Protein AF-0000000066162132 (afdb_homodimer)

Organism: Streptomyces coelicolor (strain ATCC BAA-471 / A3(2) / M145) (NCBI:txid100226)

Nearest PDB structures (foldseek):
  4gcw-assembly1_A  TM=8.547E-01  e=7.309E-28  Bacillus subtilis subsp. subtilis str. 168
  2fk6-assembly1_A-2  TM=8.565E-01  e=5.762E-27  Bacillus subtilis
  3zwf-assembly1_A  TM=8.355E-01  e=7.537E-22  Homo sapiens
  8gyg-assembly1_B  TM=7.347E-01  e=8.598E-20  Paraglaciecola sp. T6c
  8gyg-assembly1_A  TM=7.373E-01  e=1.096E-19  Paraglaciecola sp. T6c

Sequence (602 aa):
MSVRELVVLGTASQVPTRHRNHNGYLLRWDGEGILFDPGEGTQRQMLRAGVAAHDLNRICVTHFHGDHSLGLAGVIQRINLDRVPHEITAHYPRSGQRFFERLRYATAYRETVALTEVPVAADGPLAVTPAYTLDARRLSHPVESYGYRLTEPDGRRMLPERLAAHGITGPDVGRIQRDGSLGGVALDEVSEVRRGQRFAFVMDTRLCEGVHALAEDSDLLVIESTFLDEDETLATDHGHLTAGQAARVARDAGVRHLVLTHFSQRYSDPEEFGRQARAAGYAGELTVARDLTRVPVPKRRMSVRELVVLGTASQVPTRHRNHNGYLLRWDGEGILFDPGEGTQRQMLRAGVAAHDLNRICVTHFHGDHSLGLAGVIQRINLDRVPHEITAHYPRSGQRFFERLRYATAYRETVALTEVPVAADGPLAVTPAYTLDARRLSHPVESYGYRLTEPDGRRMLPERLAAHGITGPDVGRIQRDGSLGGVALDEVSEVRRGQRFAFVMDTRLCEGVHALAEDSDLLVIESTFLDEDETLATDHGHLTAGQAARVARDAGVRHLVLTHFSQRYSDPEEFGRQARAAGYAGELTVARDLTRVPVPKRR

Foldseek 3Di:
DFFWWKFWLFFAAPQADPFGAQGWIWTRFRQAIEIFQDAPPRQVSCVVLVHALLRHAEYE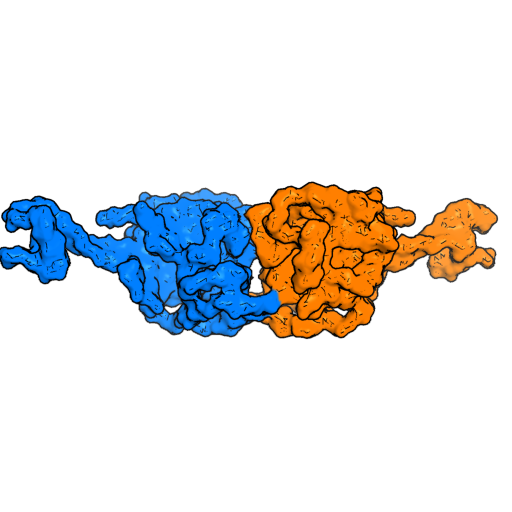FFADDRSRPLCVLVSLQRCQVVLNPDEYEYEEAPVCVVVNVCSVPVDDDDRNHDHHYQYDDAWDWSDDDQQWTKTWHWFAAPGTGIKIKTFGDKDKAFAVVQCVVVPQDDVSLVVCVVPQDDPHRGRVRGIPIFGTAMEIEEEQADDDPRLLVRLAPHLEYEYEAAAAPVCQVVQVVRGHHHLLRQLLSNQVRVHQEYEYGHYYPVDDDLVRSVVNSVVSPRDHHYHDDGRSDMGGRDDGD/DFFWWKFWLFFAAPQADPFGAQGWIWTRFRQAIEIFQDAPPSQVSCVVLVHALLRHAEYEFFADDRSRPLCVLVSLQRCQVVLRPDEYEYEEAPVCVVVNVCSVPVDDHDGNHDHHYQYDDAWDWSDDDQQWTKTWHWFAAPGTGIKIKTFGAKDKAFAPVQCVVVPQDDVSLVVCVVPQDDPNRGRVRGIPIFGTAMEIEEEQADDDPRLLVRLAQHLEYEYEAAAAPVCQVVQVVRGHHHLLRQLLSNQVRVHQEYEYGHYYPVDDDLVRSVVNSVVSPRDHHYHDDGRSDMGGRDDGD

Secondary structure (DSSP, 8-state):
---EEEEEEE-BSSS--SS-PBPEEEEEETTEEEEE---TTHHHHHHHTT--GGG-SEEE-S---HHHHTTHHHHHHHHHHTT--S-EEEE-BGGGHHHHHHHHTSS-----SPEEE--B-SSEEEEE-SS-EEEEEE-BSSS--EEEEEEPPPEEEE-HHHHHHTT--THHHHHHHHHSEETTEEGGGSEEEEPPPEEEEE-S-BS-HHHHHHHTT-SEEEEE--B-GGGHHHHHHTT--BHHHHHHHHHHHT-SEEEEE-B-TT---THHHHHHHHHTT--SEEEE--TT-EEEPPPP-/---EEEEEEE-BSSS--SS-PBPEEEEEETTEEEEE---TTHHHHHHHHT--GGG-SEEE-S---HHHHTTHHHHHHHHHHTT--S-EEEE-BGGGHHHHHHHHTSS-----S-EEE--B-SSEEEEE-SS-EEEEEE-BSSS--EEEEEEPPPEEEE-HHHHHHTT--THHHHHHHHHSEETTEEGGGSEEEEPPPEEEEE-S-BS-HHHHHHHTT-SEEEEE--B-GGGHHHHHHTT--BHHHHHHHHHHHT-SEEEEE-B-TT---THHHHHHHHHTT--SEEEE--TT-EEEPPPP-

Structure (mmCIF, N/CA/C/O backbone):
data_AF-0000000066162132-model_v1
#
loop_
_entity.id
_entity.type
_entity.pdbx_description
1 polymer 'Ribonuclease Z'
#
loop_
_atom_site.group_PDB
_atom_site.id
_atom_site.type_symbol
_atom_site.label_atom_id
_atom_site.label_alt_id
_atom_site.label_comp_id
_atom_site.label_asym_id
_atom_site.label_entity_id
_atom_site.label_seq_id
_atom_site.pdbx_PDB_ins_code
_atom_site.Cartn_x
_atom_site.Cartn_y
_atom_site.Cartn_z
_atom_site.occupancy
_atom_site.B_iso_or_equiv
_atom_site.auth_seq_id
_atom_site.auth_comp_id
_atom_site.auth_asym_id
_atom_site.auth_atom_id
_atom_site.pdbx_PDB_model_num
ATOM 1 N N . MET A 1 1 ? -13.492 17.812 24.906 1 50 1 MET A N 1
ATOM 2 C CA . MET A 1 1 ? -12.57 18.828 24.391 1 50 1 MET A CA 1
ATOM 3 C C . MET A 1 1 ? -12.102 18.469 22.984 1 50 1 MET A C 1
ATOM 5 O O . MET A 1 1 ? -12.016 17.297 22.625 1 50 1 MET A O 1
ATOM 9 N N . SER A 1 2 ? -12.141 19.469 22.125 1 70.94 2 SER A N 1
ATOM 10 C CA . SER A 1 2 ? -11.828 19.219 20.719 1 70.94 2 SER A CA 1
ATOM 11 C C . SER A 1 2 ? -10.406 18.703 20.547 1 70.94 2 SER A C 1
ATOM 13 O O . SER A 1 2 ? -9.484 19.172 21.219 1 70.94 2 SER A O 1
ATOM 15 N N . VAL A 1 3 ? -10.164 17.531 20.031 1 87.75 3 VAL A N 1
ATOM 16 C CA . VAL A 1 3 ? -8.898 16.812 19.906 1 87.75 3 VAL A CA 1
ATOM 17 C C . VAL A 1 3 ? -8.047 17.453 18.812 1 87.75 3 VAL A C 1
ATOM 19 O O . VAL A 1 3 ? -8.516 17.641 17.688 1 87.75 3 VAL A O 1
ATOM 22 N N . ARG A 1 4 ? -6.84 18.031 19.219 1 96.62 4 ARG A N 1
ATOM 23 C CA . ARG A 1 4 ? -5.816 18.453 18.266 1 96.62 4 ARG A CA 1
ATOM 24 C C . ARG A 1 4 ? -4.555 17.609 18.406 1 96.62 4 ARG A C 1
ATOM 26 O O . ARG A 1 4 ? -3.82 17.75 19.391 1 96.62 4 ARG A O 1
ATOM 33 N N . GLU A 1 5 ? -4.355 16.797 17.438 1 98.19 5 GLU A N 1
ATOM 34 C CA . GLU A 1 5 ? -3.209 15.891 17.5 1 98.19 5 GLU A CA 1
ATOM 35 C C . GLU A 1 5 ? -2.801 15.43 16.109 1 98.19 5 GLU A C 1
ATOM 37 O O . GLU A 1 5 ? -3.613 15.438 15.18 1 98.19 5 GLU A O 1
ATOM 42 N N . LEU A 1 6 ? -1.566 15.102 16.031 1 98.81 6 LEU A N 1
ATOM 43 C CA . LEU A 1 6 ? -1.017 14.477 14.828 1 98.81 6 LEU A CA 1
ATOM 44 C C . LEU A 1 6 ? -0.895 12.969 15.008 1 98.81 6 LEU A C 1
ATOM 46 O O . LEU A 1 6 ? -0.257 12.508 15.953 1 98.81 6 LEU A O 1
ATOM 50 N N . VAL A 1 7 ? -1.541 12.242 14.133 1 98.88 7 VAL A N 1
ATOM 51 C CA . VAL A 1 7 ? -1.355 10.797 14.062 1 98.88 7 VAL A CA 1
ATOM 52 C C . VAL A 1 7 ? -0.344 10.461 12.969 1 98.88 7 VAL A C 1
ATOM 54 O O . VAL A 1 7 ? -0.595 10.695 11.789 1 98.88 7 VAL A O 1
ATOM 57 N N . VAL A 1 8 ? 0.758 9.875 13.383 1 98.94 8 VAL A N 1
ATOM 58 C CA . VAL A 1 8 ? 1.81 9.508 12.438 1 98.94 8 VAL A CA 1
ATOM 59 C C . VAL A 1 8 ? 1.524 8.125 11.859 1 98.94 8 VAL A C 1
ATOM 61 O O . VAL A 1 8 ? 1.548 7.129 12.578 1 98.94 8 VAL A O 1
ATOM 64 N N . LEU A 1 9 ? 1.335 8.07 10.539 1 98.94 9 LEU A N 1
ATOM 65 C CA . LEU A 1 9 ? 0.949 6.812 9.914 1 98.94 9 LEU A CA 1
ATOM 66 C C . LEU A 1 9 ? 2.152 6.137 9.266 1 98.94 9 LEU A C 1
ATOM 68 O O . LEU A 1 9 ? 2.189 4.91 9.141 1 98.94 9 LEU A O 1
ATOM 72 N N . GLY A 1 10 ? 3.07 6.879 8.852 1 98.88 10 GLY A N 1
ATOM 73 C CA . GLY A 1 10 ? 4.301 6.398 8.234 1 98.88 10 GLY A CA 1
ATOM 74 C C . GLY A 1 10 ? 5.367 7.469 8.133 1 98.88 10 GLY A C 1
ATOM 75 O O . GLY A 1 10 ? 5.055 8.656 8.023 1 98.88 10 GLY A O 1
ATOM 76 N N . THR A 1 11 ? 6.676 7 8.086 1 98.81 11 THR A N 1
ATOM 77 C CA . THR A 1 11 ? 7.727 7.992 8.273 1 98.81 11 THR A CA 1
ATOM 78 C C . THR A 1 11 ? 8.906 7.707 7.355 1 98.81 11 THR A C 1
ATOM 80 O O . THR A 1 11 ? 9.953 8.352 7.461 1 98.81 11 THR A O 1
ATOM 83 N N . ALA A 1 12 ? 8.766 6.734 6.418 1 98.56 12 ALA A N 1
ATOM 84 C CA . ALA A 1 12 ? 9.922 6.332 5.621 1 98.56 12 ALA A CA 1
ATOM 85 C C . ALA A 1 12 ? 10.047 7.188 4.363 1 98.56 12 ALA A C 1
ATOM 87 O O . ALA A 1 12 ? 9.047 7.48 3.703 1 98.56 12 ALA A O 1
ATOM 88 N N . SER A 1 13 ? 11.273 7.543 4.082 1 98.12 13 SER A N 1
ATOM 89 C CA . SER A 1 13 ? 11.555 8.211 2.816 1 98.12 13 SER A CA 1
ATOM 90 C C . SER A 1 13 ? 11.789 7.203 1.698 1 98.12 13 SER A C 1
ATOM 92 O O . SER A 1 13 ? 12.383 6.145 1.921 1 98.12 13 SER A O 1
ATOM 94 N N . GLN A 1 14 ? 11.336 7.438 0.565 1 96.75 14 GLN A N 1
ATOM 95 C CA . GLN A 1 14 ? 11.625 6.762 -0.697 1 96.75 14 GLN A CA 1
ATOM 96 C C . GLN A 1 14 ? 10.984 5.375 -0.736 1 96.75 14 GLN A C 1
ATOM 98 O O . GLN A 1 14 ? 10.18 5.078 -1.625 1 96.75 14 GLN A O 1
ATOM 103 N N . VAL A 1 15 ? 11.328 4.492 0.198 1 97 15 VAL A N 1
ATOM 104 C CA . VAL A 1 15 ? 10.805 3.133 0.269 1 97 15 VAL A CA 1
ATOM 105 C C . VAL A 1 15 ? 10.438 2.797 1.712 1 97 15 VAL A C 1
ATOM 107 O O . VAL A 1 15 ? 11.016 3.344 2.652 1 97 15 VAL A O 1
ATOM 110 N N . PRO A 1 16 ? 9.43 1.922 1.878 1 98 16 PRO A N 1
ATOM 111 C CA . PRO A 1 16 ? 9.172 1.469 3.248 1 98 16 PRO A CA 1
ATOM 112 C C . PRO A 1 16 ? 10.289 0.58 3.793 1 98 16 PRO A C 1
ATOM 114 O O . PRO A 1 16 ? 11.141 0.113 3.031 1 98 16 PRO A O 1
ATOM 117 N N . THR A 1 17 ? 10.352 0.479 5.062 1 97.19 17 THR A N 1
ATOM 118 C CA . THR A 1 17 ? 11.227 -0.471 5.738 1 97.19 17 THR A CA 1
ATOM 119 C C . THR A 1 17 ? 10.414 -1.478 6.547 1 97.19 17 THR A C 1
ATOM 121 O O . THR A 1 17 ? 9.18 -1.443 6.527 1 97.19 17 THR A O 1
ATOM 124 N N . ARG A 1 18 ? 11.07 -2.377 7.203 1 94.5 18 ARG A N 1
ATOM 125 C CA . ARG A 1 18 ? 10.367 -3.33 8.062 1 94.5 18 ARG A CA 1
ATOM 126 C C . ARG A 1 18 ? 9.641 -2.613 9.195 1 94.5 18 ARG A C 1
ATOM 128 O O . ARG A 1 18 ? 8.602 -3.078 9.656 1 94.5 18 ARG A O 1
ATOM 135 N N . HIS A 1 19 ? 10.141 -1.398 9.516 1 94.5 19 HIS A N 1
ATOM 136 C CA . HIS A 1 19 ? 9.602 -0.748 10.703 1 94.5 19 HIS A CA 1
ATOM 137 C C . HIS A 1 19 ? 8.859 0.534 10.336 1 94.5 19 HIS A C 1
ATOM 139 O O . HIS A 1 19 ? 8.109 1.079 11.156 1 94.5 19 HIS A O 1
ATOM 145 N N . ARG A 1 20 ? 9.078 1.051 9.141 1 98.12 20 ARG A N 1
ATOM 146 C CA . ARG A 1 20 ? 8.445 2.303 8.734 1 98.12 20 ARG A CA 1
ATOM 147 C C . ARG A 1 20 ? 7.664 2.129 7.441 1 98.12 20 ARG A C 1
ATOM 149 O O . ARG A 1 20 ? 8.18 1.576 6.469 1 98.12 20 ARG A O 1
ATOM 156 N N . ASN A 1 21 ? 6.43 2.523 7.441 1 98.69 21 ASN A N 1
ATOM 157 C CA . ASN A 1 21 ? 5.637 2.639 6.227 1 98.69 21 ASN A CA 1
ATOM 158 C C . ASN A 1 21 ? 6.027 3.871 5.414 1 98.69 21 ASN A C 1
ATOM 160 O O . ASN A 1 21 ? 6.734 4.75 5.914 1 98.69 21 ASN A O 1
ATOM 164 N N . HIS A 1 22 ? 5.648 3.918 4.125 1 98.75 22 HIS A N 1
ATOM 165 C CA . HIS A 1 22 ? 5.691 5.184 3.4 1 98.75 22 HIS A CA 1
ATOM 166 C C . HIS A 1 22 ? 5.035 6.301 4.203 1 98.75 22 HIS A C 1
ATOM 168 O O . HIS A 1 22 ? 4.258 6.039 5.121 1 98.75 22 HIS A O 1
ATOM 174 N N . ASN A 1 23 ? 5.312 7.461 3.854 1 98.69 23 ASN A N 1
ATOM 175 C CA . ASN A 1 23 ? 4.785 8.633 4.547 1 98.69 23 ASN A CA 1
ATOM 176 C C . ASN A 1 23 ? 3.264 8.578 4.656 1 98.69 23 ASN A C 1
ATOM 178 O O . ASN A 1 23 ? 2.594 8.016 3.791 1 98.69 23 ASN A O 1
ATOM 182 N N . GLY A 1 24 ? 2.758 9.125 5.688 1 98.94 24 GLY A N 1
ATOM 183 C CA . GLY A 1 24 ? 1.356 9.406 5.965 1 98.94 24 GLY A CA 1
ATOM 184 C C . GLY A 1 24 ? 1.133 10.062 7.312 1 98.94 24 GLY A C 1
ATOM 185 O O . GLY A 1 24 ? 1.685 9.617 8.328 1 98.94 24 GLY A O 1
ATOM 186 N N . TYR A 1 25 ? 0.319 11.117 7.395 1 98.94 25 TYR A N 1
ATOM 187 C CA . TYR A 1 25 ? 0.083 11.883 8.609 1 98.94 25 TYR A CA 1
ATOM 188 C C . TYR A 1 25 ? -1.35 12.406 8.664 1 98.94 25 TYR A C 1
ATOM 190 O O . TYR A 1 25 ? -1.827 13.016 7.707 1 98.94 25 TYR A O 1
ATOM 198 N N . LEU A 1 26 ? -2.01 12.125 9.727 1 98.94 26 LEU A N 1
ATOM 199 C CA . LEU A 1 26 ? -3.352 12.672 9.914 1 98.94 26 LEU A CA 1
ATOM 200 C C . LEU A 1 26 ? -3.369 13.703 11.039 1 98.94 26 LEU A C 1
ATOM 202 O O . LEU A 1 26 ? -3.033 13.383 12.18 1 98.94 26 LEU A O 1
ATOM 206 N N . LEU A 1 27 ? -3.684 14.891 10.703 1 98.88 27 LEU A N 1
ATOM 207 C CA . LEU A 1 27 ? -3.895 15.93 11.703 1 98.88 27 LEU A CA 1
ATOM 208 C C . LEU A 1 27 ? -5.363 16.016 12.102 1 98.88 27 LEU A C 1
ATOM 210 O O . LEU A 1 27 ? -6.23 16.219 11.242 1 98.88 27 LEU A O 1
ATOM 214 N N . ARG A 1 28 ? -5.621 15.766 13.273 1 98 28 ARG A N 1
ATOM 215 C CA . ARG A 1 28 ? -6.934 16.078 13.828 1 98 28 ARG A CA 1
ATOM 216 C C . ARG A 1 28 ? -6.977 17.5 14.375 1 98 28 ARG A C 1
ATOM 218 O O . ARG A 1 28 ? -6.152 17.875 15.211 1 98 28 ARG A O 1
ATOM 225 N N . TRP A 1 29 ? -7.855 18.297 13.867 1 97.31 29 TRP A N 1
ATOM 226 C CA . TRP A 1 29 ? -8.016 19.688 14.25 1 97.31 29 TRP A CA 1
ATOM 227 C C . TRP A 1 29 ? -9.469 20 14.578 1 97.31 29 TRP A C 1
ATOM 229 O O . TRP A 1 29 ? -10.234 20.422 13.703 1 97.31 29 TRP A O 1
ATOM 239 N N . ASP A 1 30 ? -9.891 19.922 15.844 1 90.75 30 ASP A N 1
ATOM 240 C CA . ASP A 1 30 ? -11.219 20.203 16.375 1 90.75 30 ASP A CA 1
ATOM 241 C C . ASP A 1 30 ? -12.305 19.516 15.547 1 90.75 30 ASP A C 1
ATOM 243 O O . ASP A 1 30 ? -13.25 20.172 15.094 1 90.75 30 ASP A O 1
ATOM 247 N N . GLY A 1 31 ? -12.242 18.328 15.203 1 91.31 31 GLY A N 1
ATOM 248 C CA . GLY A 1 31 ? -13.281 17.531 14.562 1 91.31 31 GLY A CA 1
ATOM 249 C C . GLY A 1 31 ? -13.016 17.297 13.086 1 91.31 31 GLY A C 1
ATOM 250 O O . GLY A 1 31 ? -13.75 16.547 12.438 1 91.31 31 GLY A O 1
ATOM 251 N N . GLU A 1 32 ? -12.086 18.016 12.586 1 96.12 32 GLU A N 1
ATOM 252 C CA . GLU A 1 32 ? -11.719 17.781 11.188 1 96.12 32 GLU A CA 1
ATOM 253 C C . GLU A 1 32 ? -10.422 16.984 11.086 1 96.12 32 GLU A C 1
ATOM 255 O O . GLU A 1 32 ? -9.539 17.109 11.938 1 96.12 32 GLU A O 1
ATOM 260 N N . GLY A 1 33 ? -10.391 16.188 10.094 1 98.19 33 GLY A N 1
ATOM 261 C CA . GLY A 1 33 ? -9.195 15.422 9.805 1 98.19 33 GLY A CA 1
ATOM 262 C C . GLY A 1 33 ? -8.562 15.789 8.477 1 98.19 33 GLY A C 1
ATOM 263 O O . GLY A 1 33 ? -9.234 15.789 7.438 1 98.19 33 GLY A O 1
ATOM 264 N N . ILE A 1 34 ? -7.254 16.109 8.516 1 98.88 34 ILE A N 1
ATOM 265 C CA . ILE A 1 34 ? -6.488 16.422 7.316 1 98.88 34 ILE A CA 1
ATOM 266 C C . ILE A 1 34 ? -5.379 15.398 7.129 1 98.88 34 ILE A C 1
ATOM 268 O O . ILE A 1 34 ? -4.484 15.273 7.969 1 98.88 34 ILE A O 1
ATOM 272 N N . LEU A 1 35 ? -5.477 14.68 6.055 1 98.94 35 LEU A N 1
ATOM 273 C CA . LEU A 1 35 ? -4.48 13.664 5.738 1 98.94 35 LEU A CA 1
ATOM 274 C C . LEU A 1 35 ? -3.395 14.227 4.828 1 98.94 35 LEU A C 1
ATOM 276 O O . LEU A 1 35 ? -3.693 14.789 3.773 1 98.94 35 LEU A O 1
ATOM 280 N N . PHE A 1 36 ? -2.139 14.086 5.289 1 98.94 36 PHE A N 1
ATOM 281 C CA . PHE A 1 36 ? -1.012 14.578 4.508 1 98.94 36 PHE A CA 1
ATOM 282 C C . PHE A 1 36 ? -0.204 13.422 3.932 1 98.94 36 PHE A C 1
ATOM 284 O O . PHE A 1 36 ? 0.147 12.484 4.648 1 98.94 36 PHE A O 1
ATOM 291 N N . ASP A 1 37 ? 0.062 13.461 2.643 1 98.94 37 ASP A N 1
ATOM 292 C CA . ASP A 1 37 ? 1.051 12.656 1.931 1 98.94 37 ASP A CA 1
ATOM 293 C C . ASP A 1 37 ? 0.834 11.164 2.186 1 98.94 37 ASP A C 1
ATOM 295 O O . ASP A 1 37 ? 1.755 10.461 2.605 1 98.94 37 ASP A O 1
ATOM 299 N N . PRO A 1 38 ? -0.351 10.656 1.805 1 98.94 38 PRO A N 1
ATOM 300 C CA . PRO A 1 38 ? -0.557 9.219 2.002 1 98.94 38 PRO A CA 1
ATOM 301 C C . PRO A 1 38 ? 0.23 8.367 1.006 1 98.94 38 PRO A C 1
ATOM 303 O O . PRO A 1 38 ? -0.157 8.258 -0.16 1 98.94 38 PRO A O 1
ATOM 306 N N . GLY A 1 39 ? 1.303 7.773 1.47 1 98.81 39 GLY A N 1
ATOM 307 C CA . GLY A 1 39 ? 2.047 6.809 0.673 1 98.81 39 GLY A CA 1
ATOM 308 C C . GLY A 1 39 ? 1.438 5.422 0.692 1 98.81 39 GLY A C 1
ATOM 309 O O . GLY A 1 39 ? 0.373 5.211 1.278 1 98.81 39 GLY A O 1
ATOM 310 N N . GLU A 1 40 ? 2.055 4.52 0.006 1 98.81 40 GLU A N 1
ATOM 311 C CA . GLU A 1 40 ? 1.562 3.148 -0.066 1 98.81 40 GLU A CA 1
ATOM 312 C C . GLU A 1 40 ? 1.392 2.549 1.326 1 98.81 40 GLU A C 1
ATOM 314 O O . GLU A 1 40 ? 2.273 2.684 2.178 1 98.81 40 GLU A O 1
ATOM 319 N N . GLY A 1 41 ? 0.232 1.871 1.538 1 98.62 41 GLY A N 1
ATOM 320 C CA . GLY A 1 41 ? -0.018 1.204 2.807 1 98.62 41 GLY A CA 1
ATOM 321 C C . GLY A 1 41 ? -0.736 2.084 3.811 1 98.62 41 GLY A C 1
ATOM 322 O O . GLY A 1 41 ? -1.05 1.643 4.918 1 98.62 41 GLY A O 1
ATOM 323 N N . THR A 1 42 ? -1.064 3.322 3.445 1 98.75 42 THR A N 1
ATOM 324 C CA . THR A 1 42 ? -1.645 4.285 4.375 1 98.75 42 THR A CA 1
ATOM 325 C C . THR A 1 42 ? -2.994 3.795 4.891 1 98.75 42 THR A C 1
ATOM 327 O O . THR A 1 42 ? -3.301 3.941 6.078 1 98.75 42 THR A O 1
ATOM 330 N N . GLN A 1 43 ? -3.846 3.244 4.043 1 97.81 43 GLN A N 1
ATOM 331 C CA . GLN A 1 43 ? -5.172 2.83 4.488 1 97.81 43 GLN A CA 1
ATOM 332 C C . GLN A 1 43 ? -5.078 1.815 5.625 1 97.81 43 GLN A C 1
ATOM 334 O O . GLN A 1 43 ? -5.863 1.861 6.57 1 97.81 43 GLN A O 1
ATOM 339 N N . ARG A 1 44 ? -4.113 0.879 5.527 1 98.31 44 ARG A N 1
ATOM 340 C CA . ARG A 1 44 ? -3.971 -0.098 6.602 1 98.31 44 ARG A CA 1
ATOM 341 C C . ARG A 1 44 ? -3.416 0.553 7.863 1 98.31 44 ARG A C 1
ATOM 343 O O . ARG A 1 44 ? -3.811 0.198 8.977 1 98.31 44 ARG A O 1
ATOM 350 N N . GLN A 1 45 ? -2.451 1.469 7.723 1 98.69 45 GLN A N 1
ATOM 351 C CA . GLN A 1 45 ? -1.936 2.207 8.867 1 98.69 45 GLN A CA 1
ATOM 352 C C . GLN A 1 45 ? -3.049 2.977 9.578 1 98.69 45 GLN A C 1
ATOM 354 O O . GLN A 1 45 ? -3.057 3.082 10.805 1 98.69 45 GLN A O 1
ATOM 359 N N . MET A 1 46 ? -3.975 3.535 8.75 1 98.62 46 MET A N 1
ATOM 360 C CA . MET A 1 46 ? -5.129 4.215 9.336 1 98.62 46 MET A CA 1
ATOM 361 C C . MET A 1 46 ? -5.926 3.266 10.227 1 98.62 46 MET A C 1
ATOM 363 O O . MET A 1 46 ? -6.285 3.619 11.352 1 98.62 46 MET A O 1
ATOM 367 N N . LEU A 1 47 ? -6.133 2.102 9.781 1 97.94 47 LEU A N 1
ATOM 368 C CA . LEU A 1 47 ? -6.863 1.106 10.562 1 97.94 47 LEU A CA 1
ATOM 369 C C . LEU A 1 47 ? -6.137 0.8 11.867 1 97.94 47 LEU A C 1
ATOM 371 O O . LEU A 1 47 ? -6.758 0.756 12.93 1 97.94 47 LEU A O 1
ATOM 375 N N . ARG A 1 48 ? -4.887 0.618 11.75 1 98.06 48 ARG A N 1
ATOM 376 C CA . ARG A 1 48 ? -4.086 0.29 12.922 1 98.06 48 ARG A CA 1
ATOM 377 C C . ARG A 1 48 ? -4.086 1.441 13.922 1 98.06 48 ARG A C 1
ATOM 379 O O . ARG A 1 48 ? -4 1.22 15.133 1 98.06 48 ARG A O 1
ATOM 386 N N . ALA A 1 49 ? -4.211 2.633 13.422 1 98.38 49 ALA A N 1
ATOM 387 C CA . ALA A 1 49 ? -4.191 3.826 14.266 1 98.38 49 ALA A CA 1
ATOM 388 C C . ALA A 1 49 ? -5.594 4.172 14.758 1 98.38 49 ALA A C 1
ATOM 390 O O . ALA A 1 49 ? -5.777 5.148 15.492 1 98.38 49 ALA A O 1
ATOM 391 N N . GLY A 1 50 ? -6.59 3.441 14.305 1 97.38 50 GLY A N 1
ATOM 392 C CA . GLY A 1 50 ? -7.961 3.74 14.688 1 97.38 50 GLY A CA 1
ATOM 393 C C . GLY A 1 50 ? -8.531 4.949 13.977 1 97.38 50 GLY A C 1
ATOM 394 O O . GLY A 1 50 ? -9.32 5.703 14.547 1 97.38 50 GLY A O 1
ATOM 395 N N . VAL A 1 51 ? -8.07 5.219 12.797 1 97.19 51 VAL A N 1
ATOM 396 C CA . VAL A 1 51 ? -8.531 6.316 11.953 1 97.19 51 VAL A CA 1
ATOM 397 C C . VAL A 1 51 ? -9.406 5.766 10.828 1 97.19 51 VAL A C 1
ATOM 399 O O . VAL A 1 51 ? -9.023 4.816 10.141 1 97.19 51 VAL A O 1
ATOM 402 N N . ALA A 1 52 ? -10.57 6.316 10.633 1 97.5 52 ALA A N 1
ATOM 403 C CA . ALA A 1 52 ? -11.492 5.883 9.586 1 97.5 52 ALA A CA 1
ATOM 404 C C . ALA A 1 52 ? -11.539 6.895 8.445 1 97.5 52 ALA A C 1
ATOM 406 O O . ALA A 1 52 ? -11.109 8.039 8.602 1 97.5 52 ALA A O 1
ATOM 407 N N . ALA A 1 53 ? -12.039 6.43 7.309 1 97.88 53 ALA A N 1
ATOM 408 C CA . ALA A 1 53 ? -12.234 7.328 6.176 1 97.88 53 ALA A CA 1
ATOM 409 C C . ALA A 1 53 ? -13.188 8.469 6.543 1 97.88 53 ALA A C 1
ATOM 411 O O . ALA A 1 53 ? -13.039 9.586 6.055 1 97.88 53 ALA A O 1
ATOM 412 N N . HIS A 1 54 ? -14.078 8.195 7.422 1 97.56 54 HIS A N 1
ATOM 413 C CA . HIS A 1 54 ? -15.078 9.164 7.863 1 97.56 54 HIS A CA 1
ATOM 414 C C . HIS A 1 54 ? -14.422 10.312 8.633 1 97.56 54 HIS A C 1
ATOM 416 O O . HIS A 1 54 ? -15.047 11.359 8.836 1 97.56 54 HIS A O 1
ATOM 422 N N . ASP A 1 55 ? -13.219 10.102 9.07 1 97.25 55 ASP A N 1
ATOM 423 C CA . ASP A 1 55 ? -12.508 11.125 9.828 1 97.25 55 ASP A CA 1
ATOM 424 C C . ASP A 1 55 ? -11.875 12.156 8.898 1 97.25 55 ASP A C 1
ATOM 426 O O . ASP A 1 55 ? -11.398 13.203 9.352 1 97.25 55 ASP A O 1
ATOM 430 N N . LEU A 1 56 ? -11.891 11.938 7.598 1 98.56 56 LEU A N 1
ATOM 431 C CA . LEU A 1 56 ? -11.148 12.773 6.656 1 98.56 56 LEU A CA 1
ATOM 432 C C . LEU A 1 56 ? -12.016 13.906 6.133 1 98.56 56 LEU A C 1
ATOM 434 O O . LEU A 1 56 ? -13.164 13.688 5.738 1 98.56 56 LEU A O 1
ATOM 438 N N . ASN A 1 57 ? -11.477 15.102 6.145 1 98.44 57 ASN A N 1
ATOM 439 C CA . ASN A 1 57 ? -12.125 16.25 5.531 1 98.44 57 ASN A CA 1
ATOM 440 C C . ASN A 1 57 ? -11.297 16.812 4.383 1 98.44 57 ASN A C 1
ATOM 442 O O . ASN A 1 57 ? -11.836 17.422 3.461 1 98.44 57 ASN A O 1
ATOM 446 N N . ARG A 1 58 ? -9.953 16.641 4.504 1 98.75 58 ARG A N 1
ATOM 447 C CA . ARG A 1 58 ? -9.047 17.094 3.453 1 98.75 58 ARG A CA 1
ATOM 448 C C . ARG A 1 58 ? -7.895 16.109 3.27 1 98.75 58 ARG A C 1
ATOM 450 O O . ARG A 1 58 ? -7.52 15.398 4.207 1 98.75 58 ARG A O 1
ATOM 457 N N . ILE A 1 59 ? -7.406 16.062 2.082 1 98.94 59 ILE A N 1
ATOM 458 C CA . ILE A 1 59 ? -6.16 15.391 1.725 1 98.94 59 ILE A CA 1
ATOM 459 C C . ILE A 1 59 ? -5.191 16.391 1.104 1 98.94 59 ILE A C 1
ATOM 461 O O . ILE A 1 59 ? -5.551 17.125 0.171 1 98.94 59 ILE A O 1
ATOM 465 N N . CYS A 1 60 ? -4.035 16.5 1.649 1 98.94 60 CYS A N 1
ATOM 466 C CA . CYS A 1 60 ? -3.012 17.406 1.144 1 98.94 60 CYS A CA 1
ATOM 467 C C . CYS A 1 60 ? -1.773 16.641 0.699 1 98.94 60 CYS A C 1
ATOM 469 O O . CYS A 1 60 ? -1.104 16 1.517 1 98.94 60 CYS A O 1
ATOM 471 N N . VAL A 1 61 ? -1.463 16.688 -0.581 1 98.94 61 VAL A N 1
ATOM 472 C CA . VAL A 1 61 ? -0.271 16.062 -1.148 1 98.94 61 VAL A CA 1
ATOM 473 C C . VAL A 1 61 ? 0.787 17.141 -1.426 1 98.94 61 VAL A C 1
ATOM 475 O O . VAL A 1 61 ? 0.524 18.109 -2.137 1 98.94 61 VAL A O 1
ATOM 478 N N . THR A 1 62 ? 1.936 16.953 -0.846 1 98.88 62 THR A N 1
ATOM 479 C CA . THR A 1 62 ? 2.99 17.938 -1.054 1 98.88 62 THR A CA 1
ATOM 480 C C . THR A 1 62 ? 3.537 17.844 -2.477 1 98.88 62 THR A C 1
ATOM 482 O O . THR A 1 62 ? 3.766 18.875 -3.119 1 98.88 62 THR A O 1
ATOM 485 N N . HIS A 1 63 ? 3.797 16.625 -2.906 1 98.75 63 HIS A N 1
ATOM 486 C CA . HIS A 1 63 ? 4.285 16.359 -4.254 1 98.75 63 HIS A CA 1
ATOM 487 C C . HIS A 1 63 ? 4.07 14.898 -4.641 1 98.75 63 HIS A C 1
ATOM 489 O O . HIS A 1 63 ? 3.676 14.078 -3.807 1 98.75 63 HIS A O 1
ATOM 495 N N . PHE A 1 64 ? 4.375 14.578 -5.922 1 98.5 64 PHE A N 1
ATOM 496 C CA . PHE A 1 64 ? 3.932 13.281 -6.414 1 98.5 64 PHE A CA 1
ATOM 497 C C . PHE A 1 64 ? 5.113 12.328 -6.562 1 98.5 64 PHE A C 1
ATOM 499 O O . PHE A 1 64 ? 5.262 11.672 -7.594 1 98.5 64 PHE A O 1
ATOM 506 N N . HIS A 1 65 ? 5.934 12.211 -5.594 1 98.38 65 HIS A N 1
ATOM 507 C CA . HIS A 1 65 ? 6.758 11.023 -5.426 1 98.38 65 HIS A CA 1
ATOM 508 C C . HIS A 1 65 ? 5.961 9.883 -4.801 1 98.38 65 HIS A C 1
ATOM 510 O O . HIS A 1 65 ? 4.941 10.117 -4.148 1 98.38 65 HIS A O 1
ATOM 516 N N . GLY A 1 66 ? 6.422 8.703 -5.023 1 98.38 66 GLY A N 1
ATOM 517 C CA . GLY A 1 66 ? 5.676 7.523 -4.621 1 98.38 66 GLY A CA 1
ATOM 518 C C . GLY A 1 66 ? 5.441 7.449 -3.123 1 98.38 66 GLY A C 1
ATOM 519 O O . GLY A 1 66 ? 4.32 7.188 -2.678 1 98.38 66 GLY A O 1
ATOM 520 N N . ASP A 1 67 ? 6.469 7.695 -2.33 1 98.56 67 ASP A N 1
ATOM 521 C CA . ASP A 1 67 ? 6.371 7.535 -0.883 1 98.56 67 ASP A CA 1
ATOM 522 C C . ASP A 1 67 ? 5.484 8.617 -0.271 1 98.56 67 ASP A C 1
ATOM 524 O O . ASP A 1 67 ? 5.184 8.578 0.923 1 98.56 67 ASP A O 1
ATOM 528 N N . HIS A 1 68 ? 4.965 9.547 -1.051 1 98.81 68 HIS A N 1
ATOM 529 C CA . HIS A 1 68 ? 4.07 10.594 -0.564 1 98.81 68 HIS A CA 1
ATOM 530 C C . HIS A 1 68 ? 2.666 10.422 -1.134 1 98.81 68 HIS A C 1
ATOM 532 O O . HIS A 1 68 ? 1.739 11.125 -0.727 1 98.81 68 HIS A O 1
ATOM 538 N N . SER A 1 69 ? 2.514 9.477 -2.121 1 98.81 69 SER A N 1
ATOM 539 C CA . SER A 1 69 ? 1.238 9.633 -2.814 1 98.81 69 SER A CA 1
ATOM 540 C C . SER A 1 69 ? 0.674 8.281 -3.236 1 98.81 69 SER A C 1
ATOM 542 O O . SER A 1 69 ? -0.501 8.18 -3.596 1 98.81 69 SER A O 1
ATOM 544 N N . LEU A 1 70 ? 1.412 7.211 -3.17 1 98.88 70 LEU A N 1
ATOM 545 C CA . LEU A 1 70 ? 0.973 5.938 -3.727 1 98.88 70 LEU A CA 1
ATOM 546 C C . LEU A 1 70 ? -0.182 5.359 -2.916 1 98.88 70 LEU A C 1
ATOM 548 O O . LEU A 1 70 ? -0.849 4.422 -3.359 1 98.88 70 LEU A O 1
ATOM 552 N N . GLY A 1 71 ? -0.424 5.852 -1.763 1 98.81 71 GLY A N 1
ATOM 553 C CA . GLY A 1 71 ? -1.553 5.406 -0.963 1 98.81 71 GLY A CA 1
ATOM 554 C C . GLY A 1 71 ? -2.842 6.133 -1.293 1 98.81 71 GLY A C 1
ATOM 555 O O . GLY A 1 71 ? -3.91 5.77 -0.794 1 98.81 71 GLY A O 1
ATOM 556 N N . LEU A 1 72 ? -2.811 7.16 -2.15 1 98.81 72 LEU A N 1
ATOM 557 C CA . LEU A 1 72 ? -3.977 7.965 -2.502 1 98.81 72 LEU A CA 1
ATOM 558 C C . LEU A 1 72 ? -5.094 7.09 -3.061 1 98.81 72 LEU A C 1
ATOM 560 O O . LEU A 1 72 ? -6.254 7.234 -2.672 1 98.81 72 LEU A O 1
ATOM 564 N N . ALA A 1 73 ? -4.734 6.188 -3.98 1 98.69 73 ALA A N 1
ATOM 565 C CA . ALA A 1 73 ? -5.742 5.355 -4.633 1 98.69 73 ALA A CA 1
ATOM 566 C C . ALA A 1 73 ? -6.539 4.555 -3.609 1 98.69 73 ALA A C 1
ATOM 568 O O . ALA A 1 73 ? -7.773 4.566 -3.623 1 98.69 73 ALA A O 1
ATOM 569 N N . GLY A 1 74 ? -5.789 3.887 -2.705 1 98.5 74 GLY A N 1
ATOM 570 C CA . GLY A 1 74 ? -6.449 3.1 -1.677 1 98.5 74 GLY A CA 1
ATOM 571 C C . GLY A 1 74 ? -7.328 3.932 -0.761 1 98.5 74 GLY A C 1
ATOM 572 O O . GLY A 1 74 ? -8.445 3.529 -0.431 1 98.5 74 GLY A O 1
ATOM 573 N N . VAL A 1 75 ? -6.867 5.074 -0.36 1 98.75 75 VAL A N 1
ATOM 574 C CA . VAL A 1 75 ? -7.609 5.961 0.533 1 98.75 75 VAL A CA 1
ATOM 575 C C . VAL A 1 75 ? -8.883 6.445 -0.159 1 98.75 75 VAL A C 1
ATOM 577 O O . VAL A 1 75 ? -9.961 6.422 0.43 1 98.75 75 VAL A O 1
ATOM 580 N N . ILE A 1 76 ? -8.766 6.887 -1.403 1 98.62 76 ILE A N 1
ATOM 581 C CA . ILE A 1 76 ? -9.906 7.387 -2.158 1 98.62 76 ILE A CA 1
ATOM 582 C C . ILE A 1 76 ? -10.938 6.273 -2.336 1 98.62 76 ILE A C 1
ATOM 584 O O . ILE A 1 76 ? -12.141 6.5 -2.176 1 98.62 76 ILE A O 1
ATOM 588 N N . GLN A 1 77 ? -10.5 5.094 -2.672 1 98.12 77 GLN A N 1
ATOM 589 C CA . GLN A 1 77 ? -11.414 3.971 -2.83 1 98.12 77 GLN A CA 1
ATOM 590 C C . GLN A 1 77 ? -12.117 3.645 -1.517 1 98.12 77 GLN A C 1
ATOM 592 O O . GLN A 1 77 ? -13.305 3.289 -1.51 1 98.12 77 GLN A O 1
ATOM 597 N N . ARG A 1 78 ? -11.391 3.762 -0.414 1 97.94 78 ARG A N 1
ATOM 598 C CA . ARG A 1 78 ? -11.992 3.52 0.891 1 97.94 78 ARG A CA 1
ATOM 599 C C . ARG A 1 78 ? -13.07 4.555 1.195 1 97.94 78 ARG A C 1
ATOM 601 O O . ARG A 1 78 ? -14.141 4.215 1.717 1 97.94 78 ARG A O 1
ATOM 608 N N . ILE A 1 79 ? -12.789 5.828 0.91 1 98.5 79 ILE A N 1
ATOM 609 C CA . ILE A 1 79 ? -13.758 6.91 1.057 1 98.5 79 ILE A CA 1
ATOM 610 C C . ILE A 1 79 ? -15.039 6.562 0.306 1 98.5 79 ILE A C 1
ATOM 612 O O . ILE A 1 79 ? -16.141 6.73 0.833 1 98.5 79 ILE A O 1
ATOM 616 N N . ASN A 1 80 ? -14.898 6.035 -0.902 1 98.25 80 ASN A N 1
ATOM 617 C CA . ASN A 1 80 ? -16.047 5.676 -1.735 1 98.25 80 ASN A CA 1
ATOM 618 C C . ASN A 1 80 ? -16.766 4.449 -1.191 1 98.25 80 ASN A C 1
ATOM 620 O O . ASN A 1 80 ? -18 4.426 -1.132 1 98.25 80 ASN A O 1
ATOM 624 N N . LEU A 1 81 ? -16 3.477 -0.81 1 97 81 LEU A N 1
ATOM 625 C CA . LEU A 1 81 ? -16.578 2.246 -0.277 1 97 81 LEU A CA 1
ATOM 626 C C . LEU A 1 81 ? -17.422 2.533 0.952 1 97 81 LEU A C 1
ATOM 628 O O . LEU A 1 81 ? -18.516 1.966 1.106 1 97 81 LEU A O 1
ATOM 632 N N . ASP A 1 82 ? -16.922 3.455 1.801 1 97.31 82 ASP A N 1
ATOM 633 C CA . ASP A 1 82 ? -17.609 3.789 3.047 1 97.31 82 ASP A CA 1
ATOM 634 C C . ASP A 1 82 ? -18.703 4.824 2.811 1 97.31 82 ASP A C 1
ATOM 636 O O . ASP A 1 82 ? -19.422 5.188 3.736 1 97.31 82 ASP A O 1
ATOM 640 N N . ARG A 1 83 ? -18.875 5.312 1.649 1 97.88 83 ARG A N 1
ATOM 641 C CA . ARG A 1 83 ? -19.875 6.309 1.279 1 97.88 83 ARG A CA 1
ATOM 642 C C . ARG A 1 83 ? -19.859 7.492 2.238 1 97.88 83 ARG A C 1
ATOM 644 O O . ARG A 1 83 ? -20.891 7.867 2.799 1 97.88 83 ARG A O 1
ATOM 651 N N . VAL A 1 84 ? -18.594 7.988 2.504 1 98.25 84 VAL A N 1
ATOM 652 C CA . VAL A 1 84 ? -18.453 9.125 3.408 1 98.25 84 VAL A CA 1
ATOM 653 C C . VAL A 1 84 ? -19.422 10.234 3.01 1 98.25 84 VAL A C 1
ATOM 655 O O . VAL A 1 84 ? -19.422 10.688 1.863 1 98.25 84 VAL A O 1
ATOM 658 N N . PRO A 1 85 ? -20.172 10.75 3.893 1 97.38 85 PRO A N 1
ATOM 659 C CA . PRO A 1 85 ? -21.297 11.617 3.523 1 97.38 85 PRO A CA 1
ATOM 660 C C . PRO A 1 85 ? -20.875 13.078 3.359 1 97.38 85 PRO A C 1
ATOM 662 O O . PRO A 1 85 ? -21.625 13.867 2.762 1 97.38 85 PRO A O 1
ATOM 665 N N . HIS A 1 86 ? -19.875 13.453 3.986 1 96.94 86 HIS A N 1
ATOM 666 C CA . HIS A 1 86 ? -19.469 14.852 3.916 1 96.94 86 HIS A CA 1
ATOM 667 C C . HIS A 1 86 ? -18.422 15.062 2.824 1 96.94 86 HIS A C 1
ATOM 669 O O . HIS A 1 86 ? -17.859 14.102 2.295 1 96.94 86 HIS A O 1
ATOM 675 N N . GLU A 1 87 ? -18.188 16.297 2.539 1 96.44 87 GLU A N 1
ATOM 676 C CA . GLU A 1 87 ? -17.25 16.656 1.48 1 96.44 87 GLU A CA 1
ATOM 677 C C . GLU A 1 87 ? -15.805 16.438 1.919 1 96.44 87 GLU A C 1
ATOM 679 O O . GLU A 1 87 ? -15.445 16.734 3.057 1 96.44 87 GLU A O 1
ATOM 684 N N . ILE A 1 88 ? -15.039 15.867 1.045 1 98.44 88 ILE A N 1
ATOM 685 C CA . ILE A 1 88 ? -13.594 15.758 1.218 1 98.44 88 ILE A CA 1
ATOM 686 C C . ILE A 1 88 ? -12.883 16.5 0.09 1 98.44 88 ILE A C 1
ATOM 688 O O . ILE A 1 88 ? -13.203 16.312 -1.086 1 98.44 88 ILE A O 1
ATOM 692 N N . THR A 1 89 ? -11.977 17.375 0.417 1 98.81 89 THR A N 1
ATOM 693 C CA . THR A 1 89 ? -11.242 18.172 -0.559 1 98.81 89 THR A CA 1
ATOM 694 C C . THR A 1 89 ? -9.797 17.703 -0.663 1 98.81 89 THR A C 1
ATOM 696 O O . THR A 1 89 ? -9.141 17.469 0.354 1 98.81 89 THR A O 1
ATOM 699 N N . ALA A 1 90 ? -9.32 17.562 -1.886 1 98.88 90 ALA A N 1
ATOM 700 C CA . ALA A 1 90 ? -7.926 17.188 -2.117 1 98.88 90 ALA A CA 1
ATOM 701 C C . ALA A 1 90 ? -7.125 18.359 -2.646 1 98.88 90 ALA A C 1
ATOM 703 O O . ALA A 1 90 ? -7.551 19.047 -3.586 1 98.88 90 ALA A O 1
ATOM 704 N N . HIS A 1 91 ? -6.051 18.625 -2.027 1 98.94 91 HIS A N 1
ATOM 705 C CA . HIS A 1 91 ? -5.074 19.625 -2.459 1 98.94 91 HIS A CA 1
ATOM 706 C C . HIS A 1 91 ? -3.775 18.953 -2.904 1 98.94 91 HIS A C 1
ATOM 708 O O . HIS A 1 91 ? -3.254 18.078 -2.217 1 98.94 91 HIS A O 1
ATOM 714 N N . TYR A 1 92 ? -3.225 19.328 -4.008 1 98.88 92 TYR A N 1
ATOM 715 C CA . TYR A 1 92 ? -1.996 18.812 -4.594 1 98.88 92 TYR A CA 1
ATOM 716 C C . TYR A 1 92 ? -1.443 19.766 -5.645 1 98.88 92 TYR A C 1
ATOM 718 O O . TYR A 1 92 ? -2.17 20.625 -6.152 1 98.88 92 TYR A O 1
ATOM 726 N N . PRO A 1 93 ? -0.135 19.703 -5.918 1 98.81 93 PRO A N 1
ATOM 727 C CA . PRO A 1 93 ? 0.394 20.594 -6.949 1 98.81 93 PRO A CA 1
ATOM 728 C C . PRO A 1 93 ? -0.334 20.453 -8.289 1 98.81 93 PRO A C 1
ATOM 730 O O . PRO A 1 93 ? -0.481 19.328 -8.797 1 98.81 93 PRO A O 1
ATOM 733 N N . ARG A 1 94 ? -0.728 21.531 -8.812 1 98.69 94 ARG A N 1
ATOM 734 C CA . ARG A 1 94 ? -1.449 21.547 -10.086 1 98.69 94 ARG A CA 1
ATOM 735 C C . ARG A 1 94 ? -0.659 20.828 -11.172 1 98.69 94 ARG A C 1
ATOM 737 O O . ARG A 1 94 ? -1.237 20.141 -12.023 1 98.69 94 ARG A O 1
ATOM 744 N N . SER A 1 95 ? 0.611 20.938 -11.156 1 98.25 95 SER A N 1
ATOM 745 C CA . SER A 1 95 ? 1.476 20.312 -12.156 1 98.25 95 SER A CA 1
ATOM 746 C C . SER A 1 95 ? 1.367 18.797 -12.125 1 98.25 95 SER A C 1
ATOM 748 O O . SER A 1 95 ? 1.759 18.109 -13.078 1 98.25 95 SER A O 1
ATOM 750 N N . GLY A 1 96 ? 0.897 18.266 -11.031 1 98.31 96 GLY A N 1
ATOM 751 C CA . GLY A 1 96 ? 0.779 16.828 -10.875 1 98.31 96 GLY A CA 1
ATOM 752 C C . GLY A 1 96 ? -0.618 16.312 -11.156 1 98.31 96 GLY A C 1
ATOM 753 O O . GLY A 1 96 ? -0.961 15.188 -10.766 1 98.31 96 GLY A O 1
ATOM 754 N N . GLN A 1 97 ? -1.414 17.094 -11.859 1 98.69 97 GLN A N 1
ATOM 755 C CA . GLN A 1 97 ? -2.803 16.734 -12.125 1 98.69 97 GLN A CA 1
ATOM 756 C C . GLN A 1 97 ? -2.898 15.352 -12.758 1 98.69 97 GLN A C 1
ATOM 758 O O . GLN A 1 97 ? -3.768 14.555 -12.391 1 98.69 97 GLN A O 1
ATOM 763 N N . ARG A 1 98 ? -1.999 15.086 -13.695 1 98.44 98 ARG A N 1
ATOM 764 C CA . ARG A 1 98 ? -2.029 13.797 -14.375 1 98.44 98 ARG A CA 1
ATOM 765 C C . ARG A 1 98 ? -1.806 12.656 -13.391 1 98.44 98 ARG A C 1
ATOM 767 O O . ARG A 1 98 ? -2.43 11.602 -13.5 1 98.44 98 ARG A O 1
ATOM 774 N N . PHE A 1 99 ? -0.92 12.797 -12.469 1 98.75 99 PHE A N 1
ATOM 775 C CA . PHE A 1 99 ? -0.642 11.773 -11.469 1 98.75 99 PHE A CA 1
ATOM 776 C C . PHE A 1 99 ? -1.84 11.57 -10.547 1 98.75 99 PHE A C 1
ATOM 778 O O . PHE A 1 99 ? -2.201 10.438 -10.227 1 98.75 99 PHE A O 1
ATOM 785 N N . PHE A 1 100 ? -2.479 12.695 -10.125 1 98.81 100 PHE A N 1
ATOM 786 C CA . PHE A 1 100 ? -3.664 12.602 -9.281 1 98.81 100 PHE A CA 1
ATOM 787 C C . PHE A 1 100 ? -4.758 11.797 -9.977 1 98.81 100 PHE A C 1
ATOM 789 O O . PHE A 1 100 ? -5.367 10.914 -9.375 1 98.81 100 PHE A O 1
ATOM 796 N N . GLU A 1 101 ? -4.961 12.094 -11.211 1 98.62 101 GLU A N 1
ATOM 797 C CA . GLU A 1 101 ? -5.988 11.406 -11.992 1 98.62 101 GLU A CA 1
ATOM 798 C C . GLU A 1 101 ? -5.668 9.922 -12.133 1 98.62 101 GLU A C 1
ATOM 800 O O . GLU A 1 101 ? -6.555 9.078 -11.992 1 98.62 101 GLU A O 1
ATOM 805 N N . ARG A 1 102 ? -4.441 9.625 -12.43 1 98.75 102 ARG A N 1
ATOM 806 C CA . ARG A 1 102 ? -4.027 8.234 -12.57 1 98.75 102 ARG A CA 1
ATOM 807 C C . ARG A 1 102 ? -4.246 7.461 -11.273 1 98.75 102 ARG A C 1
ATOM 809 O O . ARG A 1 102 ? -4.723 6.324 -11.297 1 98.75 102 ARG A O 1
ATOM 816 N N . LEU A 1 103 ? -3.936 8.086 -10.18 1 98.75 103 LEU A N 1
ATOM 817 C CA . LEU A 1 103 ? -4.117 7.426 -8.891 1 98.75 103 LEU A CA 1
ATOM 818 C C . LEU A 1 103 ? -5.598 7.312 -8.539 1 98.75 103 LEU A C 1
ATOM 820 O O . LEU A 1 103 ? -6.055 6.266 -8.078 1 98.75 103 LEU A O 1
ATOM 824 N N . ARG A 1 104 ? -6.352 8.367 -8.742 1 98.38 104 ARG A N 1
ATOM 825 C CA . ARG A 1 104 ? -7.781 8.383 -8.453 1 98.38 104 ARG A CA 1
ATOM 826 C C . ARG A 1 104 ? -8.508 7.285 -9.227 1 98.38 104 ARG A C 1
ATOM 828 O O . ARG A 1 104 ? -9.422 6.645 -8.703 1 98.38 104 ARG A O 1
ATOM 835 N N . TYR A 1 105 ? -8.055 7.027 -10.406 1 98.19 105 TYR A N 1
ATOM 836 C CA . TYR A 1 105 ? -8.719 6.062 -11.273 1 98.19 105 TYR A CA 1
ATOM 837 C C . TYR A 1 105 ? -7.797 4.902 -11.617 1 98.19 105 TYR A C 1
ATOM 839 O O . TYR A 1 105 ? -7.82 4.387 -12.734 1 98.19 105 TYR A O 1
ATOM 847 N N . ALA A 1 106 ? -7.004 4.551 -10.664 1 98.06 106 ALA A N 1
ATOM 848 C CA . ALA A 1 106 ? -5.973 3.527 -10.836 1 98.06 106 ALA A CA 1
ATOM 849 C C . ALA A 1 106 ? -6.598 2.166 -11.125 1 98.06 106 ALA A C 1
ATOM 851 O O . ALA A 1 106 ? -5.977 1.315 -11.773 1 98.06 106 ALA A O 1
ATOM 852 N N . THR A 1 107 ? -7.738 1.877 -10.609 1 96.94 107 THR A N 1
ATOM 853 C CA . THR A 1 107 ? -8.406 0.592 -10.773 1 96.94 107 THR A CA 1
ATOM 854 C C . THR A 1 107 ? -9.906 0.786 -10.969 1 96.94 107 THR A C 1
ATOM 856 O O . THR A 1 107 ? -10.406 1.912 -10.914 1 96.94 107 THR A O 1
ATOM 859 N N . ALA A 1 108 ? -10.523 -0.326 -11.211 1 90.38 108 ALA A N 1
ATOM 860 C CA . ALA A 1 108 ? -11.984 -0.293 -11.312 1 90.38 108 ALA A CA 1
ATOM 861 C C . ALA A 1 108 ? -12.625 -0.218 -9.93 1 90.38 108 ALA A C 1
ATOM 863 O O . ALA A 1 108 ? -12.297 -1.001 -9.039 1 90.38 108 ALA A O 1
ATOM 864 N N . TYR A 1 109 ? -13.484 0.895 -9.727 1 91.38 109 TYR A N 1
ATOM 865 C CA . TYR A 1 109 ? -14.289 0.988 -8.516 1 91.38 109 TYR A CA 1
ATOM 866 C C . TYR A 1 109 ? -15.516 1.862 -8.734 1 91.38 109 TYR A C 1
ATOM 868 O O . TYR A 1 109 ? -15.594 2.594 -9.727 1 91.38 109 TYR A O 1
ATOM 876 N N . ARG A 1 110 ? -16.531 1.716 -7.859 1 91.44 110 ARG A N 1
ATOM 877 C CA . ARG A 1 110 ? -17.75 2.531 -7.934 1 91.44 110 ARG A CA 1
ATOM 878 C C . ARG A 1 110 ? -17.547 3.861 -7.211 1 91.44 110 ARG A C 1
ATOM 880 O O . ARG A 1 110 ? -17.328 3.889 -6 1 91.44 110 ARG A O 1
ATOM 887 N N . GLU A 1 111 ? -17.609 4.914 -7.949 1 93.69 111 GLU A N 1
ATOM 888 C CA . GLU A 1 111 ? -17.469 6.238 -7.352 1 93.69 111 GLU A CA 1
ATOM 889 C C . GLU A 1 111 ? -18.797 6.711 -6.742 1 93.69 111 GLU A C 1
ATOM 891 O O . GLU A 1 111 ? -19.734 7.043 -7.465 1 93.69 111 GLU A O 1
ATOM 896 N N . THR A 1 112 ? -18.828 6.688 -5.461 1 95.12 112 THR A N 1
ATOM 897 C CA . THR A 1 112 ? -20.047 7.055 -4.734 1 95.12 112 THR A CA 1
ATOM 898 C C . THR A 1 112 ? -19.875 8.406 -4.043 1 95.12 112 THR A C 1
ATOM 900 O O . THR A 1 112 ? -20.844 8.992 -3.568 1 95.12 112 THR A O 1
ATOM 903 N N . VAL A 1 113 ? -18.672 8.867 -3.859 1 95.06 113 VAL A N 1
ATOM 904 C CA . VAL A 1 113 ? -18.344 10.117 -3.184 1 95.06 113 VAL A CA 1
ATOM 905 C C . VAL A 1 113 ? -17.594 11.039 -4.137 1 95.06 113 VAL A C 1
ATOM 907 O O . VAL A 1 113 ? -16.609 10.641 -4.742 1 95.06 113 VAL A O 1
ATOM 910 N N . ALA A 1 114 ? -18.094 12.188 -4.266 1 92.25 114 ALA A N 1
ATOM 911 C CA . ALA A 1 114 ? -17.391 13.172 -5.094 1 92.25 114 ALA A CA 1
ATOM 912 C C . ALA A 1 114 ? -16.25 13.828 -4.32 1 92.25 114 ALA A C 1
ATOM 914 O O . ALA A 1 114 ? -16.469 14.43 -3.266 1 92.25 114 ALA A O 1
ATOM 915 N N . LEU A 1 115 ? -15.102 13.641 -4.73 1 96.69 115 LEU A N 1
ATOM 916 C CA . LEU A 1 115 ? -13.938 14.305 -4.168 1 96.69 115 LEU A CA 1
ATOM 917 C C . LEU A 1 115 ? -13.719 15.664 -4.82 1 96.69 115 LEU A C 1
ATOM 919 O O . LEU A 1 115 ? -13.617 15.766 -6.043 1 96.69 115 LEU A O 1
ATOM 923 N N . THR A 1 116 ? -13.727 16.75 -4.016 1 98.44 116 THR A N 1
ATOM 924 C CA . THR A 1 116 ? -13.453 18.078 -4.543 1 98.44 116 THR A CA 1
ATOM 925 C C . THR A 1 116 ? -11.961 18.281 -4.75 1 98.44 116 THR A C 1
ATOM 927 O O . THR A 1 116 ? -11.164 18.094 -3.826 1 98.44 116 THR A O 1
ATOM 930 N N . GLU A 1 117 ? -11.578 18.609 -5.953 1 98.56 117 GLU A N 1
ATOM 931 C CA . GLU A 1 117 ? -10.172 18.828 -6.27 1 98.56 117 GLU A CA 1
ATOM 932 C C . GLU A 1 117 ? -9.844 20.328 -6.262 1 98.56 117 GLU A C 1
ATOM 934 O O . GLU A 1 117 ? -10.484 21.109 -6.957 1 98.56 117 GLU A O 1
ATOM 939 N N . VAL A 1 118 ? -8.906 20.703 -5.449 1 98.62 118 VAL A N 1
ATOM 940 C CA . VAL A 1 118 ? -8.398 22.078 -5.398 1 98.62 118 VAL A CA 1
ATOM 941 C C . VAL A 1 118 ? -6.875 22.062 -5.535 1 98.62 118 VAL A C 1
ATOM 943 O O . VAL A 1 118 ? -6.156 22.203 -4.547 1 98.62 118 VAL A O 1
ATOM 946 N N . PRO A 1 119 ? -6.387 21.953 -6.746 1 98.75 119 PRO A N 1
ATOM 947 C CA . PRO A 1 119 ? -4.938 21.922 -6.957 1 98.75 119 PRO A CA 1
ATOM 948 C C . PRO A 1 119 ? -4.262 23.234 -6.547 1 98.75 119 PRO A C 1
ATOM 950 O O . PRO A 1 119 ? -4.867 24.297 -6.648 1 98.75 119 PRO A O 1
ATOM 953 N N . VAL A 1 120 ? -3.098 23.141 -6.086 1 98.81 120 VAL A N 1
ATOM 954 C CA . VAL A 1 120 ? -2.301 24.281 -5.66 1 98.81 120 VAL A CA 1
ATOM 955 C C . VAL A 1 120 ? -1.52 24.844 -6.848 1 98.81 120 VAL A C 1
ATOM 957 O O . VAL A 1 120 ? -0.735 24.125 -7.473 1 98.81 120 VAL A O 1
ATOM 960 N N . ALA A 1 121 ? -1.674 26.062 -7.145 1 97.81 121 ALA A N 1
ATOM 961 C CA . ALA A 1 121 ? -1.012 26.672 -8.297 1 97.81 121 ALA A CA 1
ATOM 962 C C . ALA A 1 121 ? 0.02 27.703 -7.867 1 97.81 121 ALA A C 1
ATOM 964 O O . ALA A 1 121 ? 0.93 28.047 -8.625 1 97.81 121 ALA A O 1
ATOM 965 N N . ALA A 1 122 ? -0.189 28.266 -6.672 1 97.69 122 ALA A N 1
ATOM 966 C CA . ALA A 1 122 ? 0.689 29.297 -6.145 1 97.69 122 ALA A CA 1
ATOM 967 C C . ALA A 1 122 ? 0.595 29.375 -4.625 1 97.69 122 ALA A C 1
ATOM 969 O O . ALA A 1 122 ? -0.257 28.734 -4.016 1 97.69 122 ALA A O 1
ATOM 970 N N . ASP A 1 123 ? 1.501 30.109 -4.09 1 98.44 123 ASP A N 1
ATOM 971 C CA . ASP A 1 123 ? 1.452 30.391 -2.658 1 98.44 123 ASP A CA 1
ATOM 972 C C . ASP A 1 123 ? 0.138 31.062 -2.27 1 98.44 123 ASP A C 1
ATOM 974 O O . ASP A 1 123 ? -0.415 31.844 -3.043 1 98.44 123 ASP A O 1
ATOM 978 N N . GLY A 1 124 ? -0.302 30.781 -1.025 1 98.19 124 GLY A N 1
ATOM 979 C CA . GLY A 1 124 ? -1.454 31.516 -0.524 1 98.19 124 GLY A CA 1
ATOM 980 C C . GLY A 1 124 ? -2.52 30.609 0.072 1 98.19 124 GLY A C 1
ATOM 981 O O . GLY A 1 124 ? -2.305 29.406 0.231 1 98.19 124 GLY A O 1
ATOM 982 N N . PRO A 1 125 ? -3.617 31.234 0.427 1 98.31 125 PRO A N 1
ATOM 983 C CA . PRO A 1 125 ? -4.695 30.469 1.056 1 98.31 125 PRO A CA 1
ATOM 984 C C . PRO A 1 125 ? -5.367 29.484 0.091 1 98.31 125 PRO A C 1
ATOM 986 O O . PRO A 1 125 ? -5.605 29.828 -1.071 1 98.31 125 PRO A O 1
ATOM 989 N N . LEU A 1 126 ? -5.566 28.297 0.549 1 98.44 126 LEU A N 1
ATOM 990 C CA . LEU A 1 126 ? -6.316 27.281 -0.18 1 98.44 126 LEU A CA 1
ATOM 991 C C . LEU A 1 126 ? -7.754 27.203 0.32 1 98.44 126 LEU A C 1
ATOM 993 O O . LEU A 1 126 ? -8.664 26.859 -0.442 1 98.44 126 LEU A O 1
ATOM 997 N N . ALA A 1 127 ? -7.93 27.438 1.627 1 97.69 127 ALA A N 1
ATOM 998 C CA . ALA A 1 127 ? -9.234 27.375 2.283 1 97.69 127 ALA A CA 1
ATOM 999 C C . ALA A 1 127 ? -9.266 28.281 3.518 1 97.69 127 ALA A C 1
ATOM 1001 O O . ALA A 1 127 ? -8.281 28.359 4.262 1 97.69 127 ALA A O 1
ATOM 1002 N N . VAL A 1 128 ? -10.375 28.953 3.689 1 97.44 128 VAL A N 1
ATOM 1003 C CA . VAL A 1 128 ? -10.656 29.734 4.887 1 97.44 128 VAL A CA 1
ATOM 1004 C C . VAL A 1 128 ? -11.922 29.203 5.566 1 97.44 128 VAL A C 1
ATOM 1006 O O . VAL A 1 128 ? -13.008 29.266 4.992 1 97.44 128 VAL A O 1
ATOM 1009 N N . THR A 1 129 ? -11.719 28.609 6.719 1 95.44 129 THR A N 1
ATOM 1010 C CA . THR A 1 129 ? -12.828 28.094 7.508 1 95.44 129 THR A CA 1
ATOM 1011 C C . THR A 1 129 ? -12.93 28.828 8.844 1 95.44 129 THR A C 1
ATOM 1013 O O . THR A 1 129 ? -12.023 29.578 9.219 1 95.44 129 THR A O 1
ATOM 1016 N N . PRO A 1 130 ? -14.016 28.641 9.562 1 92.88 130 PRO A N 1
ATOM 1017 C CA . PRO A 1 130 ? -14.094 29.234 10.898 1 92.88 130 PRO A CA 1
ATOM 1018 C C . PRO A 1 130 ? -13.047 28.672 11.859 1 92.88 130 PRO A C 1
ATOM 1020 O O . PRO A 1 130 ? -12.625 29.344 12.797 1 92.88 130 PRO A O 1
ATOM 1023 N N . ALA A 1 131 ? -12.594 27.5 11.523 1 93.88 131 ALA A N 1
ATOM 1024 C CA . ALA A 1 131 ? -11.711 26.812 12.461 1 93.88 131 ALA A CA 1
ATOM 1025 C C . ALA A 1 131 ? -10.242 27.047 12.109 1 93.88 131 ALA A C 1
ATOM 1027 O O . ALA A 1 131 ? -9.375 26.984 12.977 1 93.88 131 ALA A O 1
ATOM 1028 N N . TYR A 1 132 ? -10 27.297 10.781 1 97.25 132 TYR A N 1
ATOM 1029 C CA . TYR A 1 132 ? -8.609 27.484 10.375 1 97.25 132 TYR A CA 1
ATOM 1030 C C . TYR A 1 132 ? -8.523 28.031 8.961 1 97.25 132 TYR A C 1
ATOM 1032 O O . TYR A 1 132 ? -9.508 27.984 8.211 1 97.25 132 TYR A O 1
ATOM 1040 N N . THR A 1 133 ? -7.43 28.625 8.664 1 98.31 133 THR A N 1
ATOM 1041 C CA . THR A 1 133 ? -6.992 28.906 7.305 1 98.31 133 THR A CA 1
ATOM 1042 C C . THR A 1 133 ? -5.879 27.953 6.883 1 98.31 133 THR A C 1
ATOM 1044 O O . THR A 1 133 ? -4.918 27.734 7.629 1 98.31 133 THR A O 1
ATOM 1047 N N . LEU A 1 134 ? -6.066 27.312 5.762 1 98.81 134 LEU A N 1
ATOM 1048 C CA . LEU A 1 134 ? -5.043 26.453 5.176 1 98.81 134 LEU A CA 1
ATOM 1049 C C . LEU A 1 134 ? -4.293 27.172 4.066 1 98.81 134 LEU A C 1
ATOM 1051 O O . LEU A 1 134 ? -4.898 27.625 3.092 1 98.81 134 LEU A O 1
ATOM 1055 N N . ASP A 1 135 ? -2.984 27.281 4.246 1 98.75 135 ASP A N 1
ATOM 1056 C CA . ASP A 1 135 ? -2.129 27.938 3.264 1 98.75 135 ASP A CA 1
ATOM 1057 C C . ASP A 1 135 ? -1.109 26.953 2.682 1 98.75 135 ASP A C 1
ATOM 1059 O O . ASP A 1 135 ? -0.734 25.984 3.336 1 98.75 135 ASP A O 1
ATOM 1063 N N . ALA A 1 136 ? -0.718 27.25 1.452 1 98.88 136 ALA A N 1
ATOM 1064 C CA . ALA A 1 136 ? 0.378 26.516 0.824 1 98.88 136 ALA A CA 1
ATOM 1065 C C . ALA A 1 136 ? 1.55 27.438 0.511 1 98.88 136 ALA A C 1
ATOM 1067 O O . ALA A 1 136 ? 1.354 28.625 0.239 1 98.88 136 ALA A O 1
ATOM 1068 N N . ARG A 1 137 ? 2.715 26.953 0.607 1 98.88 137 ARG A N 1
ATOM 1069 C CA . ARG A 1 137 ? 3.938 27.641 0.199 1 98.88 137 ARG A CA 1
ATOM 1070 C C . ARG A 1 137 ? 4.836 26.719 -0.618 1 98.88 137 ARG A C 1
ATOM 1072 O O . ARG A 1 137 ? 4.988 25.547 -0.29 1 98.88 137 ARG A O 1
ATOM 1079 N N . ARG A 1 138 ? 5.383 27.266 -1.659 1 98.75 138 ARG A N 1
ATOM 1080 C CA . ARG A 1 138 ? 6.281 26.516 -2.527 1 98.75 138 ARG A CA 1
ATOM 1081 C C . ARG A 1 138 ? 7.562 26.125 -1.793 1 98.75 138 ARG A C 1
ATOM 1083 O O . ARG A 1 138 ? 8.102 26.922 -1.026 1 98.75 138 ARG A O 1
ATOM 1090 N N . LEU A 1 139 ? 8.023 24.938 -2.039 1 98.81 139 LEU A N 1
ATOM 1091 C CA . LEU A 1 139 ? 9.266 24.438 -1.476 1 98.81 139 LEU A CA 1
ATOM 1092 C C . LEU A 1 139 ? 10.305 24.188 -2.57 1 98.81 139 LEU A C 1
ATOM 1094 O O . LEU A 1 139 ? 10.031 24.438 -3.748 1 98.81 139 LEU A O 1
ATOM 1098 N N . SER A 1 140 ? 11.531 23.844 -2.146 1 98.75 140 SER A N 1
ATOM 1099 C CA . SER A 1 140 ? 12.625 23.594 -3.082 1 98.75 140 SER A CA 1
ATOM 1100 C C . SER A 1 140 ? 12.93 22.109 -3.211 1 98.75 140 SER A C 1
ATOM 1102 O O . SER A 1 140 ? 13.656 21.547 -2.391 1 98.75 140 SER A O 1
ATOM 1104 N N . HIS A 1 141 ? 12.453 21.484 -4.188 1 98.31 141 HIS A N 1
ATOM 1105 C CA . HIS A 1 141 ? 12.594 20.078 -4.5 1 98.31 141 HIS A CA 1
ATOM 1106 C C . HIS A 1 141 ? 12.602 19.844 -6.008 1 98.31 141 HIS A C 1
ATOM 1108 O O . HIS A 1 141 ? 12.141 20.688 -6.773 1 98.31 141 HIS A O 1
ATOM 1114 N N . PRO A 1 142 ? 13.234 18.781 -6.52 1 95.88 142 PRO A N 1
ATOM 1115 C CA . PRO A 1 142 ? 13.352 18.578 -7.965 1 95.88 142 PRO A CA 1
ATOM 1116 C C . PRO A 1 142 ? 12 18.578 -8.672 1 95.88 142 PRO A C 1
ATOM 1118 O O . PRO A 1 142 ? 11.891 19.062 -9.805 1 95.88 142 PRO A O 1
ATOM 1121 N N . VAL A 1 143 ? 10.984 18 -8.086 1 96.44 143 VAL A N 1
ATOM 1122 C CA . VAL A 1 143 ? 9.617 18.125 -8.586 1 96.44 143 VAL A CA 1
ATOM 1123 C C . VAL A 1 143 ? 8.867 19.203 -7.801 1 96.44 143 VAL A C 1
ATOM 1125 O O . VAL A 1 143 ? 9.211 19.484 -6.652 1 96.44 143 VAL A O 1
ATOM 1128 N N . GLU A 1 144 ? 7.875 19.844 -8.5 1 97.75 144 GLU A N 1
ATOM 1129 C CA . GLU A 1 144 ? 7.125 20.891 -7.809 1 97.75 144 GLU A CA 1
ATOM 1130 C C . GLU A 1 144 ? 6.535 20.375 -6.5 1 97.75 144 GLU A C 1
ATOM 1132 O O . GLU A 1 144 ? 5.914 19.312 -6.469 1 97.75 144 GLU A O 1
ATOM 1137 N N . SER A 1 145 ? 6.762 21.094 -5.477 1 98.44 145 SER A N 1
ATOM 1138 C CA . SER A 1 145 ? 6.367 20.688 -4.133 1 98.44 145 SER A CA 1
ATOM 1139 C C . SER A 1 145 ? 5.871 21.875 -3.318 1 98.44 145 SER A C 1
ATOM 1141 O O . SER A 1 145 ? 6.367 22.984 -3.475 1 98.44 145 SER A O 1
ATOM 1143 N N . TYR A 1 146 ? 4.887 21.641 -2.525 1 98.94 146 TYR A N 1
ATOM 1144 C CA . TYR A 1 146 ? 4.34 22.656 -1.623 1 98.94 146 TYR A CA 1
ATOM 1145 C C . TYR A 1 146 ? 4.309 22.141 -0.188 1 98.94 146 TYR A C 1
ATOM 1147 O O . TYR A 1 146 ? 4.102 20.953 0.047 1 98.94 146 TYR A O 1
ATOM 1155 N N . GLY A 1 147 ? 4.562 23 0.797 1 98.94 147 GLY A N 1
ATOM 1156 C CA . GLY A 1 147 ? 4.215 22.766 2.189 1 98.94 147 GLY A CA 1
ATOM 1157 C C . GLY A 1 147 ? 2.887 23.391 2.586 1 98.94 147 GLY A C 1
ATOM 1158 O O . GLY A 1 147 ? 2.283 24.125 1.807 1 98.94 147 GLY A O 1
ATOM 1159 N N . TYR A 1 148 ? 2.41 23.031 3.789 1 98.94 148 TYR A N 1
ATOM 1160 C CA . TYR A 1 148 ? 1.091 23.469 4.227 1 98.94 148 TYR A CA 1
ATOM 1161 C C . TYR A 1 148 ? 1.151 24.047 5.633 1 98.94 148 TYR A C 1
ATOM 1163 O O . TYR A 1 148 ? 1.912 23.578 6.48 1 98.94 148 TYR A O 1
ATOM 1171 N N . ARG A 1 149 ? 0.37 25.062 5.898 1 98.88 149 ARG A N 1
ATOM 1172 C CA . ARG A 1 149 ? 0.228 25.656 7.223 1 98.88 149 ARG A CA 1
ATOM 1173 C C . ARG A 1 149 ? -1.242 25.828 7.59 1 98.88 149 ARG A C 1
ATOM 1175 O O . ARG A 1 149 ? -2.035 26.312 6.777 1 98.88 149 ARG A O 1
ATOM 1182 N N . LEU A 1 150 ? -1.602 25.328 8.68 1 98.69 150 LEU A N 1
ATOM 1183 C CA . LEU A 1 150 ? -2.914 25.578 9.266 1 98.69 150 LEU A CA 1
ATOM 1184 C C . LEU A 1 150 ? -2.828 26.625 10.367 1 98.69 150 LEU A C 1
ATOM 1186 O O . LEU A 1 150 ? -1.996 26.516 11.273 1 98.69 150 LEU A O 1
ATOM 1190 N N . THR A 1 151 ? -3.652 27.688 10.273 1 98.19 151 THR A N 1
ATOM 1191 C CA . THR A 1 151 ? -3.668 28.75 11.273 1 98.19 151 THR A CA 1
ATOM 1192 C C . THR A 1 151 ? -5.062 28.906 11.875 1 98.19 151 THR A C 1
ATOM 1194 O O . THR A 1 151 ? -6.023 29.203 11.156 1 98.19 151 THR A O 1
ATOM 1197 N N . GLU A 1 152 ? -5.141 28.672 13.117 1 97.38 152 GLU A N 1
ATOM 1198 C CA . GLU A 1 152 ? -6.359 29 13.844 1 97.38 152 GLU A CA 1
ATOM 1199 C C . GLU A 1 152 ? -6.578 30.516 13.891 1 97.38 152 GLU A C 1
ATOM 1201 O O . GLU A 1 152 ? -5.633 31.281 14.102 1 97.38 152 GLU A O 1
ATOM 1206 N N . PRO A 1 153 ? -7.805 30.922 13.664 1 95.38 153 PRO A N 1
ATOM 1207 C CA . PRO A 1 153 ? -8.055 32.375 13.805 1 95.38 153 PRO A CA 1
ATOM 1208 C C . PRO A 1 153 ? -7.742 32.875 15.211 1 95.38 153 PRO A C 1
ATOM 1210 O O . PRO A 1 153 ? -7.945 32.156 16.188 1 95.38 153 PRO A O 1
ATOM 1213 N N . ASP A 1 154 ? -7.328 34.125 15.203 1 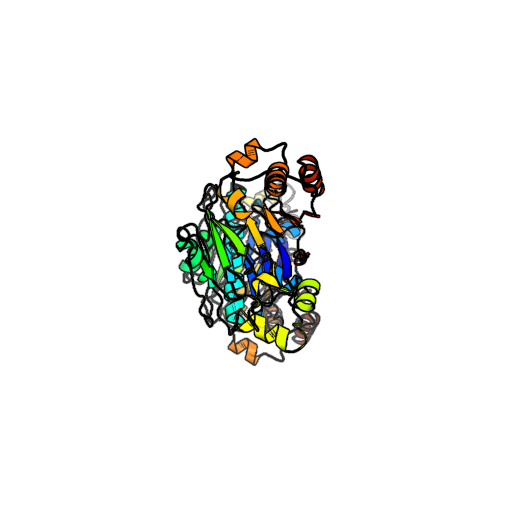94.5 154 ASP A N 1
ATOM 1214 C CA . ASP A 1 154 ? -7.09 34.75 16.5 1 94.5 154 ASP A CA 1
ATOM 1215 C C . ASP A 1 154 ? -8.391 34.844 17.297 1 94.5 154 ASP A C 1
ATOM 1217 O O . ASP A 1 154 ? -9.477 34.906 16.719 1 94.5 154 ASP A O 1
ATOM 1221 N N . GLY A 1 155 ? -8.172 34.719 18.562 1 91.94 155 GLY A N 1
ATOM 1222 C CA . GLY A 1 155 ? -9.266 34.969 19.484 1 91.94 155 GLY A CA 1
ATOM 1223 C C . GLY A 1 155 ? -9.016 36.125 20.438 1 91.94 155 GLY A C 1
ATOM 1224 O O . GLY A 1 155 ? -8.242 37.031 20.125 1 91.94 155 GLY A O 1
ATOM 1225 N N . ARG A 1 156 ? -9.922 36.156 21.359 1 92.5 156 ARG A N 1
ATOM 1226 C CA . ARG A 1 156 ? -9.781 37.188 22.391 1 92.5 156 ARG A CA 1
ATOM 1227 C C . ARG A 1 156 ? -9.789 36.562 23.781 1 92.5 156 ARG A C 1
ATOM 1229 O O . ARG A 1 156 ? -10.547 35.625 24.047 1 92.5 156 ARG A O 1
ATOM 1236 N N . ARG A 1 157 ? -8.914 37.062 24.516 1 92.88 157 ARG A N 1
ATOM 1237 C CA . ARG A 1 157 ? -8.906 36.719 25.938 1 92.88 157 ARG A CA 1
ATOM 1238 C C . ARG A 1 157 ? -9.398 37.875 26.797 1 92.88 157 ARG A C 1
ATOM 1240 O O . ARG A 1 157 ? -8.812 38.938 26.781 1 92.88 157 ARG A O 1
ATOM 1247 N N . MET A 1 158 ? -10.5 37.531 27.547 1 94.44 158 MET A N 1
ATOM 1248 C CA . MET A 1 158 ? -11.031 38.531 28.438 1 94.44 158 MET A CA 1
ATOM 1249 C C . MET A 1 158 ? -10.156 38.688 29.688 1 94.44 158 MET A C 1
ATOM 1251 O O . MET A 1 158 ? -9.68 37.688 30.234 1 94.44 158 MET A O 1
ATOM 1255 N N . LEU A 1 159 ? -9.984 39.906 30.094 1 96.31 159 LEU A N 1
ATOM 1256 C CA . LEU A 1 159 ? -9.133 40.188 31.234 1 96.31 159 LEU A CA 1
ATOM 1257 C C . LEU A 1 159 ? -9.969 40.469 32.469 1 96.31 159 LEU A C 1
ATOM 1259 O O . LEU A 1 159 ? -10.492 41.594 32.656 1 96.31 159 LEU A O 1
ATOM 1263 N N . PRO A 1 160 ? -10 39.531 33.344 1 94.38 160 PRO A N 1
ATOM 1264 C CA . PRO A 1 160 ? -10.898 39.656 34.5 1 94.38 160 PRO A CA 1
ATOM 1265 C C . PRO A 1 160 ? -10.688 40.938 35.281 1 94.38 160 PRO A C 1
ATOM 1267 O O . PRO A 1 160 ? -11.656 41.562 35.719 1 94.38 160 PRO A O 1
ATOM 1270 N N . GLU A 1 161 ? -9.422 41.25 35.562 1 96.06 161 GLU A N 1
ATOM 1271 C CA . GLU A 1 161 ? -9.125 42.438 36.375 1 96.06 161 GLU A CA 1
ATOM 1272 C C . GLU A 1 161 ? -9.648 43.688 35.688 1 96.06 161 GLU A C 1
ATOM 1274 O O . GLU A 1 161 ? -10.195 44.594 36.375 1 96.06 161 GLU A O 1
ATOM 1279 N N . ARG A 1 162 ? -9.523 43.75 34.375 1 96.5 162 ARG A N 1
ATOM 1280 C CA . ARG A 1 162 ? -9.992 44.906 33.625 1 96.5 162 ARG A CA 1
ATOM 1281 C C . ARG A 1 162 ? -11.516 44.938 33.562 1 96.5 162 ARG A C 1
ATOM 1283 O O . ARG A 1 162 ? -12.133 46 33.625 1 96.5 162 ARG A O 1
ATOM 1290 N N . LEU A 1 163 ? -12.039 43.812 33.375 1 95.88 163 LEU A N 1
ATOM 1291 C CA . LEU A 1 163 ? -13.5 43.688 33.406 1 95.88 163 LEU A CA 1
ATOM 1292 C C . LEU A 1 163 ? -14.047 44.219 34.75 1 95.88 163 LEU A C 1
ATOM 1294 O O . LEU A 1 163 ? -14.984 45 34.75 1 95.88 163 LEU A O 1
ATOM 1298 N N . ALA A 1 164 ? -13.414 43.719 35.812 1 94.81 164 ALA A N 1
ATOM 1299 C CA . ALA A 1 164 ? -13.836 44.125 37.156 1 94.81 164 ALA A CA 1
ATOM 1300 C C . ALA A 1 164 ? -13.68 45.625 37.344 1 94.81 164 ALA A C 1
ATOM 1302 O O . ALA A 1 164 ? -14.523 46.25 37.969 1 94.81 164 ALA A O 1
ATOM 1303 N N . ALA A 1 165 ? -12.578 46.125 36.875 1 96.38 165 ALA A N 1
ATOM 1304 C CA . ALA A 1 165 ? -12.289 47.562 37 1 96.38 165 ALA A CA 1
ATOM 1305 C C . ALA A 1 165 ? -13.352 48.406 36.312 1 96.38 165 ALA A C 1
ATOM 1307 O O . ALA A 1 165 ? -13.617 49.531 36.75 1 96.38 165 ALA A O 1
ATOM 1308 N N . HIS A 1 166 ? -14.062 47.812 35.344 1 95.88 166 HIS A N 1
ATOM 1309 C CA . HIS A 1 166 ? -15.086 48.531 34.625 1 95.88 166 HIS A CA 1
ATOM 1310 C C . HIS A 1 166 ? -16.484 48.094 35.031 1 95.88 166 HIS A C 1
ATOM 1312 O O . HIS A 1 166 ? -17.469 48.469 34.406 1 95.88 166 HIS A O 1
ATOM 1318 N N . GLY A 1 167 ? -16.5 47.188 36 1 94 167 GLY A N 1
ATOM 1319 C CA . GLY A 1 167 ? -17.781 46.75 36.531 1 94 167 GLY A CA 1
ATOM 1320 C C . GLY A 1 167 ? -18.531 45.844 35.594 1 94 167 GLY A C 1
ATOM 1321 O O . GLY A 1 167 ? -19.766 45.781 35.625 1 94 167 GLY A O 1
ATOM 1322 N N . ILE A 1 168 ? -17.891 45.281 34.656 1 95.5 168 ILE A N 1
ATOM 1323 C CA . ILE A 1 168 ? -18.5 44.375 33.688 1 95.5 168 ILE A CA 1
ATOM 1324 C C . ILE A 1 168 ? -18.469 42.938 34.219 1 95.5 168 ILE A C 1
ATOM 1326 O O . ILE A 1 168 ? -17.406 42.375 34.438 1 95.5 168 ILE A O 1
ATOM 1330 N N . THR A 1 169 ? -19.609 42.25 34.5 1 92.94 169 THR A N 1
ATOM 1331 C CA . THR A 1 169 ? -19.703 40.906 35.094 1 92.94 169 THR A CA 1
ATOM 1332 C C . THR A 1 169 ? -20.906 40.156 34.531 1 92.94 169 THR A C 1
ATOM 1334 O O . THR A 1 169 ? -21.766 40.75 33.875 1 92.94 169 THR A O 1
ATOM 1337 N N . GLY A 1 170 ? -20.844 38.75 34.688 1 91.81 170 GLY A N 1
ATOM 1338 C CA . GLY A 1 170 ? -21.969 37.906 34.312 1 91.81 170 GLY A CA 1
ATOM 1339 C C . GLY A 1 170 ? -22.297 38 32.844 1 91.81 170 GLY A C 1
ATOM 1340 O O . GLY A 1 170 ? -21.422 37.844 31.984 1 91.81 170 GLY A O 1
ATOM 1341 N N . PRO A 1 171 ? -23.578 38.25 32.562 1 94.06 171 PRO A N 1
ATOM 1342 C CA . PRO A 1 171 ? -24.078 38.281 31.188 1 94.06 171 PRO A CA 1
ATOM 1343 C C . PRO A 1 171 ? -23.453 39.438 30.375 1 94.06 171 PRO A C 1
ATOM 1345 O O . PRO A 1 171 ? -23.438 39.375 29.141 1 94.06 171 PRO A O 1
ATOM 1348 N N . ASP A 1 172 ? -22.953 40.438 31.125 1 94.06 172 ASP A N 1
ATOM 1349 C CA . ASP A 1 172 ? -22.391 41.625 30.453 1 94.06 172 ASP A CA 1
ATOM 1350 C C . ASP A 1 172 ? -21.109 41.25 29.719 1 94.06 172 ASP A C 1
ATOM 1352 O O . ASP A 1 172 ? -20.734 41.906 28.75 1 94.06 172 ASP A O 1
ATOM 1356 N N . VAL A 1 173 ? -20.406 40.281 30.219 1 94.88 173 VAL A N 1
ATOM 1357 C CA . VAL A 1 173 ? -19.203 39.812 29.547 1 94.88 173 VAL A CA 1
ATOM 1358 C C . VAL A 1 173 ? -19.547 39.312 28.141 1 94.88 173 VAL A C 1
ATOM 1360 O O . VAL A 1 173 ? -18.859 39.625 27.172 1 94.88 173 VAL A O 1
ATOM 1363 N N . GLY A 1 174 ? -20.531 38.562 27.984 1 94.19 174 GLY A N 1
ATOM 1364 C CA . GLY A 1 174 ? -20.984 38.094 26.688 1 94.19 174 GLY A CA 1
ATOM 1365 C C . GLY A 1 174 ? -21.453 39.219 25.797 1 94.19 174 GLY A C 1
ATOM 1366 O O . GLY A 1 174 ? -21.219 39.188 24.578 1 94.19 174 GLY A O 1
ATOM 1367 N N . ARG A 1 175 ? -22.062 40.156 26.344 1 95.25 175 ARG A N 1
ATOM 1368 C CA . ARG A 1 175 ? -22.594 41.281 25.594 1 95.25 175 ARG A CA 1
ATOM 1369 C C . ARG A 1 175 ? -21.469 42.125 24.984 1 95.25 175 ARG A C 1
ATOM 1371 O O . ARG A 1 175 ? -21.531 42.5 23.812 1 95.25 175 ARG A O 1
ATOM 1378 N N . ILE A 1 176 ? -20.438 42.375 25.797 1 94.5 176 ILE A N 1
ATOM 1379 C CA . ILE A 1 176 ? -19.359 43.219 25.281 1 94.5 176 ILE A CA 1
ATOM 1380 C C . ILE A 1 176 ? -18.594 42.438 24.203 1 94.5 176 ILE A C 1
ATOM 1382 O O . ILE A 1 176 ? -18.125 43.062 23.234 1 94.5 176 ILE A O 1
ATOM 1386 N N . GLN A 1 177 ? -18.578 41.156 24.312 1 93.69 177 GLN A N 1
ATOM 1387 C CA . GLN A 1 177 ? -17.938 40.344 23.297 1 93.6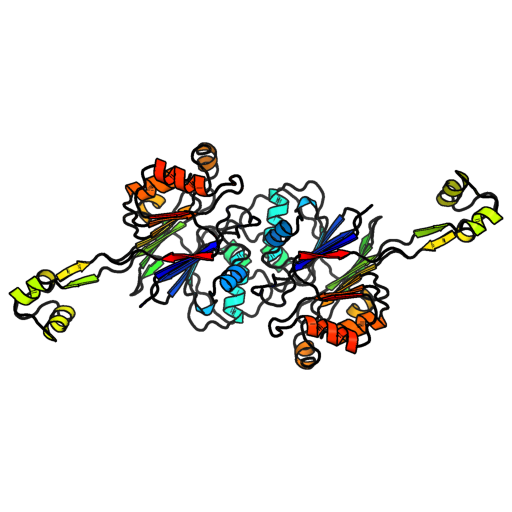9 177 GLN A CA 1
ATOM 1388 C C . GLN A 1 177 ? -18.703 40.406 21.984 1 93.69 177 GLN A C 1
ATOM 1390 O O . GLN A 1 177 ? -18.109 40.469 20.906 1 93.69 177 GLN A O 1
ATOM 1395 N N . ARG A 1 178 ? -19.953 40.375 22.062 1 93.06 178 ARG A N 1
ATOM 1396 C CA . ARG A 1 178 ? -20.812 40.375 20.891 1 93.06 178 ARG A CA 1
ATOM 1397 C C . ARG A 1 178 ? -20.906 41.75 20.266 1 93.06 178 ARG A C 1
ATOM 1399 O O . ARG A 1 178 ? -20.859 41.875 19.047 1 93.06 178 ARG A O 1
ATOM 1406 N N . ASP A 1 179 ? -20.891 42.75 21.078 1 94.44 179 ASP A N 1
ATOM 1407 C CA . ASP A 1 179 ? -21.219 44.094 20.594 1 94.44 179 ASP A CA 1
ATOM 1408 C C . ASP A 1 179 ? -19.953 44.906 20.359 1 94.44 179 ASP A C 1
ATOM 1410 O O . ASP A 1 179 ? -20 45.938 19.703 1 94.44 179 ASP A O 1
ATOM 1414 N N . GLY A 1 180 ? -18.891 44.562 20.922 1 94.44 180 GLY A N 1
ATOM 1415 C CA . GLY A 1 180 ? -17.625 45.25 20.75 1 94.44 180 GLY A CA 1
ATOM 1416 C C . GLY A 1 180 ? -17.391 46.344 21.75 1 94.44 180 GLY A C 1
ATOM 1417 O O . GLY A 1 180 ? -16.281 46.844 21.891 1 94.44 180 GLY A O 1
ATOM 1418 N N . SER A 1 181 ? -18.516 46.75 22.391 1 95.56 181 SER A N 1
ATOM 1419 C CA . SER A 1 181 ? -18.453 47.781 23.438 1 95.56 181 SER A CA 1
ATOM 1420 C C . SER A 1 181 ? -19.641 47.688 24.375 1 95.56 181 SER A C 1
ATOM 1422 O O . SER A 1 181 ? -20.672 47.125 24.016 1 95.56 181 SER A O 1
ATOM 1424 N N . LEU A 1 182 ? -19.422 48.125 25.609 1 94.5 182 LEU A N 1
ATOM 1425 C CA . LEU A 1 182 ? -20.484 48.188 26.609 1 94.5 182 LEU A CA 1
ATOM 1426 C C . LEU A 1 182 ? -20.281 49.344 27.547 1 94.5 182 LEU A C 1
ATOM 1428 O O . LEU A 1 182 ? -19.234 49.469 28.203 1 94.5 182 LEU A O 1
ATOM 1432 N N . GLY A 1 183 ? -21.312 50.25 27.609 1 93.06 183 GLY A N 1
ATOM 1433 C CA . GLY A 1 183 ? -21.25 51.406 28.516 1 93.06 183 GLY A CA 1
ATOM 1434 C C . GLY A 1 183 ? -20.031 52.25 28.312 1 93.06 183 GLY A C 1
ATOM 1435 O O . GLY A 1 183 ? -19.391 52.688 29.281 1 93.06 183 GLY A O 1
ATOM 1436 N N . GLY A 1 184 ? -19.484 52.375 27.094 1 93.5 184 GLY A N 1
ATOM 1437 C CA . GLY A 1 184 ? -18.359 53.219 26.781 1 93.5 184 GLY A CA 1
ATOM 1438 C C . GLY A 1 184 ? -17.031 52.5 26.859 1 93.5 184 GLY A C 1
ATOM 1439 O O . GLY A 1 184 ? -15.984 53.094 26.547 1 93.5 184 GLY A O 1
ATOM 1440 N N . VAL A 1 185 ? -17.125 51.25 27.344 1 96.44 185 VAL A N 1
ATOM 1441 C CA . VAL A 1 185 ? -15.914 50.438 27.438 1 96.44 185 VAL A CA 1
ATOM 1442 C C . VAL A 1 185 ? -15.758 49.594 26.188 1 96.44 185 VAL A C 1
ATOM 1444 O O . VAL A 1 185 ? -16.656 48.812 25.828 1 96.44 185 VAL A O 1
ATOM 1447 N N . ALA A 1 186 ? -14.641 49.781 25.562 1 96.75 186 ALA A N 1
ATOM 1448 C CA . ALA A 1 186 ? -14.383 49 24.359 1 96.75 186 ALA A CA 1
ATOM 1449 C C . ALA A 1 186 ? -13.883 47.594 24.719 1 96.75 186 ALA A C 1
ATOM 1451 O O . ALA A 1 186 ? -13.172 47.438 25.703 1 96.75 186 ALA A O 1
ATOM 1452 N N . LEU A 1 187 ? -14.25 46.688 23.891 1 96.06 187 LEU A N 1
ATOM 1453 C CA . LEU A 1 187 ? -13.828 45.312 24.078 1 96.06 187 LEU A CA 1
ATOM 1454 C C . LEU A 1 187 ? -12.312 45.219 24.219 1 96.06 187 LEU A C 1
ATOM 1456 O O . LEU A 1 187 ? -11.812 44.438 25.047 1 96.06 187 LEU A O 1
ATOM 1460 N N . ASP A 1 188 ? -11.594 46.031 23.5 1 96.19 188 ASP A N 1
ATOM 1461 C CA . ASP A 1 188 ? -10.133 46 23.5 1 96.19 188 ASP A CA 1
ATOM 1462 C C . ASP A 1 188 ? -9.57 46.438 24.844 1 96.19 188 ASP A C 1
ATOM 1464 O O . ASP A 1 188 ? -8.43 46.125 25.188 1 96.19 188 ASP A O 1
ATOM 1468 N N . GLU A 1 189 ? -10.398 47.156 25.578 1 96.44 189 GLU A N 1
ATOM 1469 C CA . GLU A 1 189 ? -9.977 47.656 26.875 1 96.44 189 GLU A CA 1
ATOM 1470 C C . GLU A 1 189 ? -10.039 46.562 27.938 1 96.44 189 GLU A C 1
ATOM 1472 O O . GLU A 1 189 ? -9.398 46.656 28.984 1 96.44 189 GLU A O 1
ATOM 1477 N N . VAL A 1 190 ? -10.805 45.562 27.656 1 96.75 190 VAL A N 1
ATOM 1478 C CA . VAL A 1 190 ? -11.039 44.562 28.703 1 96.75 190 VAL A CA 1
ATOM 1479 C C . VAL A 1 190 ? -10.641 43.188 28.172 1 96.75 190 VAL A C 1
ATOM 1481 O O . VAL A 1 190 ? -11.023 42.156 28.75 1 96.75 190 VAL A O 1
ATOM 1484 N N . SER A 1 191 ? -10.07 43.156 27.016 1 96.25 191 SER A N 1
ATOM 1485 C CA . SER A 1 191 ? -9.617 41.875 26.422 1 96.25 191 SER A CA 1
ATOM 1486 C C . SER A 1 191 ? -8.305 42.062 25.672 1 96.25 191 SER A C 1
ATOM 1488 O O . SER A 1 191 ? -7.855 43.219 25.469 1 96.25 191 SER A O 1
ATOM 1490 N N . GLU A 1 192 ? -7.633 41.094 25.391 1 95.25 192 GLU A N 1
ATOM 1491 C CA . GLU A 1 192 ? -6.449 41.094 24.531 1 95.25 192 GLU A CA 1
ATOM 1492 C C . GLU A 1 192 ? -6.535 40 23.469 1 95.25 192 GLU A C 1
ATOM 1494 O O . GLU A 1 192 ? -7.254 39.031 23.625 1 95.25 192 GLU A O 1
ATOM 1499 N N . VAL A 1 193 ? -5.805 40.281 22.422 1 93.44 193 VAL A N 1
ATOM 1500 C CA . VAL A 1 193 ? -5.789 39.312 21.312 1 93.44 193 VAL A CA 1
ATOM 1501 C C . VAL A 1 193 ? -5.039 38.031 21.75 1 93.44 193 VAL A C 1
ATOM 1503 O O . VAL A 1 193 ? -3.951 38.125 22.328 1 93.44 193 VAL A O 1
ATOM 1506 N N . ARG A 1 194 ? -5.703 36.969 21.578 1 92.75 194 ARG A N 1
ATOM 1507 C CA . ARG A 1 194 ? -5.062 35.656 21.734 1 92.75 194 ARG A CA 1
ATOM 1508 C C . ARG A 1 194 ? -4.719 35.062 20.391 1 92.75 194 ARG A C 1
ATOM 1510 O O . ARG A 1 194 ? -5.613 34.719 19.594 1 92.75 194 ARG A O 1
ATOM 1517 N N . ARG A 1 195 ? -3.492 34.906 20.203 1 93.62 195 ARG A N 1
ATOM 1518 C CA . ARG A 1 195 ? -3.061 34.375 18.906 1 93.62 195 ARG A CA 1
ATOM 1519 C C . ARG A 1 195 ? -3.486 32.906 18.734 1 93.62 195 ARG A C 1
ATOM 1521 O O . ARG A 1 195 ? -3.393 32.125 19.656 1 93.62 195 ARG A O 1
ATOM 1528 N N . GLY A 1 196 ? -3.99 32.625 17.531 1 95.69 196 GLY A N 1
ATOM 1529 C CA . GLY A 1 196 ? -4.383 31.25 17.234 1 95.69 196 GLY A CA 1
ATOM 1530 C C . GLY A 1 196 ? -3.199 30.312 17.078 1 95.69 196 GLY A C 1
ATOM 1531 O O . GLY A 1 196 ? -2.07 30.766 16.859 1 95.69 196 GLY A O 1
ATOM 1532 N N . GLN A 1 197 ? -3.463 29.047 17.188 1 96.88 197 GLN A N 1
ATOM 1533 C CA . GLN A 1 197 ? -2.42 28.031 17.016 1 96.88 197 GLN A CA 1
ATOM 1534 C C . GLN A 1 197 ? -2.057 27.859 15.547 1 96.88 197 GLN A C 1
ATOM 1536 O O . GLN A 1 197 ? -2.883 28.094 14.664 1 96.88 197 GLN A O 1
ATOM 1541 N N . ARG A 1 198 ? -0.849 27.453 15.383 1 98.25 198 ARG A N 1
ATOM 1542 C CA . ARG A 1 198 ? -0.331 27.234 14.039 1 98.25 198 ARG A CA 1
ATOM 1543 C C . ARG A 1 198 ? 0.303 25.859 13.906 1 98.25 198 ARG A C 1
ATOM 1545 O O . ARG A 1 198 ? 1.052 25.422 14.781 1 98.25 198 ARG A O 1
ATOM 1552 N N . PHE A 1 199 ? -0.051 25.188 12.867 1 98.81 199 PHE A N 1
ATOM 1553 C CA . PHE A 1 199 ? 0.534 23.922 12.453 1 98.81 199 PHE A CA 1
ATOM 1554 C C . PHE A 1 199 ? 1.197 24.047 11.086 1 98.81 199 PHE A C 1
ATOM 1556 O O . PHE A 1 199 ? 0.644 24.672 10.18 1 98.81 199 PHE A O 1
ATOM 1563 N N . ALA A 1 200 ? 2.354 23.453 10.961 1 98.94 200 ALA A N 1
ATOM 1564 C CA . ALA A 1 200 ? 3.027 23.484 9.664 1 98.94 200 ALA A CA 1
ATOM 1565 C C . ALA A 1 200 ? 3.516 22.078 9.281 1 98.94 200 ALA A C 1
ATOM 1567 O O . ALA A 1 200 ? 3.949 21.312 10.133 1 98.94 200 ALA A O 1
ATOM 1568 N N . PHE A 1 201 ? 3.404 21.781 8.023 1 99 201 PHE A N 1
ATOM 1569 C CA . PHE A 1 201 ? 3.812 20.516 7.422 1 99 201 PHE A CA 1
ATOM 1570 C C . PHE A 1 201 ? 4.773 20.766 6.262 1 99 201 PHE A C 1
ATOM 1572 O O . PHE A 1 201 ? 4.375 21.281 5.219 1 99 201 PHE A O 1
ATOM 1579 N N . VAL A 1 202 ? 6.02 20.375 6.477 1 98.94 202 VAL A N 1
ATOM 1580 C CA . VAL A 1 202 ? 7.09 20.656 5.52 1 98.94 202 VAL A CA 1
ATOM 1581 C C . VAL A 1 202 ? 7.82 19.359 5.176 1 98.94 202 VAL A C 1
ATOM 1583 O O . VAL A 1 202 ? 8.508 18.781 6.023 1 98.94 202 VAL A O 1
ATOM 1586 N N . MET A 1 203 ? 7.738 18.922 3.984 1 98.69 203 MET A N 1
ATOM 1587 C CA . MET A 1 203 ? 8.336 17.656 3.559 1 98.69 203 MET A CA 1
ATOM 1588 C C . MET A 1 203 ? 9.438 17.891 2.533 1 98.69 203 MET A C 1
ATOM 1590 O O . MET A 1 203 ? 10.219 18.844 2.66 1 98.69 203 MET A O 1
ATOM 1594 N N . ASP A 1 204 ? 9.68 17.078 1.592 1 98.69 204 ASP A N 1
ATOM 1595 C CA . ASP A 1 204 ? 10.875 17.062 0.754 1 98.69 204 ASP A CA 1
ATOM 1596 C C . ASP A 1 204 ? 11.234 18.469 0.283 1 98.69 204 ASP A C 1
ATOM 1598 O O . ASP A 1 204 ? 10.508 19.062 -0.513 1 98.69 204 ASP A O 1
ATOM 1602 N N . THR A 1 205 ? 12.414 18.953 0.756 1 98.88 205 THR A N 1
ATOM 1603 C CA . THR A 1 205 ? 12.82 20.297 0.375 1 98.88 205 THR A CA 1
ATOM 1604 C C . THR A 1 205 ? 14.266 20.562 0.785 1 98.88 205 THR A C 1
ATOM 1606 O O . THR A 1 205 ? 14.734 20.031 1.794 1 98.88 205 THR A O 1
ATOM 1609 N N . ARG A 1 206 ? 14.891 21.438 0.027 1 98.62 206 ARG A N 1
ATOM 1610 C CA . ARG A 1 206 ? 16.047 22.188 0.522 1 98.62 206 ARG A CA 1
ATOM 1611 C C . ARG A 1 206 ? 15.609 23.344 1.402 1 98.62 206 ARG A C 1
ATOM 1613 O O . ARG A 1 206 ? 14.422 23.672 1.48 1 98.62 206 ARG A O 1
ATOM 1620 N N . LEU A 1 207 ? 16.656 23.906 2.15 1 98.62 207 LEU A N 1
ATOM 1621 C CA . LEU A 1 207 ? 16.344 25.172 2.789 1 98.62 207 LEU A CA 1
ATOM 1622 C C . LEU A 1 207 ? 15.906 26.219 1.754 1 98.62 207 LEU A C 1
ATOM 1624 O O . LEU A 1 207 ? 16.516 26.328 0.689 1 98.62 207 LEU A O 1
ATOM 1628 N N . CYS A 1 208 ? 14.828 26.844 1.975 1 98.75 208 CYS A N 1
ATOM 1629 C CA . CYS A 1 208 ? 14.281 27.859 1.099 1 98.75 208 CYS A CA 1
ATOM 1630 C C . CYS A 1 208 ? 13.352 28.797 1.868 1 98.75 208 CYS A C 1
ATOM 1632 O O . CYS A 1 208 ? 13.086 28.578 3.051 1 98.75 208 CYS A O 1
ATOM 1634 N N . GLU A 1 209 ? 12.898 29.828 1.226 1 98.5 209 GLU A N 1
ATOM 1635 C CA . GLU A 1 209 ? 12.039 30.812 1.872 1 98.5 209 GLU A CA 1
ATOM 1636 C C . GLU A 1 209 ? 10.734 30.188 2.344 1 98.5 209 GLU A C 1
ATOM 1638 O O . GLU A 1 209 ? 10.203 30.547 3.398 1 98.5 209 GLU A O 1
ATOM 1643 N N . GLY A 1 210 ? 10.219 29.234 1.589 1 98.75 210 GLY A N 1
ATOM 1644 C CA . GLY A 1 210 ? 8.977 28.562 1.929 1 98.75 210 GLY A CA 1
ATOM 1645 C C . GLY A 1 210 ? 9.039 27.828 3.256 1 98.75 210 GLY A C 1
ATOM 1646 O O . GLY A 1 210 ? 8.062 27.828 4.008 1 98.75 210 GLY A O 1
ATOM 1647 N N . VAL A 1 211 ? 10.18 27.266 3.527 1 98.88 211 VAL A N 1
ATOM 1648 C CA . VAL A 1 211 ? 10.367 26.531 4.777 1 98.88 211 VAL A CA 1
ATOM 1649 C C . VAL A 1 211 ? 10.211 27.484 5.961 1 98.88 211 VAL A C 1
ATOM 1651 O O . VAL A 1 211 ? 9.484 27.188 6.914 1 98.88 211 VAL A O 1
ATOM 1654 N N . HIS A 1 212 ? 10.859 28.625 5.852 1 98.75 212 HIS A N 1
ATOM 1655 C CA . HIS A 1 212 ? 10.852 29.594 6.941 1 98.75 212 HIS A CA 1
ATOM 1656 C C . HIS A 1 212 ? 9.477 30.219 7.105 1 98.75 212 HIS A C 1
ATOM 1658 O O . HIS A 1 212 ? 9.008 30.422 8.227 1 98.75 212 HIS A O 1
ATOM 1664 N N . ALA A 1 213 ? 8.898 30.547 5.957 1 98.75 213 ALA A N 1
ATOM 1665 C CA . ALA A 1 213 ? 7.562 31.141 5.984 1 98.75 213 ALA A CA 1
ATOM 1666 C C . ALA A 1 213 ? 6.559 30.203 6.66 1 98.75 213 ALA A C 1
ATOM 1668 O O . ALA A 1 213 ? 5.723 30.656 7.449 1 98.75 213 ALA A O 1
ATOM 1669 N N . LEU A 1 214 ? 6.586 28.938 6.371 1 98.88 214 LEU A N 1
ATOM 1670 C CA . LEU A 1 214 ? 5.668 27.953 6.934 1 98.88 214 LEU A CA 1
ATOM 1671 C C . LEU A 1 214 ? 5.938 27.75 8.422 1 98.88 214 LEU A C 1
ATOM 1673 O O . LEU A 1 214 ? 4.996 27.656 9.219 1 98.88 214 LEU A O 1
ATOM 1677 N N . ALA A 1 215 ? 7.141 27.719 8.828 1 98.88 215 ALA A N 1
ATOM 1678 C CA . ALA A 1 215 ? 7.547 27.328 10.18 1 98.88 215 ALA A CA 1
ATOM 1679 C C . ALA A 1 215 ? 7.312 28.469 11.172 1 98.88 215 ALA A C 1
ATOM 1681 O O . ALA A 1 215 ? 7.238 28.234 12.383 1 98.88 215 ALA A O 1
ATOM 1682 N N . GLU A 1 216 ? 7.25 29.688 10.695 1 98.5 216 GLU A N 1
ATOM 1683 C CA . GLU A 1 216 ? 7.227 30.875 11.547 1 98.5 216 GLU A CA 1
ATOM 1684 C C . GLU A 1 216 ? 6.133 30.781 12.602 1 98.5 216 GLU A C 1
ATOM 1686 O O . GLU A 1 216 ? 4.949 30.672 12.273 1 98.5 216 GLU A O 1
ATOM 1691 N N . ASP A 1 217 ? 6.543 30.75 13.852 1 97.25 217 ASP A N 1
ATOM 1692 C CA . ASP A 1 217 ? 5.691 30.797 15.039 1 97.25 217 ASP A CA 1
ATOM 1693 C C . ASP A 1 217 ? 4.754 29.609 15.094 1 97.25 217 ASP A C 1
ATOM 1695 O O . ASP A 1 217 ? 3.609 29.719 15.539 1 97.25 217 ASP A O 1
ATOM 1699 N N . SER A 1 218 ? 5.156 28.484 14.531 1 98.5 218 SER A N 1
ATOM 1700 C CA . SER A 1 218 ? 4.332 27.281 14.57 1 98.5 218 SER A CA 1
ATOM 1701 C C . SER A 1 218 ? 4.293 26.672 15.969 1 98.5 218 SER A C 1
ATOM 1703 O O . SER A 1 218 ? 5.312 26.641 16.672 1 98.5 218 SER A O 1
ATOM 1705 N N . ASP A 1 219 ? 3.113 26.297 16.406 1 98.62 219 ASP A N 1
ATOM 1706 C CA . ASP A 1 219 ? 2.998 25.547 17.656 1 98.62 219 ASP A CA 1
ATOM 1707 C C . ASP A 1 219 ? 3.48 24.109 17.453 1 98.62 219 ASP A C 1
ATOM 1709 O O . ASP A 1 219 ? 4.137 23.547 18.344 1 98.62 219 ASP A O 1
ATOM 1713 N N . LEU A 1 220 ? 3.205 23.516 16.344 1 98.94 220 LEU A N 1
ATOM 1714 C CA . LEU A 1 220 ? 3.672 22.203 15.945 1 98.94 220 LEU A CA 1
ATOM 1715 C C . LEU A 1 220 ? 4.191 22.219 14.516 1 98.94 220 LEU A C 1
ATOM 1717 O O . LEU A 1 220 ? 3.461 22.578 13.594 1 98.94 220 LEU A O 1
ATOM 1721 N N . LEU A 1 221 ? 5.406 21.906 14.367 1 98.94 221 LEU A N 1
ATOM 1722 C CA . LEU A 1 221 ? 6.035 21.812 13.055 1 98.94 221 LEU A CA 1
ATOM 1723 C C . LEU A 1 221 ? 6.422 20.375 12.742 1 98.94 221 LEU A C 1
ATOM 1725 O O . LEU A 1 221 ? 7.18 19.75 13.492 1 98.94 221 LEU A O 1
ATOM 1729 N N . VAL A 1 222 ? 5.852 19.812 11.734 1 99 222 VAL A N 1
ATOM 1730 C CA . VAL A 1 222 ? 6.277 18.531 11.164 1 99 222 VAL A CA 1
ATOM 1731 C C . VAL A 1 222 ? 7.18 18.781 9.953 1 99 222 VAL A C 1
ATOM 1733 O O . VAL A 1 222 ? 6.746 19.375 8.961 1 99 222 VAL A O 1
ATOM 1736 N N . ILE A 1 223 ? 8.375 18.344 10.023 1 98.94 223 ILE A N 1
ATOM 1737 C CA . ILE A 1 223 ? 9.312 18.719 8.977 1 98.94 223 ILE A CA 1
ATOM 1738 C C . ILE A 1 223 ? 10.219 17.547 8.633 1 98.94 223 ILE A C 1
ATOM 1740 O O . ILE A 1 223 ? 10.625 16.781 9.523 1 98.94 223 ILE A O 1
ATOM 1744 N N . GLU A 1 224 ? 10.523 17.406 7.359 1 98.81 224 GLU A N 1
ATOM 1745 C CA . GLU A 1 224 ? 11.391 16.312 6.922 1 98.81 224 GLU A CA 1
ATOM 1746 C C . GLU A 1 224 ? 12.789 16.438 7.516 1 98.81 224 GLU A C 1
ATOM 1748 O O . GLU A 1 224 ? 13.289 17.547 7.691 1 98.81 224 GLU A O 1
ATOM 1753 N N . SER A 1 225 ? 13.312 15.398 7.809 1 98.5 225 SER A N 1
ATOM 1754 C CA . SER A 1 225 ? 14.695 15.211 8.234 1 98.5 225 SER A CA 1
ATOM 1755 C C . SER A 1 225 ? 15.289 13.938 7.629 1 98.5 225 SER A C 1
ATOM 1757 O O . SER A 1 225 ? 15.727 13.047 8.359 1 98.5 225 SER A O 1
ATOM 1759 N N . THR A 1 226 ? 15.367 13.938 6.336 1 98.75 226 THR A N 1
ATOM 1760 C CA . THR A 1 226 ? 15.734 12.75 5.578 1 98.75 226 THR A CA 1
ATOM 1761 C C . THR A 1 226 ? 17.156 12.305 5.922 1 98.75 226 THR A C 1
ATOM 1763 O O . THR A 1 226 ? 17.422 11.109 6.062 1 98.75 226 THR A O 1
ATOM 1766 N N . PHE A 1 227 ? 18.078 13.305 6.117 1 98.81 227 PHE A N 1
ATOM 1767 C CA . PHE A 1 227 ? 19.484 12.977 6.293 1 98.81 227 PHE A CA 1
ATOM 1768 C C . PHE A 1 227 ? 20 13.492 7.633 1 98.81 227 PHE A C 1
ATOM 1770 O O . PHE A 1 227 ? 19.359 14.328 8.266 1 98.81 227 PHE A O 1
ATOM 1777 N N . LEU A 1 228 ? 21.078 12.914 8.062 1 98.75 228 LEU A N 1
ATOM 1778 C CA . LEU A 1 228 ? 21.844 13.453 9.18 1 98.75 228 LEU A CA 1
ATOM 1779 C C . LEU A 1 228 ? 22.844 14.5 8.695 1 98.75 228 LEU A C 1
ATOM 1781 O O . LEU A 1 228 ? 23.094 14.617 7.488 1 98.75 228 LEU A O 1
ATOM 1785 N N . ASP A 1 229 ? 23.391 15.219 9.602 1 98.75 229 ASP A N 1
ATOM 1786 C CA . ASP A 1 229 ? 24.203 16.391 9.258 1 98.75 229 ASP A CA 1
ATOM 1787 C C . ASP A 1 229 ? 25.469 15.977 8.516 1 98.75 229 ASP A C 1
ATOM 1789 O O . ASP A 1 229 ? 25.969 16.734 7.684 1 98.75 229 ASP A O 1
ATOM 1793 N N . GLU A 1 230 ? 26 14.797 8.766 1 98.5 230 GLU A N 1
ATOM 1794 C CA . GLU A 1 230 ? 27.203 14.32 8.094 1 98.5 230 GLU A CA 1
ATOM 1795 C C . GLU A 1 230 ? 26.953 14.133 6.598 1 98.5 230 GLU A C 1
ATOM 1797 O O . GLU A 1 230 ? 27.906 14.07 5.812 1 98.5 230 GLU A O 1
ATOM 1802 N N . ASP A 1 231 ? 25.719 14.102 6.16 1 98.62 231 ASP A N 1
ATOM 1803 C CA . ASP A 1 231 ? 25.359 13.906 4.754 1 98.62 231 ASP A CA 1
ATOM 1804 C C . ASP A 1 231 ? 24.672 15.141 4.184 1 98.62 231 ASP A C 1
ATOM 1806 O O . ASP A 1 231 ? 23.766 15.023 3.363 1 98.62 231 ASP A O 1
ATOM 1810 N N . GLU A 1 232 ? 25.016 16.281 4.617 1 98.44 232 GLU A N 1
ATOM 1811 C CA . GLU A 1 232 ? 24.375 17.531 4.215 1 98.44 232 GLU A CA 1
ATOM 1812 C C . GLU A 1 232 ? 24.484 17.734 2.707 1 98.44 232 GLU A C 1
ATOM 1814 O O . GLU A 1 232 ? 23.531 18.219 2.078 1 98.44 232 GLU A O 1
ATOM 1819 N N . THR A 1 233 ? 25.609 17.453 2.088 1 98.38 233 THR A N 1
ATOM 1820 C CA . THR A 1 233 ? 25.766 17.609 0.645 1 98.38 233 THR A CA 1
ATOM 1821 C C . THR A 1 233 ? 24.781 16.703 -0.1 1 98.38 233 THR A C 1
ATOM 1823 O O . THR A 1 233 ? 24.156 17.141 -1.064 1 98.38 233 THR A O 1
ATOM 1826 N N . LEU A 1 234 ? 24.719 15.477 0.34 1 97.81 234 LEU A N 1
ATOM 1827 C CA . LEU A 1 234 ? 23.75 14.539 -0.235 1 97.81 234 LEU A CA 1
ATOM 1828 C C . LEU A 1 234 ? 22.328 15.07 -0.096 1 97.81 234 LEU A C 1
ATOM 1830 O O . LEU A 1 234 ? 21.531 14.977 -1.032 1 97.81 234 LEU A O 1
ATOM 1834 N N . ALA A 1 235 ? 22.016 15.57 1.071 1 98.25 235 ALA A N 1
ATOM 1835 C CA . ALA A 1 235 ? 20.703 16.156 1.333 1 98.25 235 ALA A CA 1
ATOM 1836 C C . ALA A 1 235 ? 20.375 17.266 0.339 1 98.25 235 ALA A C 1
ATOM 1838 O O . ALA A 1 235 ? 19.328 17.25 -0.297 1 98.25 235 ALA A O 1
ATOM 1839 N N . THR A 1 236 ? 21.281 18.156 0.203 1 97.94 236 THR A N 1
ATOM 1840 C CA . THR A 1 236 ? 21.094 19.297 -0.685 1 97.94 236 THR A CA 1
ATOM 1841 C C . THR A 1 236 ? 20.938 18.828 -2.131 1 97.94 236 THR A C 1
ATOM 1843 O O . THR A 1 236 ? 20.047 19.297 -2.846 1 97.94 236 THR A O 1
ATOM 1846 N N . ASP A 1 237 ? 21.766 17.922 -2.574 1 97.94 237 ASP A N 1
ATOM 1847 C CA . ASP A 1 237 ? 21.766 17.438 -3.949 1 97.94 237 ASP A CA 1
ATOM 1848 C C . ASP A 1 237 ? 20.438 16.766 -4.293 1 97.94 237 ASP A C 1
ATOM 1850 O O . ASP A 1 237 ? 19.984 16.828 -5.438 1 97.94 237 ASP A O 1
ATOM 1854 N N . HIS A 1 238 ? 19.844 16.203 -3.324 1 97.31 238 HIS A N 1
ATOM 1855 C CA . HIS A 1 238 ? 18.609 15.445 -3.584 1 97.31 238 HIS A CA 1
ATOM 1856 C C . HIS A 1 238 ? 17.391 16.219 -3.127 1 97.31 238 HIS A C 1
ATOM 1858 O O . HIS A 1 238 ? 16.281 15.672 -3.09 1 97.31 238 HIS A O 1
ATOM 1864 N N . GLY A 1 239 ? 17.578 17.469 -2.732 1 98.5 239 GLY A N 1
ATOM 1865 C CA . GLY A 1 239 ? 16.453 18.312 -2.387 1 98.5 239 GLY A CA 1
ATOM 1866 C C . GLY A 1 239 ? 15.82 17.969 -1.052 1 98.5 239 GLY A C 1
ATOM 1867 O O . GLY A 1 239 ? 14.602 17.844 -0.952 1 98.5 239 GLY A O 1
ATOM 1868 N N . HIS A 1 240 ? 16.672 17.75 -0.059 1 98.88 240 HIS A N 1
ATOM 1869 C CA . HIS A 1 240 ? 16.203 17.391 1.271 1 98.88 240 HIS A CA 1
ATOM 1870 C C . HIS A 1 240 ? 16.922 18.203 2.35 1 98.88 240 HIS A C 1
ATOM 1872 O O . HIS A 1 240 ? 17.828 18.984 2.051 1 98.88 240 HIS A O 1
ATOM 1878 N N . LEU A 1 241 ? 16.5 17.984 3.607 1 98.88 241 LEU A N 1
ATOM 1879 C CA . LEU A 1 241 ? 17.109 18.609 4.777 1 98.88 241 LEU 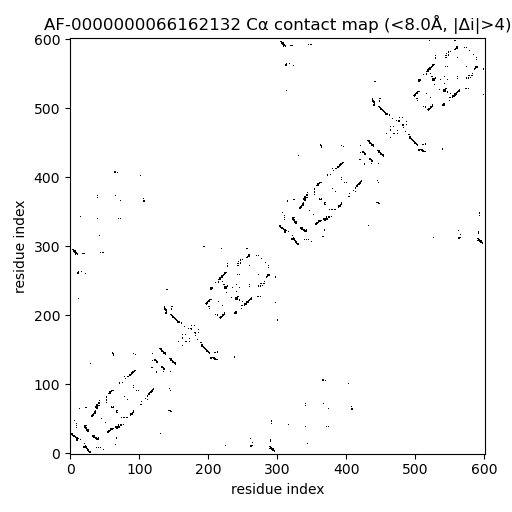A CA 1
ATOM 1880 C C . LEU A 1 241 ? 17.828 17.562 5.633 1 98.88 241 LEU A C 1
ATOM 1882 O O . LEU A 1 241 ? 17.531 16.375 5.539 1 98.88 241 LEU A O 1
ATOM 1886 N N . THR A 1 242 ? 18.75 18.078 6.395 1 98.88 242 THR A N 1
ATOM 1887 C CA . THR A 1 242 ? 19.281 17.281 7.492 1 98.88 242 THR A CA 1
ATOM 1888 C C . THR A 1 242 ? 18.516 17.547 8.781 1 98.88 242 THR A C 1
ATOM 1890 O O . THR A 1 242 ? 17.781 18.531 8.883 1 98.88 242 THR A O 1
ATOM 1893 N N . ALA A 1 243 ? 18.75 16.656 9.781 1 98.88 243 ALA A N 1
ATOM 1894 C CA . ALA A 1 243 ? 18.125 16.844 11.094 1 98.88 243 ALA A CA 1
ATOM 1895 C C . ALA A 1 243 ? 18.531 18.188 11.711 1 98.88 243 ALA A C 1
ATOM 1897 O O . ALA A 1 243 ? 17.703 18.875 12.289 1 98.88 243 ALA A O 1
ATOM 1898 N N . GLY A 1 244 ? 19.766 18.5 11.609 1 98.88 244 GLY A N 1
ATOM 1899 C CA . GLY A 1 244 ? 20.25 19.766 12.133 1 98.88 244 GLY A CA 1
ATOM 1900 C C . GLY A 1 244 ? 19.641 20.969 11.445 1 98.88 244 GLY A C 1
ATOM 1901 O O . GLY A 1 244 ? 19.281 21.953 12.102 1 98.88 244 GLY A O 1
ATOM 1902 N N . GLN A 1 245 ? 19.516 20.922 10.156 1 98.94 245 GLN A N 1
ATOM 1903 C CA . GLN A 1 245 ? 18.891 22 9.406 1 98.94 245 GLN A CA 1
ATOM 1904 C C . GLN A 1 245 ? 17.438 22.188 9.812 1 98.94 245 GLN A C 1
ATOM 1906 O O . GLN A 1 245 ? 16.984 23.312 10.047 1 98.94 245 GLN A O 1
ATOM 1911 N N . ALA A 1 246 ? 16.734 21.109 9.875 1 98.94 246 ALA A N 1
ATOM 1912 C CA . ALA A 1 246 ? 15.336 21.156 10.305 1 98.94 246 ALA A CA 1
ATOM 1913 C C . ALA A 1 246 ? 15.219 21.781 11.688 1 98.94 246 ALA A C 1
ATOM 1915 O O . ALA A 1 246 ? 14.336 22.609 11.922 1 98.94 246 ALA A O 1
ATOM 1916 N N . ALA A 1 247 ? 16.094 21.406 12.539 1 98.94 247 ALA A N 1
ATOM 1917 C CA . ALA A 1 247 ? 16.062 21.891 13.914 1 98.94 247 ALA A CA 1
ATOM 1918 C C . ALA A 1 247 ? 16.406 23.375 13.977 1 98.94 247 ALA A C 1
ATOM 1920 O O . ALA A 1 247 ? 15.828 24.109 14.781 1 98.94 247 ALA A O 1
ATOM 1921 N N . ARG A 1 248 ? 17.344 23.797 13.188 1 98.94 248 ARG A N 1
ATOM 1922 C CA . ARG A 1 248 ? 17.688 25.219 13.141 1 98.94 248 ARG A CA 1
ATOM 1923 C C . ARG A 1 248 ? 16.5 26.047 12.648 1 98.94 248 ARG A C 1
ATOM 1925 O O . ARG A 1 248 ? 16.25 27.141 13.164 1 98.94 248 ARG A O 1
ATOM 1932 N N . VAL A 1 249 ? 15.812 25.516 11.625 1 98.94 249 VAL A N 1
ATOM 1933 C CA . VAL A 1 249 ? 14.594 26.172 11.156 1 98.94 249 VAL A CA 1
ATOM 1934 C C . VAL A 1 249 ? 13.609 26.344 12.312 1 98.94 249 VAL A C 1
ATOM 1936 O O . VAL A 1 249 ? 13.07 27.422 12.531 1 98.94 249 VAL A O 1
ATOM 1939 N N . ALA A 1 250 ? 13.406 25.266 13.062 1 98.94 250 ALA A N 1
ATOM 1940 C CA . ALA A 1 250 ? 12.461 25.281 14.172 1 98.94 250 ALA A CA 1
ATOM 1941 C C . ALA A 1 250 ? 12.883 26.266 15.25 1 98.94 250 ALA A C 1
ATOM 1943 O O . ALA A 1 250 ? 12.062 27.031 15.758 1 98.94 250 ALA A O 1
ATOM 1944 N N . ARG A 1 251 ? 14.148 26.219 15.594 1 98.75 251 ARG A N 1
ATOM 1945 C CA . ARG A 1 251 ? 14.703 27.109 16.609 1 98.75 251 ARG A CA 1
ATOM 1946 C C . ARG A 1 251 ? 14.484 28.578 16.219 1 98.75 251 ARG A C 1
ATOM 1948 O O . ARG A 1 251 ? 13.93 29.359 16.984 1 98.75 251 ARG A O 1
ATOM 1955 N N . ASP A 1 252 ? 14.875 28.875 14.984 1 98.75 252 ASP A N 1
ATOM 1956 C CA . ASP A 1 252 ? 14.852 30.25 14.516 1 98.75 252 ASP A CA 1
ATOM 1957 C C . ASP A 1 252 ? 13.414 30.734 14.32 1 98.75 252 ASP A C 1
ATOM 1959 O O . ASP A 1 252 ? 13.148 31.938 14.383 1 98.75 252 ASP A O 1
ATOM 1963 N N . ALA A 1 253 ? 12.477 29.828 14.109 1 98.69 253 ALA A N 1
ATOM 1964 C CA . ALA A 1 253 ? 11.086 30.172 13.836 1 98.69 253 ALA A CA 1
ATOM 1965 C C . ALA A 1 253 ? 10.266 30.219 15.117 1 98.69 253 ALA A C 1
ATOM 1967 O O . ALA A 1 253 ? 9.086 30.578 15.102 1 98.69 253 ALA A O 1
ATOM 1968 N N . GLY A 1 254 ? 10.859 29.828 16.219 1 97.88 254 GLY A N 1
ATOM 1969 C CA . GLY A 1 254 ? 10.141 29.844 17.484 1 97.88 254 GLY A CA 1
ATOM 1970 C C . GLY A 1 254 ? 9.133 28.719 17.609 1 97.88 254 GLY A C 1
ATOM 1971 O O . GLY A 1 254 ? 8.07 28.891 18.219 1 97.88 254 GLY A O 1
ATOM 1972 N N . VAL A 1 255 ? 9.398 27.609 17 1 98.81 255 VAL A N 1
ATOM 1973 C CA . VAL A 1 255 ? 8.508 26.469 17.031 1 98.81 255 VAL A CA 1
ATOM 1974 C C . VAL A 1 255 ? 8.414 25.906 18.453 1 98.81 255 VAL A C 1
ATOM 1976 O O . VAL A 1 255 ? 9.43 25.781 19.141 1 98.81 255 VAL A O 1
ATOM 1979 N N . ARG A 1 256 ? 7.23 25.609 18.906 1 98.69 256 ARG A N 1
ATOM 1980 C CA . ARG A 1 256 ? 7.055 25.094 20.266 1 98.69 256 ARG A CA 1
ATOM 1981 C C . ARG A 1 256 ? 7.316 23.594 20.312 1 98.69 256 ARG A C 1
ATOM 1983 O O . ARG A 1 256 ? 7.977 23.109 21.234 1 98.69 256 ARG A O 1
ATOM 1990 N N . HIS A 1 257 ? 6.836 22.828 19.375 1 98.88 257 HIS A N 1
ATOM 1991 C CA . HIS A 1 257 ? 7.039 21.391 19.281 1 98.88 257 HIS A CA 1
ATOM 1992 C C . HIS A 1 257 ? 7.488 20.984 17.875 1 98.88 257 HIS A C 1
ATOM 1994 O O . HIS A 1 257 ? 6.77 21.203 16.906 1 98.88 257 HIS A O 1
ATOM 2000 N N . LEU A 1 258 ? 8.664 20.453 17.812 1 98.94 258 LEU A N 1
ATOM 2001 C CA . LEU A 1 258 ? 9.258 20 16.547 1 98.94 258 LEU A CA 1
ATOM 2002 C C . LEU A 1 258 ? 9.094 18.5 16.375 1 98.94 258 LEU A C 1
ATOM 2004 O O . LEU A 1 258 ? 9.453 17.719 17.266 1 98.94 258 LEU A O 1
ATOM 2008 N N . VAL A 1 259 ? 8.492 18.078 15.281 1 98.94 259 VAL A N 1
ATOM 2009 C CA . VAL A 1 259 ? 8.406 16.672 14.891 1 98.94 259 VAL A CA 1
ATOM 2010 C C . VAL A 1 259 ? 9.305 16.406 13.688 1 98.94 259 VAL A C 1
ATOM 2012 O O . VAL A 1 259 ? 9.07 16.938 12.602 1 98.94 259 VAL A O 1
ATOM 2015 N N . LEU A 1 260 ? 10.328 15.594 13.883 1 98.94 260 LEU A N 1
ATOM 2016 C CA . LEU A 1 260 ? 11.195 15.156 12.805 1 98.94 260 LEU A CA 1
ATOM 2017 C C . LEU A 1 260 ? 10.672 13.867 12.172 1 98.94 260 LEU A C 1
ATOM 2019 O O . LEU A 1 260 ? 10.203 12.977 12.875 1 98.94 260 LEU A O 1
ATOM 2023 N N . THR A 1 261 ? 10.742 13.812 10.82 1 98.81 261 THR A N 1
ATOM 2024 C CA . THR A 1 261 ? 10.211 12.641 10.133 1 98.81 261 THR A CA 1
ATOM 2025 C C . THR A 1 261 ? 10.883 12.461 8.773 1 98.81 261 THR A C 1
ATOM 2027 O O . THR A 1 261 ? 11.898 13.094 8.492 1 98.81 261 THR A O 1
ATOM 2030 N N . HIS A 1 262 ? 10.336 11.469 7.898 1 98.81 262 HIS A N 1
ATOM 2031 C CA . HIS A 1 262 ? 10.781 11.211 6.535 1 98.81 262 HIS A CA 1
ATOM 2032 C C . HIS A 1 262 ? 12.227 10.727 6.512 1 98.81 262 HIS A C 1
ATOM 2034 O O . HIS A 1 262 ? 13.078 11.312 5.832 1 98.81 262 HIS A O 1
ATOM 2040 N N . PHE A 1 263 ? 12.523 9.633 7.152 1 98.75 263 PHE A N 1
ATOM 2041 C CA . PHE A 1 263 ? 13.875 9.195 7.469 1 98.75 263 PHE A CA 1
ATOM 2042 C C . PHE A 1 263 ? 14.43 8.297 6.363 1 98.75 263 PHE A C 1
ATOM 2044 O O . PHE A 1 263 ? 13.742 7.387 5.895 1 98.75 263 PHE A O 1
ATOM 2051 N N . SER A 1 264 ? 15.633 8.57 6.008 1 98.06 264 SER A N 1
ATOM 2052 C CA . SER A 1 264 ? 16.344 7.688 5.094 1 98.06 264 SER A CA 1
ATOM 2053 C C . SER A 1 264 ? 16.641 6.336 5.742 1 98.06 264 SER A C 1
ATOM 2055 O O . SER A 1 264 ? 16.969 6.273 6.926 1 98.06 264 SER A O 1
ATOM 2057 N N . GLN A 1 265 ? 16.578 5.332 4.969 1 95.38 265 GLN A N 1
ATOM 2058 C CA . GLN A 1 265 ? 16.828 3.982 5.469 1 95.38 265 GLN A CA 1
ATOM 2059 C C . GLN A 1 265 ? 18.312 3.77 5.781 1 95.38 265 GLN A C 1
ATOM 2061 O O . GLN A 1 265 ? 18.672 2.758 6.379 1 95.38 265 GLN A O 1
ATOM 2066 N N . ARG A 1 266 ? 19.094 4.68 5.367 1 96.19 266 ARG A N 1
ATOM 2067 C CA . ARG A 1 266 ? 20.531 4.52 5.547 1 96.19 266 ARG A CA 1
ATOM 2068 C C . ARG A 1 266 ? 20.906 4.605 7.023 1 96.19 266 ARG A C 1
ATOM 2070 O O . ARG A 1 266 ? 22 4.191 7.414 1 96.19 266 ARG A O 1
ATOM 2077 N N . TYR A 1 267 ? 20 5.168 7.785 1 97.06 267 TYR A N 1
ATOM 2078 C CA . TYR A 1 267 ? 20.297 5.336 9.203 1 97.06 267 TYR A CA 1
ATOM 2079 C C . TYR A 1 267 ? 19.531 4.316 10.039 1 97.06 267 TYR A C 1
ATOM 2081 O O . TYR A 1 267 ? 18.344 4.098 9.828 1 97.06 267 TYR A O 1
ATOM 2089 N N . SER A 1 268 ? 20.156 3.77 10.938 1 93 268 SER A N 1
ATOM 2090 C CA . SER A 1 268 ? 19.547 2.695 11.711 1 93 268 SER A CA 1
ATOM 2091 C C . SER A 1 268 ? 19.109 3.182 13.086 1 93 268 SER A C 1
ATOM 2093 O O . SER A 1 268 ? 18.25 2.57 13.727 1 93 268 SER A O 1
ATOM 2095 N N . ASP A 1 269 ? 19.703 4.293 13.547 1 95.44 269 ASP A N 1
ATOM 2096 C CA . ASP A 1 269 ? 19.422 4.777 14.891 1 95.44 269 ASP A CA 1
ATOM 2097 C C . ASP A 1 269 ? 18.594 6.066 14.852 1 95.44 269 ASP A C 1
ATOM 2099 O O . ASP A 1 269 ? 19.156 7.152 14.648 1 95.44 269 ASP A O 1
ATOM 2103 N N . PRO A 1 270 ? 17.359 5.992 15.148 1 94.31 270 PRO A N 1
ATOM 2104 C CA . PRO A 1 270 ? 16.516 7.191 15.102 1 94.31 270 PRO A CA 1
ATOM 2105 C C . PRO A 1 270 ? 16.953 8.25 16.125 1 94.31 270 PRO A C 1
ATOM 2107 O O . PRO A 1 270 ? 16.672 9.438 15.93 1 94.31 270 PRO A O 1
ATOM 2110 N N . GLU A 1 271 ? 17.594 7.859 17.156 1 96.62 271 GLU A N 1
ATOM 2111 C CA . GLU A 1 271 ? 18 8.789 18.203 1 96.62 271 GLU A CA 1
ATOM 2112 C C . GLU A 1 271 ? 19 9.812 17.688 1 96.62 271 GLU A C 1
ATOM 2114 O O . GLU A 1 271 ? 19.109 10.914 18.234 1 96.62 271 GLU A O 1
ATOM 2119 N N . GLU A 1 272 ? 19.688 9.398 16.656 1 98.44 272 GLU A N 1
ATOM 2120 C CA . GLU A 1 272 ? 20.672 10.312 16.062 1 98.44 272 GLU A CA 1
ATOM 2121 C C . GLU A 1 272 ? 20 11.594 15.562 1 98.44 272 GLU A C 1
ATOM 2123 O O . GLU A 1 272 ? 20.594 12.672 15.633 1 98.44 272 GLU A O 1
ATOM 2128 N N . PHE A 1 273 ? 18.828 11.484 15.102 1 98.81 273 PHE A N 1
ATOM 2129 C CA . PHE A 1 273 ? 18.109 12.656 14.609 1 98.81 273 PHE A CA 1
ATOM 2130 C C . PHE A 1 273 ? 17.797 13.617 15.75 1 98.81 273 PHE A C 1
ATOM 2132 O O . PHE A 1 273 ? 17.938 14.828 15.602 1 98.81 273 PHE A O 1
ATOM 2139 N N . GLY A 1 274 ? 17.344 13.062 16.844 1 98.81 274 GLY A N 1
ATOM 2140 C CA . GLY A 1 274 ? 17.078 13.891 18 1 98.81 274 GLY A CA 1
ATOM 2141 C C . GLY A 1 274 ? 18.328 14.547 18.562 1 98.81 274 GLY A C 1
ATOM 2142 O O . GLY A 1 274 ? 18.312 15.719 18.922 1 98.81 274 GLY A O 1
ATOM 2143 N N . ARG A 1 275 ? 19.359 13.734 18.594 1 98.81 275 ARG A N 1
ATOM 2144 C CA . ARG A 1 275 ? 20.641 14.266 19.078 1 98.81 275 ARG A CA 1
ATOM 2145 C C . ARG A 1 275 ? 21.094 15.445 18.234 1 98.81 275 ARG A C 1
ATOM 2147 O O . ARG A 1 275 ? 21.547 16.453 18.766 1 98.81 275 ARG A O 1
ATOM 2154 N N . GLN A 1 276 ? 20.969 15.352 16.984 1 98.88 276 GLN A N 1
ATOM 2155 C CA . GLN A 1 276 ? 21.422 16.422 16.094 1 98.88 276 GLN A CA 1
ATOM 2156 C C . GLN A 1 276 ? 20.516 17.641 16.188 1 98.88 276 GLN A C 1
ATOM 2158 O O . GLN A 1 276 ? 20.969 18.766 16.062 1 98.88 276 GLN A O 1
ATOM 2163 N N . ALA A 1 277 ? 19.25 17.359 16.391 1 98.94 277 ALA A N 1
ATOM 2164 C CA . ALA A 1 277 ? 18.344 18.469 16.594 1 98.94 277 ALA A CA 1
ATOM 2165 C C . ALA A 1 277 ? 18.734 19.281 17.844 1 98.94 277 ALA A C 1
ATOM 2167 O O . ALA A 1 277 ? 18.766 20.516 17.797 1 98.94 277 ALA A O 1
ATOM 2168 N N . ARG A 1 278 ? 19.062 18.562 18.906 1 98.88 278 ARG A N 1
ATOM 2169 C CA . ARG A 1 278 ? 19.484 19.219 20.141 1 98.88 278 ARG A CA 1
ATOM 2170 C C . ARG A 1 278 ? 20.828 19.922 19.938 1 98.88 278 ARG A C 1
ATOM 2172 O O . ARG A 1 278 ? 21.016 21.047 20.406 1 98.88 278 ARG A O 1
ATOM 2179 N N . ALA A 1 279 ? 21.703 19.281 19.266 1 98.81 279 ALA A N 1
ATOM 2180 C CA . ALA A 1 279 ? 23.016 19.859 19 1 98.81 279 ALA A CA 1
ATOM 2181 C C . ALA A 1 279 ? 22.891 21.125 18.172 1 98.81 279 ALA A C 1
ATOM 2183 O O . ALA A 1 279 ? 23.719 22.031 18.297 1 98.81 279 ALA A O 1
ATOM 2184 N N . ALA A 1 280 ? 21.875 21.172 17.375 1 98.75 280 ALA A N 1
ATOM 2185 C CA . ALA A 1 280 ? 21.641 22.328 16.531 1 98.75 280 ALA A CA 1
ATOM 2186 C C . ALA A 1 280 ? 21.031 23.484 17.312 1 98.75 280 ALA A C 1
ATOM 2188 O O . ALA A 1 280 ? 20.828 24.578 16.781 1 98.75 280 ALA A O 1
ATOM 2189 N N . GLY A 1 281 ? 20.688 23.234 18.578 1 98.69 281 GLY A N 1
ATOM 2190 C CA . GLY A 1 281 ? 20.281 24.312 19.453 1 98.69 281 GLY A CA 1
ATOM 2191 C C . GLY A 1 281 ? 18.781 24.344 19.703 1 98.69 281 GLY A C 1
ATOM 2192 O O . GLY A 1 281 ? 18.281 25.25 20.391 1 98.69 281 GLY A O 1
ATOM 2193 N N . TYR A 1 282 ? 18.078 23.438 19.125 1 98.81 282 TYR A N 1
ATOM 2194 C CA . TYR A 1 282 ? 16.641 23.438 19.391 1 98.81 282 TYR A CA 1
ATOM 2195 C C . TYR A 1 282 ? 16.344 22.953 20.812 1 98.81 282 TYR A C 1
ATOM 2197 O O . TYR A 1 282 ? 16.672 21.812 21.172 1 98.81 282 TYR A O 1
ATOM 2205 N N . ALA A 1 283 ? 15.602 23.781 21.562 1 98.44 283 ALA A N 1
ATOM 2206 C CA . ALA A 1 283 ? 15.438 23.5 22.984 1 98.44 283 ALA A CA 1
ATOM 2207 C C . ALA A 1 283 ? 13.977 23.188 23.312 1 98.44 283 ALA A C 1
ATOM 2209 O O . ALA A 1 283 ? 13.656 22.828 24.438 1 98.44 283 ALA A O 1
ATOM 2210 N N . GLY A 1 284 ? 13.086 23.344 22.344 1 98.38 284 GLY A N 1
ATOM 2211 C CA . GLY A 1 284 ? 11.672 23.078 22.578 1 98.38 284 GLY A CA 1
ATOM 2212 C C . GLY A 1 284 ? 11.344 21.609 22.641 1 98.38 284 GLY A C 1
ATOM 2213 O O . GLY A 1 284 ? 12.242 20.766 22.688 1 98.38 284 GLY A O 1
ATOM 2214 N N . GLU A 1 285 ? 10.07 21.25 22.766 1 98.69 285 GLU A N 1
ATOM 2215 C CA . GLU A 1 285 ? 9.633 19.859 22.719 1 98.69 285 GLU A CA 1
ATOM 2216 C C . GLU A 1 285 ? 9.984 19.219 21.375 1 98.69 285 GLU A C 1
ATOM 2218 O O . GLU A 1 285 ? 9.852 19.844 20.328 1 98.69 285 GLU A O 1
ATOM 2223 N N . LEU A 1 286 ? 10.523 18.016 21.484 1 98.81 286 LEU A N 1
ATOM 2224 C CA . LEU A 1 286 ? 11.039 17.344 20.297 1 98.81 286 LEU A CA 1
ATOM 2225 C C . LEU A 1 286 ? 10.5 15.914 20.203 1 98.81 286 LEU A C 1
ATOM 2227 O O . LEU A 1 286 ? 10.547 15.164 21.188 1 98.81 286 LEU A O 1
ATOM 2231 N N . THR A 1 287 ? 9.938 15.555 19.047 1 98.88 287 THR A N 1
ATOM 2232 C CA . THR A 1 287 ? 9.539 14.188 18.75 1 98.88 287 THR A CA 1
ATOM 2233 C C . THR A 1 287 ? 10.25 13.68 17.5 1 98.88 287 THR A C 1
ATOM 2235 O O . THR A 1 287 ? 10.18 14.312 16.438 1 98.88 287 THR A O 1
ATOM 2238 N N . VAL A 1 288 ? 10.969 12.68 17.609 1 98.88 288 VAL A N 1
ATOM 2239 C CA . VAL A 1 288 ? 11.383 11.883 16.453 1 98.88 288 VAL A CA 1
ATOM 2240 C C . VAL A 1 288 ? 10.289 10.883 16.094 1 98.88 288 VAL A C 1
ATOM 2242 O O . VAL A 1 288 ? 10.078 9.898 16.797 1 98.88 288 VAL A O 1
ATOM 2245 N N . ALA A 1 289 ? 9.68 11.109 14.992 1 98.75 289 ALA A N 1
ATOM 2246 C CA . ALA A 1 289 ? 8.422 10.43 14.68 1 98.75 289 ALA A CA 1
ATOM 2247 C C . ALA A 1 289 ? 8.633 8.922 14.555 1 98.75 289 ALA A C 1
ATOM 2249 O O . ALA A 1 289 ? 9.648 8.477 14.023 1 98.75 289 ALA A O 1
ATOM 2250 N N . ARG A 1 290 ? 7.734 8.211 15.062 1 98.38 290 ARG A N 1
ATOM 2251 C CA . ARG A 1 290 ? 7.586 6.773 14.891 1 98.38 290 ARG A CA 1
ATOM 2252 C C . ARG A 1 290 ? 6.188 6.426 14.383 1 98.38 290 ARG A C 1
ATOM 2254 O O . ARG A 1 290 ? 5.207 7.066 14.766 1 98.38 290 ARG A O 1
ATOM 2261 N N . ASP A 1 291 ? 6.102 5.426 13.57 1 98.75 291 ASP A N 1
ATOM 2262 C CA . ASP A 1 291 ? 4.801 5.027 13.039 1 98.75 291 ASP A CA 1
ATOM 2263 C C . ASP A 1 291 ? 3.811 4.758 14.172 1 98.75 291 ASP A C 1
ATOM 2265 O O . ASP A 1 291 ? 4.16 4.133 15.172 1 98.75 291 ASP A O 1
ATOM 2269 N N . LEU A 1 292 ? 2.604 5.289 13.992 1 98.75 292 LEU A N 1
ATOM 2270 C CA . LEU A 1 292 ? 1.42 5.051 14.812 1 98.75 292 LEU A CA 1
ATOM 2271 C C . LEU A 1 292 ? 1.494 5.836 16.109 1 98.75 292 LEU A C 1
ATOM 2273 O O . LEU A 1 292 ? 0.62 5.703 16.969 1 98.75 292 LEU A O 1
ATOM 2277 N N . THR A 1 293 ? 2.498 6.68 16.25 1 98.44 293 THR A N 1
ATOM 2278 C CA . THR A 1 293 ? 2.551 7.57 17.406 1 98.44 293 THR A CA 1
ATOM 2279 C C . THR A 1 293 ? 1.563 8.727 17.234 1 98.44 293 THR A C 1
ATOM 2281 O O . THR A 1 293 ? 1.269 9.141 16.109 1 98.44 293 THR A O 1
ATOM 2284 N N . ARG A 1 294 ? 1.078 9.188 18.359 1 98.62 294 ARG A N 1
ATOM 2285 C CA . ARG A 1 294 ? 0.218 10.359 18.406 1 98.62 294 ARG A CA 1
ATOM 2286 C C . ARG A 1 294 ? 0.919 11.523 19.094 1 98.62 294 ARG A C 1
ATOM 2288 O O . ARG A 1 294 ? 1.507 11.352 20.172 1 98.62 294 ARG A O 1
ATOM 2295 N N . VAL A 1 295 ? 0.923 12.656 18.5 1 98.75 295 VAL A N 1
ATOM 2296 C CA . VAL A 1 295 ? 1.596 13.844 19.016 1 98.75 295 VAL A CA 1
ATOM 2297 C C . VAL A 1 295 ? 0.574 14.953 19.25 1 98.75 295 VAL A C 1
ATOM 2299 O O . VAL A 1 295 ? 0.029 15.523 18.312 1 98.75 295 VAL A O 1
ATOM 2302 N N . PRO A 1 296 ? 0.337 15.336 20.5 1 98.19 296 PRO A N 1
ATOM 2303 C CA . PRO A 1 296 ? -0.605 16.438 20.75 1 98.19 296 PRO A CA 1
ATOM 2304 C C . PRO A 1 296 ? -0.096 17.781 20.25 1 98.19 296 PRO A C 1
ATOM 2306 O O . PRO A 1 296 ? 1.099 18.062 20.344 1 98.19 296 PRO A O 1
ATOM 2309 N N . VAL A 1 297 ? -0.946 18.531 19.672 1 98.12 297 VAL A N 1
ATOM 2310 C CA . VAL A 1 297 ? -0.621 19.938 19.422 1 98.12 297 VAL A CA 1
ATOM 2311 C C . VAL A 1 297 ? -0.486 20.672 20.75 1 98.12 297 VAL A C 1
ATOM 2313 O O . VAL A 1 297 ? -1.326 20.531 21.641 1 98.12 297 VAL A O 1
ATOM 2316 N N . PRO A 1 298 ? 0.556 21.422 20.891 1 97.06 298 PRO A N 1
ATOM 2317 C CA . PRO A 1 298 ? 0.697 22.156 22.156 1 97.06 298 PRO A CA 1
ATOM 2318 C C . PRO A 1 298 ? -0.549 22.969 22.516 1 97.06 298 PRO A C 1
ATOM 2320 O O . PRO A 1 298 ? -1.236 23.469 21.625 1 97.06 298 PRO A O 1
ATOM 2323 N N . LYS A 1 299 ? -0.791 23.141 23.797 1 92.62 299 LYS A N 1
ATOM 2324 C CA . LYS A 1 299 ? -1.972 23.859 24.266 1 92.62 299 LYS A CA 1
ATOM 2325 C C . LYS A 1 299 ? -1.917 25.328 23.859 1 92.62 299 LYS A C 1
ATOM 2327 O O . LYS A 1 299 ? -0.833 25.891 23.688 1 92.62 299 LYS A O 1
ATOM 2332 N N . ARG A 1 300 ? -3.15 25.906 23.734 1 89.75 300 ARG A N 1
ATOM 2333 C CA . ARG A 1 300 ? -3.248 27.328 23.453 1 89.75 300 ARG A CA 1
ATOM 2334 C C . ARG A 1 300 ? -2.566 28.156 24.531 1 89.75 300 ARG A C 1
ATOM 2336 O O . ARG A 1 300 ? -2.592 27.797 25.703 1 89.75 300 ARG A O 1
ATOM 2343 N N . ARG A 1 301 ? -1.927 29.25 24.062 1 80.19 301 ARG A N 1
ATOM 2344 C CA . ARG A 1 301 ? -1.268 30.141 25 1 80.19 301 ARG A CA 1
ATOM 2345 C C . ARG A 1 301 ? -2.289 30.953 25.797 1 80.19 301 ARG A C 1
ATOM 2347 O O . ARG A 1 301 ? -3.381 31.234 25.312 1 80.19 301 ARG A O 1
ATOM 2354 N N . MET B 1 1 ? 19.125 -27.312 -3.109 1 49.59 1 MET B N 1
ATOM 2355 C CA . MET B 1 1 ? 17.922 -27.797 -3.801 1 49.59 1 MET B CA 1
ATOM 2356 C C . MET B 1 1 ? 17.031 -26.625 -4.195 1 49.59 1 MET B C 1
ATOM 2358 O O . MET B 1 1 ? 17.016 -25.594 -3.521 1 49.59 1 MET B O 1
ATOM 2362 N N . SER B 1 2 ? 16.562 -26.656 -5.434 1 70 2 SER B N 1
ATOM 2363 C CA . SER B 1 2 ? 15.789 -25.531 -5.953 1 70 2 SER B CA 1
ATOM 2364 C C . SER B 1 2 ? 14.516 -25.312 -5.145 1 70 2 SER B C 1
ATOM 2366 O O . SER B 1 2 ? 13.859 -26.266 -4.75 1 70 2 SER B O 1
ATOM 2368 N N . VAL B 1 3 ? 14.289 -24.188 -4.512 1 87.44 3 VAL B N 1
ATOM 2369 C CA . VAL B 1 3 ? 13.211 -23.844 -3.588 1 87.44 3 VAL B CA 1
ATOM 2370 C C . VAL B 1 3 ? 11.914 -23.641 -4.363 1 87.44 3 VAL B C 1
ATOM 2372 O O . VAL B 1 3 ? 11.883 -22.891 -5.348 1 87.44 3 VAL B O 1
ATOM 2375 N N . ARG B 1 4 ? 10.867 -24.531 -4.074 1 96.56 4 ARG B N 1
ATOM 2376 C CA . ARG B 1 4 ? 9.508 -24.312 -4.547 1 96.56 4 ARG B CA 1
ATOM 2377 C C . ARG B 1 4 ? 8.555 -24.047 -3.379 1 96.56 4 ARG B C 1
ATOM 2379 O O . ARG B 1 4 ? 8.234 -24.969 -2.625 1 96.56 4 ARG B O 1
ATOM 2386 N N . GLU B 1 5 ? 8.148 -22.844 -3.303 1 98.19 5 GLU B N 1
ATOM 2387 C CA . GLU B 1 5 ? 7.277 -22.453 -2.193 1 98.19 5 GLU B CA 1
ATOM 2388 C C . GLU B 1 5 ? 6.457 -21.219 -2.531 1 98.19 5 GLU B C 1
ATOM 2390 O O . GLU B 1 5 ? 6.84 -20.438 -3.396 1 98.19 5 GLU B O 1
ATOM 2395 N N . LEU B 1 6 ? 5.359 -21.156 -1.871 1 98.81 6 LEU B N 1
ATOM 2396 C CA . LEU B 1 6 ? 4.512 -19.969 -1.925 1 98.81 6 LEU B CA 1
ATOM 2397 C C . LEU B 1 6 ? 4.727 -19.094 -0.697 1 98.81 6 LEU B C 1
ATOM 2399 O O . LEU B 1 6 ? 4.586 -19.562 0.437 1 98.81 6 LEU B O 1
ATOM 2403 N N . VAL B 1 7 ? 5.102 -17.859 -0.942 1 98.88 7 VAL B N 1
ATOM 2404 C CA . VAL B 1 7 ? 5.152 -16.859 0.12 1 98.88 7 VAL B CA 1
ATOM 2405 C C . VAL B 1 7 ? 3.879 -16.016 0.102 1 98.88 7 VAL B C 1
ATOM 2407 O O . VAL B 1 7 ? 3.619 -15.289 -0.864 1 98.88 7 VAL B O 1
ATOM 2410 N N . VAL B 1 8 ? 3.133 -16.094 1.176 1 98.94 8 VAL B N 1
ATOM 2411 C CA . VAL B 1 8 ? 1.882 -15.344 1.279 1 98.94 8 VAL B CA 1
ATOM 2412 C C . VAL B 1 8 ? 2.16 -13.945 1.814 1 98.94 8 VAL B C 1
ATOM 2414 O O . VAL B 1 8 ? 2.584 -13.781 2.961 1 98.94 8 VAL B O 1
ATOM 2417 N N . LEU B 1 9 ? 1.847 -12.93 1.007 1 98.94 9 LEU B N 1
ATOM 2418 C CA . LEU B 1 9 ? 2.178 -11.562 1.387 1 98.94 9 LEU B CA 1
ATOM 2419 C C . LEU B 1 9 ? 0.954 -10.836 1.939 1 98.94 9 LEU B C 1
ATOM 2421 O O . LEU B 1 9 ? 1.085 -9.914 2.746 1 98.94 9 LEU B O 1
ATOM 2425 N N . GLY B 1 10 ? -0.167 -11.211 1.519 1 98.88 10 GLY B N 1
ATOM 2426 C CA . GLY B 1 10 ? -1.437 -10.656 1.962 1 98.88 10 GLY B CA 1
ATOM 2427 C C . GLY B 1 10 ? -2.633 -11.492 1.539 1 98.88 10 GLY B C 1
ATOM 2428 O O . GLY B 1 10 ? -2.592 -12.164 0.506 1 98.88 10 GLY B O 1
ATOM 2429 N N . THR B 1 11 ? -3.764 -11.359 2.346 1 98.81 11 THR B N 1
ATOM 2430 C CA . THR B 1 11 ? -4.816 -12.344 2.143 1 98.81 11 THR B CA 1
ATOM 2431 C C . THR B 1 11 ? -6.195 -11.695 2.25 1 98.81 11 THR B C 1
ATOM 2433 O O . THR B 1 11 ? -7.215 -12.391 2.246 1 98.81 11 THR B O 1
ATOM 2436 N N . ALA B 1 12 ? -6.25 -10.344 2.338 1 98.62 12 ALA B N 1
ATOM 2437 C CA . ALA B 1 12 ? -7.535 -9.695 2.586 1 98.62 12 ALA B CA 1
ATOM 2438 C C . ALA B 1 12 ? -8.258 -9.398 1.276 1 98.62 12 ALA B C 1
ATOM 2440 O O . ALA B 1 12 ? -7.641 -8.969 0.302 1 98.62 12 ALA B O 1
ATOM 2441 N N . SER B 1 13 ? -9.555 -9.633 1.324 1 98.12 13 SER B N 1
ATOM 2442 C CA . SER B 1 13 ? -10.398 -9.234 0.201 1 98.12 13 SER B CA 1
ATOM 2443 C C . SER B 1 13 ? -10.867 -7.789 0.346 1 98.12 13 SER B C 1
ATOM 2445 O O . SER B 1 13 ? -11.141 -7.332 1.455 1 98.12 13 SER B O 1
ATOM 2447 N N . GLN B 1 14 ? -10.922 -7.07 -0.668 1 96.75 14 GLN B N 1
ATOM 2448 C CA . GLN B 1 14 ? -11.547 -5.762 -0.822 1 96.75 14 GLN B CA 1
ATOM 2449 C C . GLN B 1 14 ? -10.742 -4.68 -0.097 1 96.75 14 GLN B C 1
ATOM 2451 O O . GLN B 1 14 ? -10.305 -3.707 -0.713 1 96.75 14 GLN B O 1
ATOM 2456 N N . VAL B 1 15 ? -10.562 -4.805 1.219 1 97.06 15 VAL B N 1
ATOM 2457 C CA . VAL B 1 15 ? -9.82 -3.848 2.031 1 97.06 15 VAL B CA 1
ATOM 2458 C C . VAL B 1 15 ? -8.883 -4.59 2.984 1 97.06 15 VAL B C 1
ATOM 2460 O O . VAL B 1 15 ? -9.156 -5.73 3.365 1 97.06 15 VAL B O 1
ATOM 2463 N N . PRO B 1 16 ? -7.758 -3.945 3.328 1 98 16 PRO B N 1
ATOM 2464 C CA . PRO B 1 16 ? -6.934 -4.574 4.363 1 98 16 PRO B CA 1
ATOM 2465 C C . PRO B 1 16 ? -7.59 -4.543 5.742 1 98 16 PRO B C 1
ATOM 2467 O O . PRO B 1 16 ? -8.57 -3.822 5.945 1 98 16 PRO B O 1
ATOM 2470 N N . THR B 1 17 ? -7.145 -5.379 6.59 1 97.19 17 THR B N 1
ATOM 2471 C CA . THR B 1 17 ? -7.527 -5.359 7.996 1 97.19 17 THR B CA 1
ATOM 2472 C C . THR B 1 17 ? -6.312 -5.113 8.883 1 97.19 17 THR B C 1
ATOM 2474 O O . THR B 1 17 ? -5.203 -4.918 8.383 1 97.19 17 THR B O 1
ATOM 2477 N N . ARG B 1 18 ? -6.52 -5.082 10.164 1 94.62 18 ARG B N 1
ATOM 2478 C CA . ARG B 1 18 ? -5.402 -4.93 11.086 1 94.62 18 ARG B CA 1
ATOM 2479 C C . ARG B 1 18 ? -4.43 -6.098 10.969 1 94.62 18 ARG B C 1
ATOM 2481 O O . ARG B 1 18 ? -3.227 -5.938 11.18 1 94.62 18 ARG B O 1
ATOM 2488 N N . HIS B 1 19 ? -4.957 -7.238 10.484 1 94.69 19 HIS B N 1
ATOM 2489 C CA . HIS B 1 19 ? -4.129 -8.438 10.516 1 94.69 19 HIS B CA 1
ATOM 2490 C C . HIS B 1 19 ? -3.801 -8.922 9.109 1 94.69 19 HIS B C 1
ATOM 2492 O O . HIS B 1 19 ? -2.902 -9.75 8.93 1 94.69 19 HIS B O 1
ATOM 2498 N N . ARG B 1 20 ? -4.555 -8.461 8.117 1 98.12 20 ARG B N 1
ATOM 2499 C CA . ARG B 1 20 ? -4.34 -8.922 6.75 1 98.12 20 ARG B CA 1
ATOM 2500 C C . ARG B 1 20 ? -4.082 -7.75 5.812 1 98.12 20 ARG B C 1
ATOM 2502 O O . ARG B 1 20 ? -4.828 -6.766 5.824 1 98.12 20 ARG B O 1
ATOM 2509 N N . ASN B 1 21 ? -3.027 -7.812 5.066 1 98.69 21 ASN B N 1
ATOM 2510 C CA . ASN B 1 21 ? -2.783 -6.891 3.961 1 98.69 21 ASN B CA 1
ATOM 2511 C C . ASN B 1 21 ? -3.656 -7.223 2.754 1 98.69 21 ASN B C 1
ATOM 2513 O O . ASN B 1 21 ? -4.246 -8.305 2.688 1 98.69 21 ASN B O 1
ATOM 2517 N N . HIS B 1 22 ? -3.801 -6.273 1.821 1 98.69 22 HIS B N 1
ATOM 2518 C CA . HIS B 1 22 ? -4.328 -6.625 0.508 1 98.69 22 HIS B CA 1
ATOM 2519 C C . HIS B 1 22 ? -3.615 -7.844 -0.064 1 98.69 22 HIS B C 1
ATOM 2521 O O . HIS B 1 22 ? -2.508 -8.18 0.365 1 98.69 22 HIS B O 1
ATOM 2527 N N . ASN B 1 23 ? -4.199 -8.438 -0.996 1 98.69 23 ASN B N 1
ATOM 2528 C CA . ASN B 1 23 ? -3.65 -9.633 -1.623 1 98.69 23 ASN B CA 1
ATOM 2529 C C . ASN B 1 23 ? -2.215 -9.414 -2.092 1 98.69 23 ASN B C 1
ATOM 2531 O O . ASN B 1 23 ? -1.838 -8.297 -2.451 1 98.69 23 ASN B O 1
ATOM 2535 N N . GLY B 1 24 ? -1.459 -10.43 -2.074 1 98.94 24 GLY B N 1
ATOM 2536 C CA . GLY B 1 24 ? -0.126 -10.578 -2.635 1 98.94 24 GLY B CA 1
ATOM 2537 C C . GLY B 1 24 ? 0.478 -11.945 -2.391 1 98.94 24 GLY B C 1
ATOM 2538 O O . GLY B 1 24 ? 0.431 -12.461 -1.271 1 98.94 24 GLY B O 1
ATOM 2539 N N . TYR B 1 25 ? 1.067 -12.586 -3.412 1 98.94 25 TYR B N 1
ATOM 2540 C CA . TYR B 1 25 ? 1.614 -13.938 -3.326 1 98.94 25 TYR B CA 1
ATOM 2541 C C . TYR B 1 25 ? 2.85 -14.078 -4.207 1 98.94 25 TYR B C 1
ATOM 2543 O O . TYR B 1 25 ? 2.824 -13.727 -5.387 1 98.94 25 TYR B O 1
ATOM 2551 N N . LEU B 1 26 ? 3.896 -14.547 -3.633 1 98.94 26 LEU B N 1
ATOM 2552 C CA . LEU B 1 26 ? 5.094 -14.828 -4.418 1 98.94 26 LEU B CA 1
ATOM 2553 C C . LEU B 1 26 ? 5.355 -16.328 -4.496 1 98.94 26 LEU B C 1
ATOM 2555 O O . LEU B 1 26 ? 5.535 -16.984 -3.469 1 98.94 26 LEU B O 1
ATOM 2559 N N . LEU B 1 27 ? 5.312 -16.844 -5.668 1 98.88 27 LEU B N 1
ATOM 2560 C CA . LEU B 1 27 ? 5.703 -18.234 -5.898 1 98.88 27 LEU B CA 1
ATOM 2561 C C . LEU B 1 27 ? 7.176 -18.328 -6.281 1 98.88 27 LEU B C 1
ATOM 2563 O O . LEU B 1 27 ? 7.605 -17.703 -7.262 1 98.88 27 LEU B O 1
ATOM 2567 N N . ARG B 1 28 ? 7.898 -18.938 -5.512 1 98 28 ARG B N 1
ATOM 2568 C CA . ARG B 1 28 ? 9.25 -19.328 -5.902 1 98 28 ARG B CA 1
ATOM 2569 C C . ARG B 1 28 ? 9.25 -20.688 -6.605 1 98 28 ARG B C 1
ATOM 2571 O O . ARG B 1 28 ? 8.758 -21.672 -6.062 1 98 28 ARG B O 1
ATOM 2578 N N . TRP B 1 29 ? 9.727 -20.719 -7.797 1 97.25 29 TRP B N 1
ATOM 2579 C CA . TRP B 1 29 ? 9.773 -21.906 -8.625 1 97.25 29 TRP B CA 1
ATOM 2580 C C . TRP B 1 29 ? 11.164 -22.109 -9.219 1 97.25 29 TRP B C 1
ATOM 2582 O O . TRP B 1 29 ? 11.453 -21.641 -10.32 1 97.25 29 TRP B O 1
ATOM 2592 N N . ASP B 1 30 ? 12.031 -22.875 -8.562 1 90.88 30 ASP B N 1
ATOM 2593 C CA . ASP B 1 30 ? 13.391 -23.219 -8.961 1 90.88 30 ASP B CA 1
ATOM 2594 C C . ASP B 1 30 ? 14.18 -21.984 -9.375 1 90.88 30 ASP B C 1
ATOM 2596 O O . ASP B 1 30 ? 14.75 -21.938 -10.469 1 90.88 30 ASP B O 1
ATOM 2600 N N . GLY B 1 31 ? 14.211 -20.953 -8.688 1 91.19 31 GLY B N 1
ATOM 2601 C CA . GLY B 1 31 ? 15.047 -19.781 -8.898 1 91.19 31 GLY B CA 1
ATOM 2602 C C . GLY B 1 31 ? 14.297 -18.609 -9.5 1 91.19 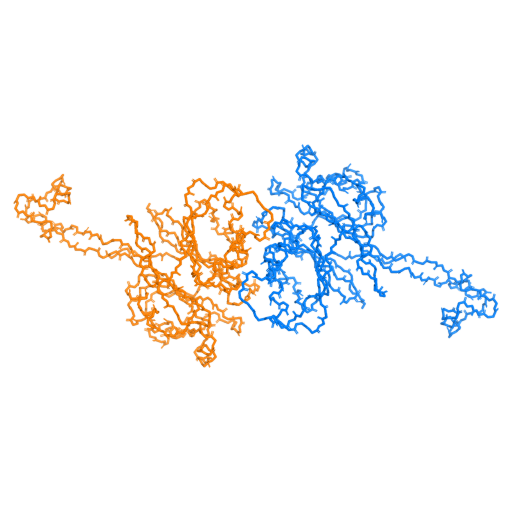31 GLY B C 1
ATOM 2603 O O . GLY B 1 31 ? 14.844 -17.516 -9.641 1 91.19 31 GLY B O 1
ATOM 2604 N N . GLU B 1 32 ? 13.125 -18.906 -9.969 1 96.06 32 GLU B N 1
ATOM 2605 C CA . GLU B 1 32 ? 12.312 -17.812 -10.484 1 96.06 32 GLU B CA 1
ATOM 2606 C C . GLU B 1 32 ? 11.227 -17.406 -9.492 1 96.06 32 GLU B C 1
ATOM 2608 O O . GLU B 1 32 ? 10.719 -18.25 -8.742 1 96.06 32 GLU B O 1
ATOM 2613 N N . GLY B 1 33 ? 10.953 -16.172 -9.5 1 98.19 33 GLY B N 1
ATOM 2614 C CA . GLY B 1 33 ? 9.891 -15.633 -8.672 1 98.19 33 GLY B CA 1
ATOM 2615 C C . GLY B 1 33 ? 8.75 -15.039 -9.469 1 98.19 33 GLY B C 1
ATOM 2616 O O . GLY B 1 33 ? 8.969 -14.195 -10.336 1 98.19 33 GLY B O 1
ATOM 2617 N N . ILE B 1 34 ? 7.523 -15.516 -9.172 1 98.88 34 ILE B N 1
ATOM 2618 C CA . ILE B 1 34 ? 6.32 -15 -9.82 1 98.88 34 ILE B CA 1
ATOM 2619 C C . ILE B 1 34 ? 5.414 -14.352 -8.773 1 98.88 34 ILE B C 1
ATOM 2621 O O . ILE B 1 34 ? 4.941 -15.016 -7.852 1 98.88 34 ILE B O 1
ATOM 2625 N N . LEU B 1 35 ? 5.223 -13.078 -8.93 1 98.94 35 LEU B N 1
ATOM 2626 C CA . LEU B 1 35 ? 4.371 -12.328 -8.016 1 98.94 35 LEU B CA 1
ATOM 2627 C C . LEU B 1 35 ? 2.943 -12.25 -8.547 1 98.94 35 LEU B C 1
ATOM 2629 O O . LEU B 1 35 ? 2.719 -11.836 -9.688 1 98.94 35 LEU B O 1
ATOM 2633 N N . PHE B 1 36 ? 2 -12.688 -7.695 1 98.94 36 PHE B N 1
ATOM 2634 C CA . PHE B 1 36 ? 0.595 -12.656 -8.086 1 98.94 36 PHE B CA 1
ATOM 2635 C C . PHE B 1 36 ? -0.165 -11.602 -7.301 1 98.94 36 PHE B C 1
ATOM 2637 O O . PHE B 1 36 ? -0.057 -11.531 -6.074 1 98.94 36 PHE B O 1
ATOM 2644 N N . ASP B 1 37 ? -0.906 -10.75 -7.98 1 98.94 37 ASP B N 1
ATOM 2645 C CA . ASP B 1 37 ? -1.938 -9.867 -7.453 1 98.94 37 ASP B CA 1
ATOM 2646 C C . ASP B 1 37 ? -1.392 -9 -6.32 1 98.94 37 ASP B C 1
ATOM 2648 O O . ASP B 1 37 ? -1.95 -8.977 -5.223 1 98.94 37 ASP B O 1
ATOM 2652 N N . PRO B 1 38 ? -0.369 -8.18 -6.633 1 98.94 38 PRO B N 1
ATOM 2653 C CA . PRO B 1 38 ? 0.135 -7.309 -5.566 1 98.94 38 PRO B CA 1
ATOM 2654 C C . PRO B 1 38 ? -0.812 -6.152 -5.25 1 98.94 38 PRO B C 1
ATOM 2656 O O . PRO B 1 38 ? -0.887 -5.184 -6.016 1 98.94 38 PRO B O 1
ATOM 2659 N N . GLY B 1 39 ? -1.504 -6.258 -4.148 1 98.81 39 GLY B N 1
ATOM 2660 C CA . GLY B 1 39 ? -2.32 -5.16 -3.652 1 98.81 39 GLY B CA 1
ATOM 2661 C C . GLY B 1 39 ? -1.522 -4.125 -2.885 1 98.81 39 GLY B C 1
ATOM 2662 O O . GLY B 1 39 ? -0.296 -4.219 -2.795 1 98.81 39 GLY B O 1
ATOM 2663 N N . GLU B 1 40 ? -2.189 -3.127 -2.416 1 98.81 40 GLU B N 1
ATOM 2664 C CA . GLU B 1 40 ? -1.534 -2.059 -1.67 1 98.81 40 GLU B CA 1
ATOM 2665 C C . GLU B 1 40 ? -0.751 -2.613 -0.484 1 98.81 40 GLU B C 1
ATOM 2667 O O . GLU B 1 40 ? -1.256 -3.457 0.26 1 98.81 40 GLU B O 1
ATOM 2672 N N . GLY B 1 41 ? 0.493 -2.105 -0.313 1 98.62 41 GLY B N 1
ATOM 2673 C CA . GLY B 1 41 ? 1.312 -2.514 0.818 1 98.62 41 GLY B CA 1
ATOM 2674 C C . GLY B 1 41 ? 2.197 -3.707 0.515 1 98.62 41 GLY B C 1
ATOM 2675 O O . GLY B 1 41 ? 2.975 -4.141 1.366 1 98.62 41 GLY B O 1
ATOM 2676 N N . THR B 1 42 ? 2.154 -4.23 -0.71 1 98.75 42 THR B N 1
ATOM 2677 C CA . THR B 1 42 ? 2.871 -5.449 -1.065 1 98.75 42 THR B CA 1
ATOM 2678 C C . THR B 1 42 ? 4.379 -5.254 -0.916 1 98.75 42 THR B C 1
ATOM 2680 O O . THR B 1 42 ? 5.078 -6.148 -0.436 1 98.75 42 THR B O 1
ATOM 2683 N N . GLN B 1 43 ? 4.91 -4.129 -1.338 1 97.69 43 GLN B N 1
ATOM 2684 C CA . GLN B 1 43 ? 6.355 -3.936 -1.275 1 97.69 43 GLN B CA 1
ATOM 2685 C C . GLN B 1 43 ? 6.867 -4.078 0.155 1 97.69 43 GLN B C 1
ATOM 2687 O O . GLN B 1 43 ? 7.938 -4.648 0.385 1 97.69 43 GLN B O 1
ATOM 2692 N N . ARG B 1 44 ? 6.117 -3.537 1.126 1 98.25 44 ARG B N 1
ATOM 2693 C CA . ARG B 1 44 ? 6.555 -3.664 2.512 1 98.25 44 ARG B CA 1
ATOM 2694 C C . ARG B 1 44 ? 6.418 -5.102 3 1 98.25 44 ARG B C 1
ATOM 2696 O O . ARG B 1 44 ? 7.262 -5.59 3.76 1 98.25 44 ARG B O 1
ATOM 2703 N N . GLN B 1 45 ? 5.336 -5.793 2.623 1 98.69 45 GLN B N 1
ATOM 2704 C CA . GLN B 1 45 ? 5.176 -7.199 2.969 1 98.69 45 GLN B CA 1
ATOM 2705 C C . GLN B 1 45 ? 6.328 -8.039 2.414 1 98.69 45 GLN B C 1
ATOM 2707 O O . GLN B 1 45 ? 6.781 -8.984 3.059 1 98.69 45 GLN B O 1
ATOM 2712 N N . MET B 1 46 ? 6.766 -7.668 1.182 1 98.62 46 MET B N 1
ATOM 2713 C CA . MET B 1 46 ? 7.922 -8.344 0.604 1 98.62 46 MET B CA 1
ATOM 2714 C C . MET B 1 46 ? 9.141 -8.203 1.506 1 98.62 46 MET B C 1
ATOM 2716 O O . MET B 1 46 ? 9.836 -9.188 1.783 1 98.62 46 MET B O 1
ATOM 2720 N N . LEU B 1 47 ? 9.367 -7.062 2.002 1 97.94 47 LEU B N 1
ATOM 2721 C CA . LEU B 1 47 ? 10.492 -6.82 2.896 1 97.94 47 LEU B CA 1
ATOM 2722 C C . LEU B 1 47 ? 10.375 -7.668 4.16 1 97.94 47 LEU B C 1
ATOM 2724 O O . LEU B 1 47 ? 11.352 -8.297 4.582 1 97.94 47 LEU B O 1
ATOM 2728 N N . ARG B 1 48 ? 9.219 -7.672 4.684 1 98.06 48 ARG B N 1
ATOM 2729 C CA . ARG B 1 48 ? 8.992 -8.422 5.914 1 98.06 48 ARG B CA 1
ATOM 2730 C C . ARG B 1 48 ? 9.18 -9.922 5.68 1 98.06 48 ARG B C 1
ATOM 2732 O O . ARG B 1 48 ? 9.594 -10.648 6.582 1 98.06 48 ARG B O 1
ATOM 2739 N N . ALA B 1 49 ? 8.906 -10.344 4.484 1 98.38 49 ALA B N 1
ATOM 2740 C CA . ALA B 1 49 ? 9 -11.758 4.137 1 98.38 49 ALA B CA 1
ATOM 2741 C C . ALA B 1 49 ? 10.406 -12.109 3.65 1 98.38 49 ALA B C 1
ATOM 2743 O O . ALA B 1 49 ? 10.68 -13.266 3.324 1 98.38 49 ALA B O 1
ATOM 2744 N N . GLY B 1 50 ? 11.266 -11.133 3.52 1 97.44 50 GLY B N 1
ATOM 2745 C CA . GLY B 1 50 ? 12.609 -11.375 3.012 1 97.44 50 GLY B CA 1
ATOM 2746 C C . GLY B 1 50 ? 12.648 -11.586 1.511 1 97.44 50 GLY B C 1
ATOM 2747 O O . GLY B 1 50 ? 13.453 -12.383 1.012 1 97.44 50 GLY B O 1
ATOM 2748 N N . VAL B 1 51 ? 11.727 -11.016 0.798 1 97.19 51 VAL B N 1
ATOM 2749 C CA . VAL B 1 51 ? 11.641 -11.078 -0.657 1 97.19 51 VAL B CA 1
ATOM 2750 C C . VAL B 1 51 ? 12.102 -9.758 -1.262 1 97.19 51 VAL B C 1
ATOM 2752 O O . VAL B 1 51 ? 11.648 -8.688 -0.85 1 97.19 51 VAL B O 1
ATOM 2755 N N . ALA B 1 52 ? 13.016 -9.797 -2.199 1 97.5 52 ALA B N 1
ATOM 2756 C CA . ALA B 1 52 ? 13.531 -8.602 -2.857 1 97.5 52 ALA B CA 1
ATOM 2757 C C . ALA B 1 52 ? 12.961 -8.461 -4.266 1 97.5 52 ALA B C 1
ATOM 2759 O O . ALA B 1 52 ? 12.43 -9.422 -4.828 1 97.5 52 ALA B O 1
ATOM 2760 N N . ALA B 1 53 ? 13.062 -7.254 -4.793 1 97.88 53 ALA B N 1
ATOM 2761 C CA . ALA B 1 53 ? 12.672 -7.023 -6.18 1 97.88 53 ALA B CA 1
ATOM 2762 C C . ALA B 1 53 ? 13.477 -7.898 -7.133 1 97.88 53 ALA B C 1
ATOM 2764 O O . ALA B 1 53 ? 12.969 -8.344 -8.164 1 97.88 53 ALA B O 1
ATOM 2765 N N . HIS B 1 54 ? 14.672 -8.195 -6.754 1 97.56 54 HIS B N 1
ATOM 2766 C CA . HIS B 1 54 ? 15.578 -9 -7.559 1 97.56 54 HIS B CA 1
ATOM 2767 C C . HIS B 1 54 ? 15.078 -10.438 -7.676 1 97.56 54 HIS B C 1
ATOM 2769 O O . HIS B 1 54 ? 15.547 -11.195 -8.531 1 97.56 54 HIS B O 1
ATOM 2775 N N . ASP B 1 55 ? 14.18 -10.812 -6.809 1 97.31 55 ASP B N 1
ATOM 2776 C CA . ASP B 1 55 ? 13.641 -12.172 -6.824 1 97.31 55 ASP B CA 1
ATOM 2777 C C . ASP B 1 55 ? 12.539 -12.312 -7.871 1 97.31 55 ASP B C 1
ATOM 2779 O O . ASP B 1 55 ? 12.102 -13.43 -8.164 1 97.31 55 ASP B O 1
ATOM 2783 N N . LEU B 1 56 ? 12.102 -11.234 -8.492 1 98.56 56 LEU B N 1
ATOM 2784 C CA . LEU B 1 56 ? 10.93 -11.258 -9.359 1 98.56 56 LEU B CA 1
ATOM 2785 C C . LEU B 1 56 ? 11.328 -11.508 -10.812 1 98.56 56 LEU B C 1
ATOM 2787 O O . LEU B 1 56 ? 12.258 -10.883 -11.32 1 98.56 56 LEU B O 1
ATOM 2791 N N . ASN B 1 57 ? 10.633 -12.414 -11.445 1 98.38 57 ASN B N 1
ATOM 2792 C CA . ASN B 1 57 ? 10.797 -12.648 -12.875 1 98.38 57 ASN B CA 1
ATOM 2793 C C . ASN B 1 57 ? 9.508 -12.359 -13.641 1 98.38 57 ASN B C 1
ATOM 2795 O O . ASN B 1 57 ? 9.547 -12.023 -14.82 1 98.38 57 ASN B O 1
ATOM 2799 N N . ARG B 1 58 ? 8.375 -12.547 -12.938 1 98.75 58 ARG B N 1
ATOM 2800 C CA . ARG B 1 58 ? 7.074 -12.266 -13.539 1 98.75 58 ARG B CA 1
ATOM 2801 C C . ARG B 1 58 ? 6.117 -11.664 -12.508 1 98.75 58 ARG B C 1
ATOM 2803 O O . ARG B 1 58 ? 6.25 -11.914 -11.312 1 98.75 58 ARG B O 1
ATOM 2810 N N . ILE B 1 59 ? 5.238 -10.875 -12.992 1 98.94 59 ILE B N 1
ATOM 2811 C CA . ILE B 1 59 ? 4.082 -10.375 -12.258 1 98.94 59 ILE B CA 1
ATOM 2812 C C . ILE B 1 59 ? 2.797 -10.773 -12.977 1 98.94 59 ILE B C 1
ATOM 2814 O O . ILE B 1 59 ? 2.648 -10.539 -14.172 1 98.94 59 ILE B O 1
ATOM 2818 N N . CYS B 1 60 ? 1.938 -11.422 -12.281 1 98.94 60 CYS B N 1
ATOM 2819 C CA . CYS B 1 60 ? 0.661 -11.852 -12.836 1 98.94 60 CYS B CA 1
ATOM 2820 C C . CYS B 1 60 ? -0.504 -11.219 -12.086 1 98.94 60 CYS B C 1
ATOM 2822 O O . CYS B 1 60 ? -0.698 -11.492 -10.898 1 98.94 60 CYS B O 1
ATOM 2824 N N . VAL B 1 61 ? -1.282 -10.406 -12.766 1 98.94 61 VAL B N 1
ATOM 2825 C CA . VAL B 1 61 ? -2.475 -9.773 -12.203 1 98.94 61 VAL B CA 1
ATOM 2826 C C . VAL B 1 61 ? -3.725 -10.484 -12.727 1 98.94 61 VAL B C 1
ATOM 2828 O O . VAL B 1 61 ? -3.92 -10.594 -13.945 1 98.94 61 VAL B O 1
ATOM 2831 N N . THR B 1 62 ? -4.516 -10.953 -11.82 1 98.88 62 THR B N 1
ATOM 2832 C CA . THR B 1 62 ? -5.727 -11.648 -12.25 1 98.88 62 THR B CA 1
ATOM 2833 C C . THR B 1 62 ? -6.742 -10.672 -12.82 1 98.88 62 THR B C 1
ATOM 2835 O O . THR B 1 62 ? -7.375 -10.953 -13.844 1 98.88 62 THR B O 1
ATOM 2838 N N . HIS B 1 63 ? -6.934 -9.57 -12.102 1 98.75 63 HIS B N 1
ATOM 2839 C CA . HIS B 1 63 ? -7.84 -8.516 -12.531 1 98.75 63 HIS B CA 1
ATOM 2840 C C . HIS B 1 63 ? -7.547 -7.207 -11.797 1 98.75 63 HIS B C 1
ATOM 2842 O O . HIS B 1 63 ? -6.727 -7.18 -10.875 1 98.75 63 HIS B O 1
ATOM 2848 N N . PHE B 1 64 ? -8.258 -6.137 -12.203 1 98.5 64 PHE B N 1
ATOM 2849 C CA . PHE B 1 64 ? -7.816 -4.828 -11.742 1 98.5 64 PHE B CA 1
ATOM 2850 C C . PHE B 1 64 ? -8.781 -4.27 -10.703 1 98.5 64 PHE B C 1
ATOM 2852 O O . PHE B 1 64 ? -9.203 -3.111 -10.789 1 98.5 64 PHE B O 1
ATOM 2859 N N . HIS B 1 65 ? -9.148 -5.016 -9.734 1 98.44 65 HIS B N 1
ATOM 2860 C CA . HIS B 1 65 ? -9.625 -4.465 -8.477 1 98.44 65 HIS B CA 1
ATOM 2861 C C . HIS B 1 65 ? -8.469 -4.004 -7.598 1 98.44 65 HIS B C 1
ATOM 2863 O O . HIS B 1 65 ? -7.336 -4.461 -7.77 1 98.44 65 HIS B O 1
ATOM 2869 N N . GLY B 1 66 ? -8.766 -3.127 -6.711 1 98.44 66 GLY B N 1
ATOM 2870 C CA . GLY B 1 66 ? -7.73 -2.49 -5.918 1 98.44 66 GLY B CA 1
ATOM 2871 C C . GLY B 1 66 ? -6.941 -3.471 -5.07 1 98.44 66 GLY B C 1
ATOM 2872 O O . GLY B 1 66 ? -5.711 -3.424 -5.043 1 98.44 66 GLY B O 1
ATOM 2873 N N . ASP B 1 67 ? -7.629 -4.371 -4.391 1 98.56 67 ASP B N 1
ATOM 2874 C CA . ASP B 1 67 ? -6.969 -5.285 -3.463 1 98.56 67 ASP B CA 1
ATOM 2875 C C . ASP B 1 67 ? -6.117 -6.309 -4.211 1 98.56 67 ASP B C 1
ATOM 2877 O O . ASP B 1 67 ? -5.383 -7.086 -3.596 1 98.56 67 ASP B O 1
ATOM 2881 N N . HIS B 1 68 ? -6.09 -6.289 -5.531 1 98.81 68 HIS B N 1
ATOM 2882 C CA . HIS B 1 68 ? -5.273 -7.195 -6.328 1 98.81 68 HIS B CA 1
ATOM 2883 C C . HIS B 1 68 ? -4.18 -6.438 -7.078 1 98.81 68 HIS B C 1
ATOM 2885 O O . HIS B 1 68 ? -3.303 -7.047 -7.691 1 98.81 68 HIS B O 1
ATOM 2891 N N . SER B 1 69 ? -4.254 -5.066 -7.051 1 98.81 69 SER B N 1
ATOM 2892 C CA . SER B 1 69 ? -3.385 -4.461 -8.055 1 98.81 69 SER B CA 1
ATOM 2893 C C . SER B 1 69 ? -2.801 -3.143 -7.551 1 98.81 69 SER B C 1
ATOM 2895 O O . SER B 1 69 ? -1.85 -2.617 -8.133 1 98.81 69 SER B O 1
ATOM 2897 N N . LEU B 1 70 ? -3.268 -2.594 -6.457 1 98.88 70 LEU B N 1
ATOM 2898 C CA . LEU B 1 70 ? -2.861 -1.255 -6.047 1 98.88 70 LEU B CA 1
ATOM 2899 C C . LEU B 1 70 ? -1.405 -1.244 -5.59 1 98.88 70 LEU B C 1
ATOM 2901 O O . LEU B 1 70 ? -0.808 -0.177 -5.434 1 98.88 70 LEU B O 1
ATOM 2905 N N . GLY B 1 71 ? -0.833 -2.365 -5.359 1 98.81 71 GLY B N 1
ATOM 2906 C CA . GLY B 1 71 ? 0.573 -2.441 -4.996 1 98.81 71 GLY B CA 1
ATOM 2907 C C . GLY B 1 71 ? 1.499 -2.48 -6.199 1 98.81 71 GLY B C 1
ATOM 2908 O O . GLY B 1 71 ? 2.721 -2.416 -6.047 1 98.81 71 GLY B O 1
ATOM 2909 N N . LEU B 1 72 ? 0.973 -2.561 -7.426 1 98.81 72 LEU B N 1
ATOM 2910 C CA . LEU B 1 72 ? 1.764 -2.66 -8.648 1 98.81 72 LEU B CA 1
ATOM 2911 C C . LEU B 1 72 ? 2.719 -1.478 -8.773 1 98.81 72 LEU B C 1
ATOM 2913 O O . LEU B 1 72 ? 3.898 -1.657 -9.086 1 98.81 72 LEU B O 1
ATOM 2917 N N . ALA B 1 73 ? 2.203 -0.272 -8.539 1 98.69 73 ALA B N 1
ATOM 2918 C CA . ALA B 1 73 ? 3.016 0.93 -8.711 1 98.69 73 ALA B CA 1
ATOM 2919 C C . ALA B 1 73 ? 4.262 0.879 -7.828 1 98.69 73 ALA B C 1
ATOM 2921 O O . ALA B 1 73 ? 5.379 1.086 -8.312 1 98.69 73 ALA B O 1
ATOM 2922 N N . GLY B 1 74 ? 4.031 0.561 -6.539 1 98.5 74 GLY B N 1
ATOM 2923 C CA . GLY B 1 74 ? 5.152 0.475 -5.617 1 98.5 74 GLY B CA 1
ATOM 2924 C C . GLY B 1 74 ? 6.156 -0.595 -6 1 98.5 74 GLY B C 1
ATOM 2925 O O . GLY B 1 74 ? 7.367 -0.367 -5.941 1 98.5 74 GLY B O 1
ATOM 2926 N N . VAL B 1 75 ? 5.691 -1.733 -6.406 1 98.75 75 VAL B N 1
ATOM 2927 C CA . VAL B 1 75 ? 6.555 -2.848 -6.785 1 98.75 75 VAL B CA 1
ATOM 2928 C C . VAL B 1 75 ? 7.371 -2.471 -8.023 1 98.75 75 VAL B C 1
ATOM 2930 O O . VAL B 1 75 ? 8.586 -2.691 -8.062 1 98.75 75 VAL B O 1
ATOM 2933 N N . ILE B 1 76 ? 6.723 -1.901 -9.023 1 98.62 76 ILE B N 1
ATOM 2934 C CA . ILE B 1 76 ? 7.395 -1.511 -10.258 1 98.62 76 ILE B CA 1
ATOM 2935 C C . ILE B 1 76 ? 8.453 -0.45 -9.961 1 98.62 76 ILE B C 1
ATOM 2937 O O . ILE B 1 76 ? 9.562 -0.513 -10.477 1 98.62 76 ILE B O 1
ATOM 2941 N N . GLN B 1 77 ? 8.125 0.511 -9.148 1 98.12 77 GLN B N 1
ATOM 2942 C CA . GLN B 1 77 ? 9.086 1.547 -8.789 1 98.12 77 GLN B CA 1
ATOM 2943 C C . GLN B 1 77 ? 10.281 0.954 -8.047 1 98.12 77 GLN B C 1
ATOM 2945 O O . GLN B 1 77 ? 11.414 1.391 -8.234 1 98.12 77 GLN B O 1
ATOM 2950 N N . ARG B 1 78 ? 10.008 -0.035 -7.207 1 97.94 78 ARG B N 1
ATOM 2951 C CA . ARG B 1 78 ? 11.094 -0.696 -6.492 1 97.94 78 ARG B CA 1
ATOM 2952 C C . ARG B 1 78 ? 12.016 -1.436 -7.453 1 97.94 78 ARG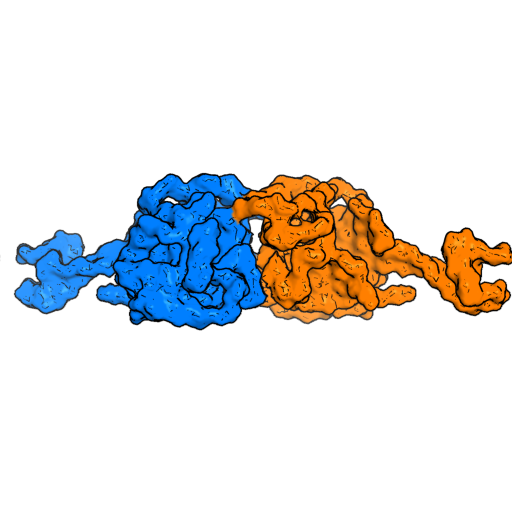 B C 1
ATOM 2954 O O . ARG B 1 78 ? 13.234 -1.396 -7.309 1 97.94 78 ARG B O 1
ATOM 2961 N N . ILE B 1 79 ? 11.43 -2.141 -8.422 1 98.5 79 ILE B N 1
ATOM 2962 C CA . ILE B 1 79 ? 12.188 -2.816 -9.469 1 98.5 79 ILE B CA 1
ATOM 2963 C C . ILE B 1 79 ? 13.125 -1.827 -10.156 1 98.5 79 ILE B C 1
ATOM 2965 O O . ILE B 1 79 ? 14.305 -2.133 -10.375 1 98.5 79 ILE B O 1
ATOM 2969 N N . ASN B 1 80 ? 12.633 -0.641 -10.438 1 98.31 80 ASN B N 1
ATOM 2970 C CA . ASN B 1 80 ? 13.414 0.39 -11.109 1 98.31 80 ASN B CA 1
ATOM 2971 C C . ASN B 1 80 ? 14.492 0.963 -10.188 1 98.31 80 ASN B C 1
ATOM 2973 O O . ASN B 1 80 ? 15.633 1.151 -10.602 1 98.31 80 ASN B O 1
ATOM 2977 N N . LEU B 1 81 ? 14.102 1.22 -8.984 1 97.12 81 LEU B N 1
ATOM 2978 C CA . LEU B 1 81 ? 15.031 1.776 -8.008 1 97.12 81 LEU B CA 1
ATOM 2979 C C . LEU B 1 81 ? 16.234 0.85 -7.812 1 97.12 81 LEU B C 1
ATOM 2981 O O . LEU B 1 81 ? 17.375 1.311 -7.727 1 97.12 81 LEU B O 1
ATOM 2985 N N . ASP B 1 82 ? 15.93 -0.468 -7.77 1 97.38 82 ASP B N 1
ATOM 2986 C CA . ASP B 1 82 ? 16.969 -1.466 -7.531 1 97.38 82 ASP B CA 1
ATOM 2987 C C . ASP B 1 82 ? 17.703 -1.818 -8.828 1 97.38 82 ASP B C 1
ATOM 2989 O O . ASP B 1 82 ? 18.656 -2.6 -8.812 1 97.38 82 ASP B O 1
ATOM 2993 N N . ARG B 1 83 ? 17.344 -1.299 -9.922 1 97.94 83 ARG B N 1
ATOM 2994 C CA . ARG B 1 83 ? 17.938 -1.542 -11.227 1 97.94 83 ARG B CA 1
ATOM 2995 C C . ARG B 1 83 ? 18.078 -3.035 -11.5 1 97.94 83 ARG B C 1
ATOM 2997 O O . ARG B 1 83 ? 19.172 -3.51 -11.82 1 97.94 83 ARG B O 1
ATOM 3004 N N . VAL B 1 84 ? 16.953 -3.777 -11.234 1 98.31 84 VAL B N 1
ATOM 3005 C CA . VAL B 1 84 ? 16.969 -5.219 -11.453 1 98.31 84 VAL B CA 1
ATOM 3006 C C . VAL B 1 84 ? 17.516 -5.523 -12.844 1 98.31 84 VAL B C 1
ATOM 3008 O O . VAL B 1 84 ? 17 -5.016 -13.844 1 98.31 84 VAL B O 1
ATOM 3011 N N . PRO B 1 85 ? 18.453 -6.375 -12.969 1 97.44 85 PRO B N 1
ATOM 3012 C CA . PRO B 1 85 ? 19.172 -6.512 -14.234 1 97.44 85 PRO B CA 1
ATOM 3013 C C . PRO B 1 85 ? 18.484 -7.461 -15.211 1 97.44 85 PRO B C 1
ATOM 3015 O O . PRO B 1 85 ? 18.781 -7.445 -16.406 1 97.44 85 PRO B O 1
ATOM 3018 N N . HIS B 1 86 ? 17.75 -8.336 -14.719 1 96.94 86 HIS B N 1
ATOM 3019 C CA . HIS B 1 86 ? 17.109 -9.312 -15.602 1 96.94 86 HIS B CA 1
ATOM 3020 C C . HIS B 1 86 ? 15.711 -8.859 -16 1 96.94 86 HIS B C 1
ATOM 3022 O O . HIS B 1 86 ? 15.172 -7.914 -15.43 1 96.94 86 HIS B O 1
ATOM 3028 N N . GLU B 1 87 ? 15.188 -9.539 -16.953 1 96.5 87 GLU B N 1
ATOM 3029 C CA . GLU B 1 87 ? 13.875 -9.195 -17.5 1 96.5 87 GLU B CA 1
ATOM 3030 C C . GLU B 1 87 ? 12.758 -9.594 -16.531 1 96.5 87 GLU B C 1
ATOM 3032 O O . GLU B 1 87 ? 12.812 -10.664 -15.922 1 96.5 87 GLU B O 1
ATOM 3037 N N . ILE B 1 88 ? 11.828 -8.711 -16.359 1 98.44 88 ILE B N 1
ATOM 3038 C CA . ILE B 1 88 ? 10.594 -9 -15.633 1 98.44 88 ILE B CA 1
ATOM 3039 C C . ILE B 1 88 ? 9.398 -8.82 -16.562 1 98.44 88 ILE B C 1
ATOM 3041 O O . ILE B 1 88 ? 9.273 -7.801 -17.234 1 98.44 88 ILE B O 1
ATOM 3045 N N . THR B 1 89 ? 8.547 -9.805 -16.641 1 98.81 89 THR B N 1
ATOM 3046 C CA . THR B 1 89 ? 7.375 -9.781 -17.5 1 98.81 89 THR B CA 1
ATOM 3047 C C . THR B 1 89 ? 6.102 -9.625 -16.688 1 98.81 89 THR B C 1
ATOM 3049 O O . THR B 1 89 ? 5.926 -10.297 -15.664 1 98.81 89 THR B O 1
ATOM 3052 N N . ALA B 1 90 ? 5.23 -8.742 -17.125 1 98.88 90 ALA B N 1
ATOM 3053 C CA . ALA B 1 90 ? 3.941 -8.555 -16.469 1 98.88 90 ALA B CA 1
ATOM 3054 C C . ALA B 1 90 ? 2.807 -9.117 -17.328 1 98.88 90 ALA B C 1
ATOM 3056 O O . ALA B 1 90 ? 2.723 -8.836 -18.516 1 98.88 90 ALA B O 1
ATOM 3057 N N . HIS B 1 91 ? 2.018 -9.906 -16.734 1 98.94 91 HIS B N 1
ATOM 3058 C CA . HIS B 1 91 ? 0.798 -10.445 -17.328 1 98.94 91 HIS B CA 1
ATOM 3059 C C . HIS B 1 91 ? -0.441 -9.891 -16.625 1 98.94 91 HIS B C 1
ATOM 3061 O O . HIS B 1 91 ? -0.506 -9.875 -15.398 1 98.94 91 HIS B O 1
ATOM 3067 N N . TYR B 1 92 ? -1.422 -9.461 -17.344 1 98.88 92 TYR B N 1
ATOM 3068 C CA . TYR B 1 92 ? -2.674 -8.891 -16.859 1 98.88 92 TYR B CA 1
ATOM 3069 C C . TYR B 1 92 ? -3.736 -8.891 -17.953 1 98.88 92 TYR B C 1
ATOM 3071 O O . TYR B 1 92 ? -3.416 -8.992 -19.141 1 98.88 92 TYR B O 1
ATOM 3079 N N . PRO B 1 93 ? -5.02 -8.859 -17.562 1 98.81 93 PRO B N 1
ATOM 3080 C CA . PRO B 1 93 ? -6.043 -8.828 -18.609 1 98.81 93 PRO B CA 1
ATOM 3081 C C . PRO B 1 93 ? -5.859 -7.656 -19.562 1 98.81 93 PRO B C 1
ATOM 3083 O O . PRO B 1 93 ? -5.73 -6.508 -19.141 1 98.81 93 PRO B O 1
ATOM 3086 N N . ARG B 1 94 ? -5.883 -7.953 -20.797 1 98.69 94 ARG B N 1
ATOM 3087 C CA . ARG B 1 94 ? -5.707 -6.941 -21.828 1 98.69 94 ARG B CA 1
ATOM 3088 C C . ARG B 1 94 ? -6.719 -5.809 -21.672 1 98.69 94 ARG B C 1
ATOM 3090 O O . ARG B 1 94 ? -6.395 -4.645 -21.906 1 98.69 94 ARG B O 1
ATOM 3097 N N . SER B 1 95 ? -7.887 -6.102 -21.266 1 98.25 95 SER B N 1
ATOM 3098 C CA . SER B 1 95 ? -8.945 -5.113 -21.078 1 98.25 95 SER B CA 1
ATOM 3099 C C . SER B 1 95 ? -8.578 -4.086 -20.016 1 98.25 95 SER B C 1
ATOM 3101 O O . SER B 1 95 ? -9.172 -3.012 -19.953 1 98.25 95 SER B O 1
ATOM 3103 N N . GLY B 1 96 ? -7.641 -4.422 -19.172 1 98.31 96 GLY B N 1
ATOM 3104 C CA . GLY B 1 96 ? -7.23 -3.531 -18.109 1 98.31 96 GLY B CA 1
ATOM 3105 C C . GLY B 1 96 ? -5.98 -2.74 -18.438 1 98.31 96 GLY B C 1
ATOM 3106 O O . GLY B 1 96 ? -5.332 -2.195 -17.531 1 98.31 96 GLY B O 1
ATOM 3107 N N . GLN B 1 97 ? -5.648 -2.645 -19.703 1 98.69 97 GLN B N 1
ATOM 3108 C CA . GLN B 1 97 ? -4.426 -1.972 -20.141 1 98.69 97 GLN B CA 1
ATOM 3109 C C . GLN B 1 97 ? -4.344 -0.562 -19.562 1 98.69 97 GLN B C 1
ATOM 3111 O O . GLN B 1 97 ? -3.281 -0.133 -19.109 1 98.69 97 GLN B O 1
ATOM 3116 N N . ARG B 1 98 ? -5.465 0.121 -19.578 1 98.44 98 ARG B N 1
ATOM 3117 C CA . ARG B 1 98 ? -5.48 1.489 -19.078 1 98.44 98 ARG B CA 1
ATOM 3118 C C . ARG B 1 98 ? -5.117 1.529 -17.594 1 98.44 98 ARG B C 1
ATOM 3120 O O . ARG B 1 98 ? -4.418 2.438 -17.141 1 98.44 98 ARG B O 1
ATOM 3127 N N . PHE B 1 99 ? -5.609 0.625 -16.812 1 98.81 99 PHE B N 1
ATOM 3128 C CA . PHE B 1 99 ? -5.312 0.565 -15.391 1 98.81 99 PHE B CA 1
ATOM 3129 C C . PHE B 1 99 ? -3.84 0.245 -15.156 1 98.81 99 PHE B C 1
ATOM 3131 O O . PHE B 1 99 ? -3.197 0.85 -14.297 1 98.81 99 PHE B O 1
ATOM 3138 N N . PHE B 1 100 ? -3.285 -0.712 -15.953 1 98.81 100 PHE B N 1
ATOM 3139 C CA . PHE B 1 100 ? -1.871 -1.046 -15.828 1 98.81 100 PHE B CA 1
ATOM 3140 C C . PHE B 1 100 ? -1.002 0.18 -16.078 1 98.81 100 PHE B C 1
ATOM 3142 O O . PHE B 1 100 ? -0.068 0.453 -15.328 1 98.81 100 PHE B O 1
ATOM 3149 N N . GLU B 1 101 ? -1.333 0.896 -17.094 1 98.62 101 GLU B N 1
ATOM 3150 C CA . GLU B 1 101 ? -0.578 2.094 -17.453 1 98.62 101 GLU B CA 1
ATOM 3151 C C . GLU B 1 101 ? -0.671 3.15 -16.344 1 98.62 101 GLU B C 1
ATOM 3153 O O . GLU B 1 101 ? 0.331 3.775 -16 1 98.62 101 GLU B O 1
ATOM 3158 N N . ARG B 1 102 ? -1.855 3.355 -15.852 1 98.75 102 ARG B N 1
ATOM 3159 C CA . ARG B 1 102 ? -2.049 4.332 -14.789 1 98.75 102 ARG B CA 1
ATOM 3160 C C . ARG B 1 102 ? -1.231 3.971 -13.555 1 98.75 102 ARG B C 1
ATOM 3162 O O . ARG B 1 102 ? -0.615 4.84 -12.93 1 98.75 102 ARG B O 1
ATOM 3169 N N . LEU B 1 103 ? -1.198 2.701 -13.234 1 98.75 103 LEU B N 1
ATOM 3170 C CA . LEU B 1 103 ? -0.435 2.258 -12.07 1 98.75 103 LEU B CA 1
ATOM 3171 C C . LEU B 1 103 ? 1.063 2.342 -12.344 1 98.75 103 LEU B C 1
ATOM 3173 O O . LEU B 1 103 ? 1.828 2.803 -11.492 1 98.75 103 LEU B O 1
ATOM 3177 N N . ARG B 1 104 ? 1.498 1.905 -13.5 1 98.38 104 ARG B N 1
ATOM 3178 C CA . ARG B 1 104 ? 2.908 1.938 -13.875 1 98.38 104 ARG B CA 1
ATOM 3179 C C . ARG B 1 104 ? 3.455 3.359 -13.828 1 98.38 104 ARG B C 1
ATOM 3181 O O . ARG B 1 104 ? 4.594 3.58 -13.406 1 98.38 104 ARG B O 1
ATOM 3188 N N . TYR B 1 105 ? 2.648 4.301 -14.156 1 98.19 105 TYR B N 1
ATOM 3189 C CA . TYR B 1 105 ? 3.086 5.691 -14.242 1 98.19 105 TYR B CA 1
ATOM 3190 C C . TYR B 1 105 ? 2.309 6.562 -13.258 1 98.19 105 TYR B C 1
ATOM 3192 O O . TYR B 1 105 ? 1.99 7.715 -13.57 1 98.19 105 TYR B O 1
ATOM 3200 N N . ALA B 1 106 ? 2.002 5.988 -12.148 1 98.06 106 ALA B N 1
ATOM 3201 C CA . ALA B 1 106 ? 1.175 6.637 -11.133 1 98.06 106 ALA B CA 1
ATOM 3202 C C . ALA B 1 106 ? 1.867 7.871 -10.57 1 98.06 106 ALA B C 1
ATOM 3204 O O . ALA B 1 106 ? 1.206 8.805 -10.102 1 98.06 106 ALA B O 1
ATOM 3205 N N . THR B 1 107 ? 3.156 7.891 -10.5 1 96.88 107 THR B N 1
ATOM 3206 C CA . THR B 1 107 ? 3.924 8.992 -9.938 1 96.88 107 THR B CA 1
ATOM 3207 C C . THR B 1 107 ? 5.18 9.258 -10.766 1 96.88 107 THR B C 1
ATOM 3209 O O . THR B 1 107 ? 5.461 8.531 -11.719 1 96.88 107 THR B O 1
ATOM 3212 N N . ALA B 1 108 ? 5.832 10.289 -10.344 1 90.31 108 ALA B N 1
ATOM 3213 C CA . ALA B 1 108 ? 7.113 10.578 -10.977 1 90.31 108 ALA B CA 1
ATOM 3214 C C . ALA B 1 108 ? 8.211 9.648 -10.461 1 90.31 108 ALA B C 1
ATOM 3216 O O . ALA B 1 108 ? 8.367 9.484 -9.25 1 90.31 108 ALA B O 1
ATOM 3217 N N . TYR B 1 109 ? 8.875 8.891 -11.453 1 91.38 109 TYR B N 1
ATOM 3218 C CA . TYR B 1 109 ? 10.047 8.094 -11.102 1 91.38 109 TYR B CA 1
ATOM 3219 C C . TYR B 1 109 ? 10.938 7.863 -12.32 1 91.38 109 TYR B C 1
ATOM 3221 O O . TYR B 1 109 ? 10.516 8.086 -13.453 1 91.38 109 TYR B O 1
ATOM 3229 N N . ARG B 1 110 ? 12.219 7.523 -12.086 1 91.62 110 ARG B N 1
ATOM 3230 C CA . ARG B 1 110 ? 13.156 7.227 -13.164 1 91.62 110 ARG B CA 1
ATOM 3231 C C . ARG B 1 110 ? 13.031 5.773 -13.609 1 91.62 110 ARG B C 1
ATOM 3233 O O . ARG B 1 110 ? 13.273 4.852 -12.82 1 91.62 110 ARG B O 1
ATOM 3240 N N . GLU B 1 111 ? 12.641 5.594 -14.82 1 93.81 111 GLU B N 1
ATOM 3241 C CA . GLU B 1 111 ? 12.523 4.242 -15.359 1 93.81 111 GLU B CA 1
ATOM 3242 C C . GLU B 1 111 ? 13.875 3.713 -15.82 1 93.81 111 GLU B C 1
ATOM 3244 O O . GLU B 1 111 ? 14.43 4.191 -16.812 1 93.81 111 GLU B O 1
ATOM 3249 N N . THR B 1 112 ? 14.375 2.797 -15.078 1 95.25 112 THR B N 1
ATOM 3250 C CA . THR B 1 112 ? 15.695 2.236 -15.359 1 95.25 112 THR B CA 1
ATOM 3251 C C . THR B 1 112 ? 15.57 0.797 -15.852 1 95.25 112 THR B C 1
ATOM 3253 O O . THR B 1 112 ? 16.547 0.218 -16.344 1 95.25 112 THR B O 1
ATOM 3256 N N . VAL B 1 113 ? 14.461 0.146 -15.625 1 95.06 113 VAL B N 1
ATOM 3257 C CA . VAL B 1 113 ? 14.211 -1.243 -16 1 95.06 113 VAL B CA 1
ATOM 3258 C C . VAL B 1 113 ? 13.008 -1.32 -16.938 1 95.06 113 VAL B C 1
ATOM 3260 O O . VAL B 1 113 ? 11.945 -0.782 -16.641 1 95.06 113 VAL B O 1
ATOM 3263 N N . ALA B 1 114 ? 13.234 -1.92 -18.031 1 92.12 114 ALA B N 1
ATOM 3264 C CA . ALA B 1 114 ? 12.117 -2.115 -18.953 1 92.12 114 ALA B CA 1
ATOM 3265 C C . ALA B 1 114 ? 11.258 -3.303 -18.531 1 92.12 114 ALA B C 1
ATOM 3267 O O . ALA B 1 114 ? 11.75 -4.43 -18.438 1 92.12 114 ALA B O 1
ATOM 3268 N N . LEU B 1 115 ? 10.086 -3.082 -18.188 1 96.69 115 LEU B N 1
ATOM 3269 C CA . LEU B 1 115 ? 9.117 -4.129 -17.875 1 96.69 115 LEU B CA 1
ATOM 3270 C C . LEU B 1 115 ? 8.438 -4.625 -19.156 1 96.69 115 LEU B C 1
ATOM 3272 O O . LEU B 1 115 ? 7.852 -3.832 -19.891 1 96.69 115 LEU B O 1
ATOM 3276 N N . THR B 1 116 ? 8.57 -5.922 -19.469 1 98.44 116 THR B N 1
ATOM 3277 C CA . THR B 1 116 ? 7.898 -6.496 -20.625 1 98.44 116 THR B CA 1
ATOM 3278 C C . THR B 1 116 ? 6.418 -6.738 -20.328 1 98.44 116 THR B C 1
ATOM 3280 O O . THR B 1 116 ? 6.078 -7.41 -19.359 1 98.44 116 THR B O 1
ATOM 3283 N N . GLU B 1 117 ? 5.566 -6.156 -21.125 1 98.56 117 GLU B N 1
ATOM 3284 C CA . GLU B 1 117 ? 4.125 -6.324 -20.953 1 98.56 117 GLU B CA 1
ATOM 3285 C C . GLU B 1 117 ? 3.576 -7.406 -21.875 1 98.56 117 GLU B C 1
ATOM 3287 O O . GLU B 1 117 ? 3.768 -7.344 -23.094 1 98.56 117 GLU B O 1
ATOM 3292 N N . VAL B 1 118 ? 2.961 -8.398 -21.312 1 98.62 118 VAL B N 1
ATOM 3293 C CA . VAL B 1 118 ? 2.287 -9.453 -22.062 1 98.62 118 VAL B CA 1
ATOM 3294 C C . VAL B 1 118 ? 0.853 -9.609 -21.562 1 98.62 118 VAL B C 1
ATOM 3296 O O . VAL B 1 118 ? 0.548 -10.531 -20.812 1 98.62 118 VAL B O 1
ATOM 3299 N N . PRO B 1 119 ? -0.029 -8.758 -22.016 1 98.75 119 PRO B N 1
ATOM 3300 C CA . PRO B 1 119 ? -1.425 -8.836 -21.578 1 98.75 119 PRO B CA 1
ATOM 3301 C C . PRO B 1 119 ? -2.107 -10.133 -22.016 1 98.75 119 PRO B C 1
ATOM 3303 O O . PRO B 1 119 ? -1.776 -10.688 -23.062 1 98.75 119 PRO B O 1
ATOM 3306 N N . VAL B 1 120 ? -2.982 -10.594 -21.234 1 98.81 120 VAL B N 1
ATOM 3307 C CA . VAL B 1 120 ? -3.742 -11.812 -21.5 1 98.81 120 VAL B CA 1
ATOM 3308 C C . VAL B 1 120 ? -4.996 -11.477 -22.297 1 98.81 120 VAL B C 1
ATOM 3310 O O . VAL B 1 120 ? -5.824 -10.672 -21.875 1 98.81 120 VAL B O 1
ATOM 3313 N N . ALA B 1 121 ? -5.172 -12.078 -23.406 1 97.81 121 ALA B N 1
ATOM 3314 C CA . ALA B 1 121 ? -6.312 -11.773 -24.266 1 97.81 121 ALA B CA 1
ATOM 3315 C C . ALA B 1 121 ? -7.27 -12.961 -24.344 1 97.81 121 ALA B C 1
ATOM 3317 O O . ALA B 1 121 ? -8.438 -12.797 -24.688 1 97.81 121 ALA B O 1
ATOM 3318 N N . ALA B 1 122 ? -6.727 -14.148 -24.125 1 97.69 122 ALA B N 1
ATOM 3319 C CA . ALA B 1 122 ? -7.508 -15.383 -24.219 1 97.69 122 ALA B CA 1
ATOM 3320 C C . ALA B 1 122 ? -6.859 -16.5 -23.406 1 97.69 122 ALA B C 1
ATOM 3322 O O . ALA B 1 122 ? -5.738 -16.359 -22.922 1 97.69 122 ALA B O 1
ATOM 3323 N N . ASP B 1 123 ? -7.613 -17.531 -23.281 1 98.44 123 ASP B N 1
ATOM 3324 C CA . ASP B 1 123 ? -7.074 -18.734 -22.656 1 98.44 123 ASP B CA 1
ATOM 3325 C C . ASP B 1 123 ? -5.848 -19.25 -23.406 1 98.44 123 ASP B C 1
ATOM 3327 O O . ASP B 1 123 ? -5.777 -19.141 -24.625 1 98.44 123 ASP B O 1
ATOM 3331 N N . GLY B 1 124 ? -4.918 -19.859 -22.641 1 98.19 124 GLY B N 1
ATOM 3332 C CA . GLY B 1 124 ? -3.805 -20.516 -23.297 1 98.19 124 GLY B CA 1
ATOM 3333 C C . GLY B 1 124 ? -2.457 -20.156 -22.703 1 98.19 124 GLY B C 1
ATOM 3334 O O . GLY B 1 124 ? -2.389 -19.484 -21.672 1 98.19 124 GLY B O 1
ATOM 3335 N N . PRO B 1 125 ? -1.431 -20.656 -23.359 1 98.31 125 PRO B N 1
ATOM 3336 C CA . PRO B 1 125 ? -0.081 -20.406 -22.844 1 98.31 125 PRO B CA 1
ATOM 3337 C C . PRO B 1 125 ? 0.333 -18.938 -22.969 1 98.31 125 PRO B C 1
ATOM 3339 O O . PRO B 1 125 ? 0.048 -18.297 -23.984 1 98.31 125 PRO B O 1
ATOM 3342 N N . LEU B 1 126 ? 0.892 -18.422 -21.922 1 98.44 126 LEU B N 1
ATOM 3343 C CA . LEU B 1 126 ? 1.471 -17.078 -21.906 1 98.44 126 LEU B CA 1
ATOM 3344 C C . LEU B 1 126 ? 2.982 -17.141 -22.109 1 98.44 126 LEU B C 1
ATOM 3346 O O . LEU B 1 126 ? 3.578 -16.219 -22.656 1 98.44 126 LEU B O 1
ATOM 3350 N N . ALA B 1 127 ? 3.605 -18.203 -21.562 1 97.75 127 ALA B N 1
ATOM 3351 C CA . ALA B 1 127 ? 5.051 -18.406 -21.625 1 97.75 127 ALA B CA 1
ATOM 3352 C C . ALA B 1 127 ? 5.398 -19.891 -21.547 1 97.75 127 ALA B C 1
ATOM 3354 O O . ALA B 1 127 ? 4.77 -20.641 -20.797 1 97.75 127 ALA B O 1
ATOM 3355 N N . VAL B 1 128 ? 6.363 -20.281 -22.328 1 97.44 128 VAL B N 1
ATOM 3356 C CA . VAL B 1 128 ? 6.945 -21.625 -22.281 1 97.44 128 VAL B CA 1
ATOM 3357 C C . VAL B 1 128 ? 8.438 -21.531 -21.984 1 97.44 128 VAL B C 1
ATOM 3359 O O . VAL B 1 128 ? 9.203 -20.969 -22.766 1 97.44 128 VAL B O 1
ATOM 3362 N N . THR B 1 129 ? 8.789 -21.984 -20.812 1 95.38 129 THR B N 1
ATOM 3363 C CA . THR B 1 129 ? 10.188 -22.016 -20.391 1 95.38 129 THR B CA 1
ATOM 3364 C C . THR B 1 129 ? 10.656 -23.438 -20.172 1 95.38 129 THR B C 1
ATOM 3366 O O . THR B 1 129 ? 9.844 -24.375 -20.141 1 95.38 129 THR B O 1
ATOM 3369 N N . PRO B 1 130 ? 11.953 -23.641 -20.016 1 92.69 130 PRO B N 1
ATOM 3370 C CA . PRO B 1 130 ? 12.43 -24.984 -19.672 1 92.69 130 PRO B CA 1
ATOM 3371 C C . PRO B 1 130 ? 11.93 -25.469 -18.312 1 92.69 130 PRO B C 1
ATOM 3373 O O . PRO B 1 130 ? 11.773 -26.672 -18.094 1 92.69 130 PRO B O 1
ATOM 3376 N N . ALA B 1 131 ? 11.586 -24.5 -17.5 1 93.75 131 ALA B N 1
ATOM 3377 C CA . ALA B 1 131 ? 11.242 -24.859 -16.125 1 93.75 131 ALA B CA 1
ATOM 3378 C C . ALA B 1 131 ? 9.734 -25.016 -15.961 1 93.75 131 ALA B C 1
ATOM 3380 O O . ALA B 1 131 ? 9.273 -25.734 -15.078 1 93.75 131 ALA B O 1
ATOM 3381 N N . TYR B 1 132 ? 8.977 -24.266 -16.828 1 97.25 132 TYR B N 1
ATOM 3382 C CA . TYR B 1 132 ? 7.523 -24.359 -16.688 1 97.25 132 TYR B CA 1
ATOM 3383 C C . TYR B 1 132 ? 6.82 -23.734 -17.875 1 97.25 132 TYR B C 1
ATOM 3385 O O . TYR B 1 132 ? 7.438 -23 -18.656 1 97.25 132 TYR B O 1
ATOM 3393 N N . THR B 1 133 ? 5.609 -24.109 -18.062 1 98.31 133 THR B N 1
ATOM 3394 C CA . THR B 1 133 ? 4.652 -23.406 -18.906 1 98.31 133 THR B CA 1
ATOM 3395 C C . THR B 1 133 ? 3.639 -22.641 -18.047 1 98.31 133 THR B C 1
ATOM 3397 O O . THR B 1 133 ? 3.084 -23.188 -17.094 1 98.31 133 THR B O 1
ATOM 3400 N N . LEU B 1 134 ? 3.492 -21.375 -18.328 1 98.81 134 LEU B N 1
ATOM 3401 C CA . LEU B 1 134 ? 2.486 -20.547 -17.672 1 98.81 134 LEU B CA 1
ATOM 3402 C C . LEU B 1 134 ? 1.26 -20.375 -18.562 1 98.81 134 LEU B C 1
ATOM 3404 O O . LEU B 1 134 ? 1.37 -19.891 -19.703 1 98.81 134 LEU B O 1
ATOM 3408 N N . ASP B 1 135 ? 0.117 -20.781 -18.031 1 98.81 135 ASP B N 1
ATOM 3409 C CA . ASP B 1 135 ? -1.145 -20.672 -18.766 1 98.81 135 ASP B CA 1
ATOM 3410 C C . ASP B 1 135 ? -2.127 -19.766 -18.016 1 98.81 135 ASP B C 1
ATOM 3412 O O . ASP B 1 135 ? -2.053 -19.641 -16.797 1 98.81 135 ASP B O 1
ATOM 3416 N N . ALA B 1 136 ? -3.002 -19.172 -18.797 1 98.88 136 ALA B N 1
ATOM 3417 C CA . ALA B 1 136 ? -4.113 -18.406 -18.234 1 98.88 136 ALA B CA 1
ATOM 3418 C C . ALA B 1 136 ? -5.453 -19.016 -18.641 1 98.88 136 ALA B C 1
ATOM 3420 O O . ALA B 1 136 ? -5.582 -19.594 -19.719 1 98.88 136 ALA B O 1
ATOM 3421 N N . ARG B 1 137 ? -6.395 -18.938 -17.797 1 98.88 137 ARG B N 1
ATOM 3422 C CA . ARG B 1 137 ? -7.777 -19.312 -18.062 1 98.88 137 ARG B CA 1
ATOM 3423 C C . ARG B 1 137 ? -8.742 -18.25 -17.562 1 98.88 137 ARG B C 1
ATOM 3425 O O . ARG B 1 137 ? -8.555 -17.703 -16.469 1 98.88 137 ARG B O 1
ATOM 3432 N N . ARG B 1 138 ? -9.734 -17.984 -18.359 1 98.75 138 ARG B N 1
ATOM 3433 C CA . ARG B 1 138 ? -10.75 -17 -18 1 98.75 138 ARG B CA 1
ATOM 3434 C C . ARG B 1 138 ? -11.57 -17.484 -16.812 1 98.75 138 ARG B C 1
ATOM 3436 O O . ARG B 1 138 ? -11.914 -18.656 -16.719 1 98.75 138 ARG B O 1
ATOM 3443 N N . LEU B 1 139 ? -11.891 -16.562 -15.93 1 98.81 139 LEU B N 1
ATOM 3444 C CA . LEU B 1 139 ? -12.727 -16.828 -14.766 1 98.81 139 LEU B CA 1
ATOM 3445 C C . LEU B 1 139 ? -14.039 -16.062 -14.852 1 98.81 139 LEU B C 1
ATOM 3447 O O . LEU B 1 139 ? -14.289 -15.352 -15.828 1 98.81 139 LEU B O 1
ATOM 3451 N N . SER B 1 140 ? -14.93 -16.328 -13.875 1 98.81 140 SER B N 1
ATOM 3452 C CA . SER B 1 140 ? -16.234 -15.688 -13.844 1 98.81 140 SER B CA 1
ATOM 3453 C C . SER B 1 140 ? -16.312 -14.633 -12.742 1 98.81 140 SER B C 1
ATOM 3455 O O . SER B 1 140 ? -16.578 -14.953 -11.578 1 98.81 140 SER B O 1
ATOM 3457 N N . HIS B 1 141 ? -16.141 -13.445 -13.062 1 98.38 141 HIS B N 1
ATOM 3458 C CA . HIS B 1 141 ? -16.141 -12.281 -12.18 1 98.38 141 HIS B CA 1
ATOM 3459 C C . HIS B 1 141 ? -16.672 -11.047 -12.906 1 98.38 141 HIS B C 1
ATOM 3461 O O . HIS B 1 141 ? -16.688 -10.992 -14.141 1 98.38 141 HIS B O 1
ATOM 3467 N N . PRO B 1 142 ? -17.266 -10.062 -12.219 1 95.94 142 PRO B N 1
ATOM 3468 C CA . PRO B 1 142 ? -17.875 -8.906 -12.875 1 95.94 142 PRO B CA 1
ATOM 3469 C C . PRO B 1 142 ? -16.906 -8.172 -13.797 1 95.94 142 PRO B C 1
ATOM 3471 O O . PRO B 1 142 ? -17.297 -7.688 -14.859 1 95.94 142 PRO B O 1
ATOM 3474 N N . VAL B 1 143 ? -15.68 -8.031 -13.398 1 96.5 143 VAL B N 1
ATOM 3475 C CA . VAL B 1 143 ? -14.633 -7.52 -14.289 1 96.5 143 VAL B CA 1
ATOM 3476 C C . VAL B 1 143 ? -13.836 -8.688 -14.867 1 96.5 143 VAL B C 1
ATOM 3478 O O . VAL B 1 143 ? -13.742 -9.75 -14.25 1 96.5 143 VAL B O 1
ATOM 3481 N N . GLU B 1 144 ? -13.312 -8.461 -16.125 1 97.81 144 GLU B N 1
ATOM 3482 C CA . GLU B 1 144 ? -12.547 -9.539 -16.75 1 97.81 144 GLU B CA 1
ATOM 3483 C C . GLU B 1 144 ? -11.43 -10.023 -15.836 1 97.81 144 GLU B C 1
ATOM 3485 O O . GLU B 1 144 ? -10.664 -9.219 -15.297 1 97.81 144 GLU B O 1
ATOM 3490 N N . SER B 1 145 ? -11.375 -11.289 -15.672 1 98.44 145 SER B N 1
ATOM 3491 C CA . SER B 1 145 ? -10.438 -11.906 -14.734 1 98.44 145 SER B CA 1
ATOM 3492 C C . SER B 1 145 ? -9.883 -13.211 -15.297 1 98.44 145 SER B C 1
ATOM 3494 O O . SER B 1 145 ? -10.586 -13.945 -15.992 1 98.44 145 SER B O 1
ATOM 3496 N N . TYR B 1 146 ? -8.648 -13.453 -15.039 1 98.94 146 TYR B N 1
ATOM 3497 C CA . TYR B 1 146 ? -7.98 -14.688 -15.43 1 98.94 146 TYR B CA 1
ATOM 3498 C C . TYR B 1 146 ? -7.324 -15.359 -14.227 1 98.94 146 TYR B C 1
ATOM 3500 O O . TYR B 1 146 ? -6.848 -14.68 -13.312 1 98.94 146 TYR B O 1
ATOM 3508 N N . GLY B 1 147 ? -7.324 -16.703 -14.172 1 98.94 147 GLY B N 1
ATOM 3509 C CA . GLY B 1 147 ? -6.438 -17.469 -13.312 1 98.94 147 GLY B CA 1
ATOM 3510 C C . GLY B 1 147 ? -5.188 -17.953 -14.023 1 98.94 147 GLY B C 1
ATOM 3511 O O . GLY B 1 147 ? -5.062 -17.812 -15.242 1 98.94 147 GLY B O 1
ATOM 3512 N N . TYR B 1 148 ? -4.242 -18.484 -13.234 1 98.94 148 TYR B N 1
ATOM 3513 C CA . TYR B 1 148 ? -2.949 -18.875 -13.789 1 98.94 148 TYR B CA 1
ATOM 3514 C C . TYR B 1 148 ? -2.57 -20.281 -13.352 1 98.94 148 TYR B C 1
ATOM 3516 O O . TYR B 1 148 ? -2.857 -20.688 -12.219 1 98.94 148 TYR B O 1
ATOM 3524 N N . ARG B 1 149 ? -1.933 -21.016 -14.219 1 98.88 149 ARG B N 1
ATOM 3525 C CA . ARG B 1 149 ? -1.404 -22.344 -13.914 1 98.88 149 ARG B CA 1
ATOM 3526 C C . ARG B 1 149 ? 0.042 -22.484 -14.383 1 98.88 149 ARG B C 1
ATOM 3528 O O . ARG B 1 149 ? 0.379 -22.078 -15.5 1 98.88 149 ARG B O 1
ATOM 3535 N N . LEU B 1 150 ? 0.861 -22.859 -13.508 1 98.69 150 LEU B N 1
ATOM 3536 C CA . LEU B 1 150 ? 2.236 -23.219 -13.828 1 98.69 150 LEU B CA 1
ATOM 3537 C C . LEU B 1 150 ? 2.396 -24.734 -13.898 1 98.69 150 LEU B C 1
ATOM 3539 O O . LEU B 1 150 ? 2 -25.453 -12.969 1 98.69 150 LEU B O 1
ATOM 3543 N N . THR B 1 151 ? 2.938 -25.25 -15.016 1 98.19 151 THR B N 1
ATOM 3544 C CA . THR B 1 151 ? 3.145 -26.688 -15.195 1 98.19 151 THR B CA 1
ATOM 3545 C C . THR B 1 151 ? 4.613 -26.984 -15.484 1 98.19 151 THR B C 1
ATOM 3547 O O . THR B 1 151 ? 5.168 -26.516 -16.484 1 98.19 151 THR B O 1
ATOM 3550 N N . GLU B 1 152 ? 5.191 -27.703 -14.609 1 97.38 152 GLU B N 1
ATOM 3551 C CA . GLU B 1 152 ? 6.52 -28.234 -14.883 1 97.38 152 GLU B CA 1
ATOM 3552 C C . GLU B 1 152 ? 6.48 -29.266 -16.016 1 97.38 152 GLU B C 1
ATOM 3554 O O . GLU B 1 152 ? 5.57 -30.094 -16.078 1 97.38 152 GLU B O 1
ATOM 3559 N N . PRO B 1 153 ? 7.438 -29.172 -16.891 1 95.31 153 PRO B N 1
ATOM 3560 C CA . PRO B 1 153 ? 7.473 -30.203 -17.938 1 95.31 153 PRO B CA 1
ATOM 3561 C C . PRO B 1 153 ? 7.629 -31.609 -17.359 1 95.31 153 PRO B C 1
ATOM 3563 O O . PRO B 1 153 ? 8.312 -31.797 -16.344 1 95.31 153 PRO B O 1
ATOM 3566 N N . ASP B 1 154 ? 7.043 -32.531 -18.094 1 94.5 154 ASP B N 1
ATOM 3567 C CA . ASP B 1 154 ? 7.215 -33.906 -17.688 1 94.5 154 ASP B CA 1
ATOM 3568 C C . ASP B 1 154 ? 8.68 -34.344 -17.766 1 94.5 154 ASP B C 1
ATOM 3570 O O . ASP B 1 154 ? 9.445 -33.781 -18.562 1 94.5 154 ASP B O 1
ATOM 3574 N N . GLY B 1 155 ? 8.977 -35.188 -16.859 1 91.94 155 GLY B N 1
ATOM 3575 C CA . GLY B 1 155 ? 10.289 -35.812 -16.906 1 91.94 155 GLY B CA 1
ATOM 3576 C C . GLY B 1 155 ? 10.219 -37.312 -17.078 1 91.94 155 GLY B C 1
ATOM 3577 O O . GLY B 1 155 ? 9.242 -37.844 -17.609 1 91.94 155 GLY B O 1
ATOM 3578 N N . ARG B 1 156 ? 11.391 -37.844 -16.891 1 92.38 156 ARG B N 1
ATOM 3579 C CA . ARG B 1 156 ? 11.477 -39.312 -16.969 1 92.38 156 ARG B CA 1
ATOM 3580 C C . ARG B 1 156 ? 12.109 -39.875 -15.703 1 92.38 156 ARG B C 1
ATOM 3582 O O . ARG B 1 156 ? 13.055 -39.312 -15.156 1 92.38 156 ARG B O 1
ATOM 3589 N N . ARG B 1 157 ? 11.516 -40.906 -15.305 1 92.81 157 ARG B N 1
ATOM 3590 C CA . ARG B 1 157 ? 12.109 -41.688 -14.219 1 92.81 157 ARG B CA 1
ATOM 3591 C C . ARG B 1 157 ? 12.688 -43 -14.727 1 92.81 157 ARG B C 1
ATOM 3593 O O . ARG B 1 157 ? 11.969 -43.812 -15.297 1 92.81 157 ARG B O 1
ATOM 3600 N N . MET B 1 158 ? 14.031 -43.094 -14.461 1 94.44 158 MET B N 1
ATOM 3601 C CA . MET B 1 158 ? 14.68 -44.344 -14.867 1 94.44 158 MET B CA 1
ATOM 3602 C C . MET B 1 158 ? 14.336 -45.469 -13.914 1 94.44 158 MET B C 1
ATOM 3604 O O . MET B 1 158 ? 14.289 -45.281 -12.695 1 94.44 158 MET B O 1
ATOM 3608 N N . LEU B 1 159 ? 14.117 -46.625 -14.492 1 96.31 159 LEU B N 1
ATOM 3609 C CA . LEU B 1 159 ? 13.734 -47.781 -13.703 1 96.31 159 LEU B CA 1
ATOM 3610 C C . LEU B 1 159 ? 14.922 -48.719 -13.492 1 96.31 159 LEU B C 1
ATOM 3612 O O . LEU B 1 159 ? 15.289 -49.469 -14.398 1 96.31 159 LEU B O 1
ATOM 3616 N N . PRO B 1 160 ? 15.438 -48.688 -12.328 1 94.31 160 PRO B N 1
ATOM 3617 C CA . PRO B 1 160 ? 16.672 -49.406 -12.07 1 94.31 160 PRO B CA 1
ATOM 3618 C C . PRO B 1 160 ? 16.578 -50.906 -12.445 1 94.31 160 PRO B C 1
ATOM 3620 O O . PRO B 1 160 ? 17.5 -51.469 -13.023 1 94.31 160 PRO B O 1
ATOM 3623 N N . GLU B 1 161 ? 15.461 -51.531 -12.039 1 95.94 161 GLU B N 1
ATOM 3624 C CA . GLU B 1 161 ? 15.289 -52.969 -12.305 1 95.94 161 GLU B CA 1
ATOM 3625 C C . GLU B 1 161 ? 15.305 -53.25 -13.805 1 95.94 161 GLU B C 1
ATOM 3627 O O . GLU B 1 161 ? 15.906 -54.219 -14.258 1 95.94 161 GLU B O 1
ATOM 3632 N N . ARG B 1 162 ? 14.688 -52.344 -14.57 1 96.5 162 ARG B N 1
ATOM 3633 C CA . ARG B 1 162 ? 14.641 -52.531 -16.016 1 96.5 162 ARG B CA 1
ATOM 3634 C C . ARG B 1 162 ? 16 -52.25 -16.641 1 96.5 162 ARG B C 1
ATOM 3636 O O . ARG B 1 162 ? 16.406 -52.906 -17.609 1 96.5 162 ARG B O 1
ATOM 3643 N N . LEU B 1 163 ? 16.609 -51.25 -16.125 1 95.88 163 LEU B N 1
ATOM 3644 C CA . LEU B 1 163 ? 17.953 -50.938 -16.578 1 95.88 163 LEU B CA 1
ATOM 3645 C C . LEU B 1 163 ? 18.875 -52.156 -16.391 1 95.88 163 LEU B C 1
ATOM 3647 O O . LEU B 1 163 ? 19.594 -52.531 -17.312 1 95.88 163 LEU B O 1
ATOM 3651 N N . ALA B 1 164 ? 18.766 -52.688 -15.164 1 94.94 164 ALA B N 1
ATOM 3652 C CA . ALA B 1 164 ? 19.594 -53.844 -14.828 1 94.94 164 ALA B CA 1
ATOM 3653 C C . ALA B 1 164 ? 19.281 -55.031 -15.727 1 94.94 164 ALA B C 1
ATOM 3655 O O . ALA B 1 164 ? 20.188 -55.781 -16.141 1 94.94 164 ALA B O 1
ATOM 3656 N N . ALA B 1 165 ? 18.016 -55.219 -15.977 1 96.38 165 ALA B N 1
ATOM 3657 C CA . ALA B 1 165 ? 17.578 -56.344 -16.812 1 96.38 165 ALA B CA 1
ATOM 3658 C C . ALA B 1 165 ? 18.141 -56.25 -18.219 1 96.38 165 ALA B C 1
ATOM 3660 O O . ALA B 1 165 ? 18.359 -57.281 -18.875 1 96.38 165 ALA B O 1
ATOM 3661 N N . HIS B 1 166 ? 18.516 -55.031 -18.609 1 95.81 166 HIS B N 1
ATOM 3662 C CA . HIS B 1 166 ? 19.047 -54.812 -19.953 1 95.81 166 HIS B CA 1
ATOM 3663 C C . HIS B 1 166 ? 20.547 -54.562 -19.922 1 95.81 166 HIS B C 1
ATOM 3665 O O . HIS B 1 166 ? 21.141 -54.188 -20.938 1 95.81 166 HIS B O 1
ATOM 3671 N N . GLY B 1 167 ? 21.094 -54.625 -18.719 1 94 167 GLY B N 1
ATOM 3672 C CA . GLY B 1 167 ? 22.531 -54.469 -18.578 1 94 167 GLY B CA 1
ATOM 3673 C C . GLY B 1 167 ? 23.016 -53.062 -18.75 1 94 167 GLY B C 1
ATOM 3674 O O . GLY B 1 167 ? 24.156 -52.812 -19.156 1 94 167 GLY B O 1
ATOM 3675 N N . ILE B 1 168 ? 22.141 -52.125 -18.656 1 95.44 168 ILE B N 1
ATOM 3676 C CA . ILE B 1 168 ? 22.5 -50.719 -18.812 1 95.44 168 ILE B CA 1
ATOM 3677 C C . ILE B 1 168 ? 22.922 -50.156 -17.453 1 95.44 168 ILE B C 1
ATOM 3679 O O . ILE B 1 168 ? 22.109 -50.094 -16.516 1 95.44 168 ILE B O 1
ATOM 3683 N N . THR B 1 169 ? 24.188 -49.688 -17.203 1 92.94 169 THR B N 1
ATOM 3684 C CA . THR B 1 169 ? 24.719 -49.188 -15.945 1 92.94 169 THR B CA 1
ATOM 3685 C C . THR B 1 169 ? 25.719 -48.062 -16.188 1 92.94 169 THR B C 1
ATOM 3687 O O . THR B 1 169 ? 26.156 -47.844 -17.312 1 92.94 169 THR B O 1
ATOM 3690 N N . GLY B 1 170 ? 25.953 -47.219 -15.062 1 91.75 170 GLY B N 1
ATOM 3691 C CA . GLY B 1 170 ? 26.969 -46.188 -15.117 1 91.75 170 GLY B CA 1
ATOM 3692 C C . GLY B 1 170 ? 26.703 -45.156 -16.172 1 91.75 170 GLY B C 1
ATOM 3693 O O . GLY B 1 170 ? 25.609 -44.594 -16.234 1 91.75 170 GLY B O 1
ATOM 3694 N N . PRO B 1 171 ? 27.703 -44.875 -16.969 1 93.94 171 PRO B N 1
ATOM 3695 C CA . PRO B 1 171 ? 27.625 -43.844 -18 1 93.94 171 PRO B CA 1
ATOM 3696 C C . PRO B 1 171 ? 26.578 -44.125 -19.062 1 93.94 171 PRO B C 1
ATOM 3698 O O . PRO B 1 171 ? 26.094 -43.219 -19.719 1 93.94 171 PRO B O 1
ATOM 3701 N N . ASP B 1 172 ? 26.219 -45.438 -19.172 1 94.12 172 ASP B N 1
ATOM 3702 C CA . ASP B 1 172 ? 25.266 -45.875 -20.188 1 94.12 172 ASP B CA 1
ATOM 3703 C C . ASP B 1 172 ? 23.875 -45.312 -19.875 1 94.12 172 ASP B C 1
ATOM 3705 O O . ASP B 1 172 ? 23.062 -45.125 -20.781 1 94.12 172 ASP B O 1
ATOM 3709 N N . VAL B 1 173 ? 23.594 -45.125 -18.609 1 94.81 173 VAL B N 1
ATOM 3710 C CA . VAL B 1 173 ? 22.312 -44.531 -18.219 1 94.81 173 VAL B CA 1
ATOM 3711 C C . VAL B 1 173 ? 22.188 -43.125 -18.797 1 94.81 173 VAL B C 1
ATOM 3713 O O . VAL B 1 173 ? 21.141 -42.781 -19.344 1 94.81 173 VAL B O 1
ATOM 3716 N N . GLY B 1 174 ? 23.156 -42.344 -18.719 1 94.06 174 GLY B N 1
ATOM 3717 C CA . GLY B 1 174 ? 23.156 -41.031 -19.312 1 94.06 174 GLY B CA 1
ATOM 3718 C C . GLY B 1 174 ? 23.047 -41.062 -20.828 1 94.06 174 GLY B C 1
ATOM 3719 O O . GLY B 1 174 ? 22.359 -40.219 -21.438 1 94.06 174 GLY B O 1
ATOM 3720 N N . ARG B 1 175 ? 23.641 -41.969 -21.406 1 95.25 175 ARG B N 1
ATOM 3721 C CA . ARG B 1 175 ? 23.641 -42.094 -22.859 1 95.25 175 ARG B CA 1
ATOM 3722 C C . ARG B 1 175 ? 22.25 -42.406 -23.391 1 95.25 175 ARG B C 1
ATOM 3724 O O . ARG B 1 175 ? 21.797 -41.844 -24.375 1 95.25 175 ARG B O 1
ATOM 3731 N N . ILE B 1 176 ? 21.594 -43.375 -22.719 1 94.44 176 ILE B N 1
ATOM 3732 C CA . ILE B 1 176 ? 20.281 -43.75 -23.203 1 94.44 176 ILE B CA 1
ATOM 3733 C C . ILE B 1 176 ? 19.297 -42.594 -23 1 94.44 176 ILE B C 1
ATOM 3735 O O . ILE B 1 176 ? 18.391 -42.406 -23.828 1 94.44 176 ILE B O 1
ATOM 3739 N N . GLN B 1 177 ? 19.531 -41.812 -22.016 1 93.62 177 GLN B N 1
ATOM 3740 C CA . GLN B 1 177 ? 18.688 -40.656 -21.781 1 93.62 177 GLN B CA 1
ATOM 3741 C C . GLN B 1 177 ? 18.875 -39.594 -22.875 1 93.62 177 GLN B C 1
ATOM 3743 O O . GLN B 1 177 ? 17.906 -39 -23.328 1 93.62 177 GLN B O 1
ATOM 3748 N N . ARG B 1 178 ? 20.047 -39.438 -23.281 1 92.94 178 ARG B N 1
ATOM 3749 C CA . ARG B 1 178 ? 20.391 -38.438 -24.297 1 92.94 178 ARG B CA 1
ATOM 3750 C C . ARG B 1 178 ? 20 -38.906 -25.688 1 92.94 178 ARG B C 1
ATOM 3752 O O . ARG B 1 178 ? 19.453 -38.125 -26.484 1 92.94 178 ARG B O 1
ATOM 3759 N N . ASP B 1 179 ? 20.125 -40.156 -25.922 1 94.38 179 ASP B N 1
ATOM 3760 C CA . ASP B 1 179 ? 20.016 -40.656 -27.281 1 94.38 179 ASP B CA 1
ATOM 3761 C C . ASP B 1 179 ? 18.641 -41.281 -27.531 1 94.38 179 ASP B C 1
ATOM 3763 O O . ASP B 1 179 ? 18.266 -41.5 -28.688 1 94.38 179 ASP B O 1
ATOM 3767 N N . GLY B 1 180 ? 17.953 -41.625 -26.547 1 94.44 180 GLY B N 1
ATOM 3768 C CA . GLY B 1 180 ? 16.625 -42.188 -26.672 1 94.44 180 GLY B CA 1
ATOM 3769 C C . GLY B 1 180 ? 16.609 -43.688 -26.797 1 94.44 180 GLY B C 1
ATOM 3770 O O . GLY B 1 180 ? 15.57 -44.312 -26.656 1 94.44 180 GLY B O 1
ATOM 3771 N N . SER B 1 181 ? 17.812 -44.219 -27.125 1 95.56 181 SER B N 1
ATOM 3772 C CA . SER B 1 181 ? 17.984 -45.688 -27.219 1 95.56 181 SER B CA 1
ATOM 3773 C C . SER B 1 181 ? 19.438 -46.094 -27.062 1 95.56 181 SER B C 1
ATOM 3775 O O . SER B 1 181 ? 20.344 -45.25 -27.234 1 95.56 181 SER B O 1
ATOM 3777 N N . LEU B 1 182 ? 19.609 -47.312 -26.578 1 94.56 182 LEU B N 1
ATOM 3778 C CA . LEU B 1 182 ? 20.953 -47.875 -26.422 1 94.56 182 LEU B CA 1
ATOM 3779 C C . LEU B 1 182 ? 20.938 -49.375 -26.641 1 94.56 182 LEU B C 1
ATOM 3781 O O . LEU B 1 182 ? 20.219 -50.094 -25.953 1 94.56 182 LEU B O 1
ATOM 3785 N N . GLY B 1 183 ? 21.75 -49.844 -27.656 1 93.06 183 GLY B N 1
ATOM 3786 C CA . GLY B 1 183 ? 21.859 -51.281 -27.906 1 93.06 183 GLY B CA 1
ATOM 3787 C C . GLY B 1 183 ? 20.516 -51.938 -28.203 1 93.06 183 GLY B C 1
ATOM 3788 O O . GLY B 1 183 ? 20.234 -53.031 -27.688 1 93.06 183 GLY B O 1
ATOM 3789 N N . GLY B 1 184 ? 19.547 -51.25 -28.797 1 93.56 184 GLY B N 1
ATOM 3790 C CA . GLY B 1 184 ? 18.25 -51.781 -29.172 1 93.56 184 GLY B CA 1
ATOM 3791 C C . GLY B 1 184 ? 17.188 -51.594 -28.094 1 93.56 184 GLY B C 1
ATOM 3792 O O . GLY B 1 184 ? 16.031 -51.938 -28.297 1 93.56 184 GLY B O 1
ATOM 3793 N N . VAL B 1 185 ? 17.688 -51.062 -26.953 1 96.5 185 VAL B N 1
ATOM 3794 C CA . VAL B 1 185 ? 16.75 -50.812 -25.859 1 96.5 185 VAL B CA 1
ATOM 3795 C C . VAL B 1 185 ? 16.281 -49.344 -25.922 1 96.5 185 VAL B C 1
ATOM 3797 O O . VAL B 1 185 ? 17.078 -48.406 -25.922 1 96.5 185 VAL B O 1
ATOM 3800 N N . ALA B 1 186 ? 14.992 -49.219 -25.984 1 96.81 186 ALA B N 1
ATOM 3801 C CA . ALA B 1 186 ? 14.43 -47.875 -26.031 1 96.81 186 ALA B CA 1
ATOM 3802 C C . ALA B 1 186 ? 14.336 -47.281 -24.641 1 96.81 186 ALA B C 1
ATOM 3804 O O . ALA B 1 186 ? 14.102 -48 -23.656 1 96.81 186 ALA B O 1
ATOM 3805 N N . LEU B 1 187 ? 14.516 -46.031 -24.594 1 96.06 187 LEU B N 1
ATOM 3806 C CA . LEU B 1 187 ? 14.43 -45.281 -23.328 1 96.06 187 LEU B CA 1
ATOM 3807 C C . LEU B 1 187 ? 13.125 -45.594 -22.609 1 96.06 187 LEU B C 1
ATOM 3809 O O . LEU B 1 187 ? 13.117 -45.75 -21.375 1 96.06 187 LEU B O 1
ATOM 3813 N N . ASP B 1 188 ? 12.062 -45.75 -23.344 1 96.12 188 ASP B N 1
ATOM 3814 C CA . ASP B 1 188 ? 10.734 -45.969 -22.781 1 96.12 188 ASP B CA 1
ATOM 3815 C C . ASP B 1 188 ? 10.672 -47.344 -22.078 1 96.12 188 ASP B C 1
ATOM 3817 O O . ASP B 1 188 ? 9.812 -47.562 -21.219 1 96.12 188 ASP B O 1
ATOM 3821 N N . GLU B 1 189 ? 11.57 -48.219 -22.5 1 96.44 189 GLU B N 1
ATOM 3822 C CA . GLU B 1 189 ? 11.602 -49.562 -21.938 1 96.44 189 GLU B CA 1
ATOM 3823 C C . GLU B 1 189 ? 12.242 -49.562 -20.547 1 96.44 189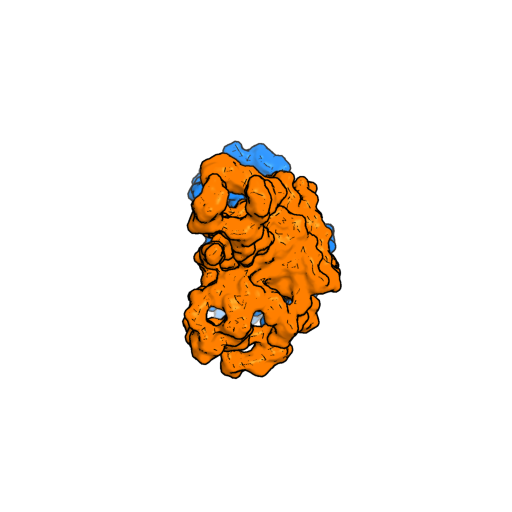 GLU B C 1
ATOM 3825 O O . GLU B 1 189 ? 12.055 -50.469 -19.766 1 96.44 189 GLU B O 1
ATOM 3830 N N . VAL B 1 190 ? 13 -48.562 -20.281 1 96.69 190 VAL B N 1
ATOM 3831 C CA . VAL B 1 190 ? 13.773 -48.594 -19.047 1 96.69 190 VAL B CA 1
ATOM 3832 C C . VAL B 1 190 ? 13.445 -47.344 -18.203 1 96.69 190 VAL B C 1
ATOM 3834 O O . VAL B 1 190 ? 14.188 -47 -17.281 1 96.69 190 VAL B O 1
ATOM 3837 N N . SER B 1 191 ? 12.5 -46.594 -18.641 1 96.25 191 SER B N 1
ATOM 3838 C CA . SER B 1 191 ? 12.07 -45.406 -17.922 1 96.25 191 SER B CA 1
ATOM 3839 C C . SER B 1 191 ? 10.562 -45.219 -18 1 96.25 191 SER B C 1
ATOM 3841 O O . SER B 1 191 ? 9.891 -45.906 -18.766 1 96.25 191 SER B O 1
ATOM 3843 N N . GLU B 1 192 ? 10.008 -44.469 -17.188 1 95.25 192 GLU B N 1
ATOM 3844 C CA . GLU B 1 192 ? 8.602 -44.062 -17.234 1 95.25 192 GLU B CA 1
ATOM 3845 C C . GLU B 1 192 ? 8.461 -42.562 -17.125 1 95.25 192 GLU B C 1
ATOM 3847 O O . GLU B 1 192 ? 9.344 -41.875 -16.594 1 95.25 192 GLU B O 1
ATOM 3852 N N . VAL B 1 193 ? 7.355 -42.094 -17.672 1 93.44 193 VAL B N 1
ATOM 3853 C CA . VAL B 1 193 ? 7.082 -40.688 -17.609 1 93.44 193 VAL B CA 1
ATOM 3854 C C . VAL B 1 193 ? 6.781 -40.25 -16.172 1 93.44 193 VAL B C 1
ATOM 3856 O O . VAL B 1 193 ? 6 -40.906 -15.484 1 93.44 193 VAL B O 1
ATOM 3859 N N . ARG B 1 194 ? 7.504 -39.281 -15.75 1 92.75 194 ARG B N 1
ATOM 3860 C CA . ARG B 1 194 ? 7.203 -38.625 -14.484 1 92.75 194 ARG B CA 1
ATOM 3861 C C . ARG B 1 194 ? 6.484 -37.281 -14.719 1 92.75 194 ARG B C 1
ATOM 3863 O O . ARG B 1 194 ? 7.059 -36.375 -15.289 1 92.75 194 ARG B O 1
ATOM 3870 N N . ARG B 1 195 ? 5.324 -37.25 -14.258 1 93.75 195 ARG B N 1
ATOM 3871 C CA . ARG B 1 195 ? 4.531 -36.062 -14.492 1 93.75 195 ARG B CA 1
ATOM 3872 C C . ARG B 1 195 ? 5.094 -34.875 -13.711 1 93.75 195 ARG B C 1
ATOM 3874 O O . ARG B 1 195 ? 5.492 -35.031 -12.555 1 93.75 195 ARG B O 1
ATOM 3881 N N . GLY B 1 196 ? 5.156 -33.719 -14.391 1 95.69 196 GLY B N 1
ATOM 3882 C CA . GLY B 1 196 ? 5.633 -32.531 -13.734 1 95.69 196 GLY B CA 1
ATOM 3883 C C . GLY B 1 196 ? 4.652 -31.984 -12.711 1 95.69 196 GLY B C 1
ATOM 3884 O O . GLY B 1 196 ? 3.471 -32.312 -12.727 1 95.69 196 GLY B O 1
ATOM 3885 N N . GLN B 1 197 ? 5.145 -31.141 -11.836 1 96.94 197 GLN B N 1
ATOM 3886 C CA . GLN B 1 197 ? 4.301 -30.516 -10.828 1 96.94 197 GLN B CA 1
ATOM 3887 C C . GLN B 1 197 ? 3.447 -29.406 -11.43 1 96.94 197 GLN B C 1
ATOM 3889 O O . GLN B 1 197 ? 3.83 -28.797 -12.43 1 96.94 197 GLN B O 1
ATOM 3894 N N . ARG B 1 198 ? 2.352 -29.219 -10.773 1 98.25 198 ARG B N 1
ATOM 3895 C CA . ARG B 1 198 ? 1.407 -28.203 -11.227 1 98.25 198 ARG B CA 1
ATOM 3896 C C . ARG B 1 198 ? 1.016 -27.266 -10.078 1 98.25 198 ARG B C 1
ATOM 3898 O O . ARG B 1 198 ? 0.74 -27.734 -8.969 1 98.25 198 ARG B O 1
ATOM 3905 N N . PHE B 1 199 ? 1.06 -26.016 -10.352 1 98.81 199 PHE B N 1
ATOM 3906 C CA . PHE B 1 199 ? 0.587 -24.953 -9.469 1 98.81 199 PHE B CA 1
ATOM 3907 C C . PHE B 1 199 ? -0.555 -24.188 -10.117 1 98.81 199 PHE B C 1
ATOM 3909 O O . PHE B 1 199 ? -0.504 -23.875 -11.305 1 98.81 199 PHE B O 1
ATOM 3916 N N . ALA B 1 200 ? -1.553 -23.875 -9.328 1 98.94 200 ALA B N 1
ATOM 3917 C CA . ALA B 1 200 ? -2.656 -23.078 -9.852 1 98.94 200 ALA B CA 1
ATOM 3918 C C . ALA B 1 200 ? -3.008 -21.938 -8.906 1 98.94 200 ALA B C 1
ATOM 3920 O O . ALA B 1 200 ? -2.951 -22.109 -7.684 1 98.94 200 ALA B O 1
ATOM 3921 N N . PHE B 1 201 ? -3.334 -20.828 -9.477 1 98.94 201 PHE B N 1
ATOM 3922 C CA . PHE B 1 201 ? -3.719 -19.609 -8.781 1 98.94 201 PHE B CA 1
ATOM 3923 C C . PHE B 1 201 ? -5.07 -19.109 -9.266 1 98.94 201 PHE B C 1
ATOM 3925 O O . PHE B 1 201 ? -5.195 -18.656 -10.406 1 98.94 201 PHE B O 1
ATOM 3932 N N . VAL B 1 202 ? -6.055 -19.203 -8.398 1 98.94 202 VAL B N 1
ATOM 3933 C CA . VAL B 1 202 ? -7.434 -18.891 -8.758 1 98.94 202 VAL B CA 1
ATOM 3934 C C . VAL B 1 202 ? -8.008 -17.875 -7.758 1 98.94 202 VAL B C 1
ATOM 3936 O O . VAL B 1 202 ? -8.219 -18.203 -6.59 1 98.94 202 VAL B O 1
ATOM 3939 N N . MET B 1 203 ? -8.312 -16.719 -8.188 1 98.69 203 MET B N 1
ATOM 3940 C CA . MET B 1 203 ? -8.805 -15.656 -7.312 1 98.69 203 MET B CA 1
ATOM 3941 C C . MET B 1 203 ? -10.234 -15.273 -7.672 1 98.69 203 MET B C 1
ATOM 3943 O O . MET B 1 203 ? -11.055 -16.141 -7.961 1 98.69 203 MET B O 1
ATOM 3947 N N . ASP B 1 204 ? -10.672 -14.086 -7.566 1 98.69 204 ASP B N 1
ATOM 3948 C CA . ASP B 1 204 ? -12.07 -13.688 -7.594 1 98.69 204 ASP B CA 1
ATOM 3949 C C . ASP B 1 204 ? -12.812 -14.375 -8.742 1 98.69 204 ASP B C 1
ATOM 3951 O O . ASP B 1 204 ? -12.555 -14.086 -9.914 1 98.69 204 ASP B O 1
ATOM 3955 N N . THR B 1 205 ? -13.797 -15.227 -8.359 1 98.88 205 THR B N 1
ATOM 3956 C CA . THR B 1 205 ? -14.539 -15.945 -9.383 1 98.88 205 THR B CA 1
ATOM 3957 C C . THR B 1 205 ? -15.75 -16.656 -8.781 1 98.88 205 THR B C 1
ATOM 3959 O O . THR B 1 205 ? -15.711 -17.094 -7.629 1 98.88 205 THR B O 1
ATOM 3962 N N . ARG B 1 206 ? -16.75 -16.812 -9.617 1 98.62 206 ARG B N 1
ATOM 3963 C CA . ARG B 1 206 ? -17.734 -17.859 -9.414 1 98.62 206 ARG B CA 1
ATOM 3964 C C . ARG B 1 206 ? -17.219 -19.219 -9.891 1 98.62 206 ARG B C 1
ATOM 3966 O O . ARG B 1 206 ? -16.156 -19.297 -10.516 1 98.62 206 ARG B O 1
ATOM 3973 N N . LEU B 1 207 ? -17.984 -20.312 -9.445 1 98.62 207 LEU B N 1
ATOM 3974 C CA . LEU B 1 207 ? -17.672 -21.578 -10.102 1 98.62 207 LEU B CA 1
ATOM 3975 C C . LEU B 1 207 ? -17.844 -21.469 -11.609 1 98.62 207 LEU B C 1
ATOM 3977 O O . LEU B 1 207 ? -18.828 -20.891 -12.094 1 98.62 207 LEU B O 1
ATOM 3981 N N . CYS B 1 208 ? -16.891 -21.859 -12.336 1 98.75 208 CYS B N 1
ATOM 3982 C CA . CYS B 1 208 ? -16.891 -21.844 -13.797 1 98.75 208 CYS B CA 1
ATOM 3983 C C . CYS B 1 208 ? -15.922 -22.875 -14.359 1 98.75 208 CYS B C 1
ATOM 3985 O O . CYS B 1 208 ? -15.195 -23.531 -13.602 1 98.75 208 CYS B O 1
ATOM 3987 N N . GLU B 1 209 ? -15.922 -23.047 -15.633 1 98.5 209 GLU B N 1
ATOM 3988 C CA . GLU B 1 209 ? -15.062 -24.031 -16.281 1 98.5 209 GLU B CA 1
ATOM 3989 C C . GLU B 1 209 ? -13.586 -23.719 -16.047 1 98.5 209 GLU B C 1
ATOM 3991 O O . GLU B 1 209 ? -12.773 -24.625 -15.875 1 98.5 209 GLU B O 1
ATOM 3996 N N . GLY B 1 210 ? -13.25 -22.453 -16 1 98.75 210 GLY B N 1
ATOM 3997 C CA . GLY B 1 210 ? -11.875 -22.031 -15.797 1 98.75 210 GLY B CA 1
ATOM 3998 C C . GLY B 1 210 ? -11.305 -22.484 -14.469 1 98.75 210 GLY B C 1
ATOM 3999 O O . GLY B 1 210 ? -10.133 -22.859 -14.391 1 98.75 210 GLY B O 1
ATOM 4000 N N . VAL B 1 211 ? -12.141 -22.484 -13.477 1 98.88 211 VAL B N 1
ATOM 4001 C CA . VAL B 1 211 ? -11.711 -22.922 -12.148 1 98.88 211 VAL B CA 1
ATOM 4002 C C . VAL B 1 211 ? -11.289 -24.375 -12.188 1 98.88 211 VAL B C 1
ATOM 4004 O O . VAL B 1 211 ? -10.219 -24.734 -11.68 1 98.88 211 VAL B O 1
ATOM 4007 N N . HIS B 1 212 ? -12.109 -25.172 -12.812 1 98.75 212 HIS B N 1
ATOM 4008 C CA . HIS B 1 212 ? -11.852 -26.609 -12.859 1 98.75 212 HIS B CA 1
ATOM 4009 C C . HIS B 1 212 ? -10.648 -26.938 -13.734 1 98.75 212 HIS B C 1
ATOM 4011 O O . HIS B 1 212 ? -9.828 -27.781 -13.391 1 98.75 212 HIS B O 1
ATOM 4017 N N . ALA B 1 213 ? -10.609 -26.234 -14.859 1 98.75 213 ALA B N 1
ATOM 4018 C CA . ALA B 1 213 ? -9.484 -26.438 -15.773 1 98.75 213 ALA B CA 1
ATOM 4019 C C . ALA B 1 213 ? -8.156 -26.109 -15.086 1 98.75 213 ALA B C 1
ATOM 4021 O O . ALA B 1 213 ? -7.18 -26.844 -15.25 1 98.75 213 ALA B O 1
ATOM 4022 N N . LEU B 1 214 ? -8.078 -25.047 -14.344 1 98.88 214 LEU B N 1
ATOM 4023 C CA . LEU B 1 214 ? -6.863 -24.625 -13.656 1 98.88 214 LEU B CA 1
ATOM 4024 C C . LEU B 1 214 ? -6.512 -25.594 -12.531 1 98.88 214 LEU B C 1
ATOM 4026 O O . LEU B 1 214 ? -5.34 -25.938 -12.344 1 98.88 214 LEU B O 1
ATOM 4030 N N . ALA B 1 215 ? -7.445 -26.078 -11.812 1 98.88 215 ALA B N 1
ATOM 4031 C CA . ALA B 1 215 ? -7.242 -26.844 -10.586 1 98.88 215 ALA B CA 1
ATOM 4032 C C . ALA B 1 215 ? -6.848 -28.281 -10.898 1 98.88 215 ALA B C 1
ATOM 4034 O O . ALA B 1 215 ? -6.285 -28.969 -10.047 1 98.88 215 ALA B O 1
ATOM 4035 N N . GLU B 1 216 ? -7.176 -28.75 -12.07 1 98.5 216 GLU B N 1
ATOM 4036 C CA . GLU B 1 216 ? -7.039 -30.156 -12.422 1 98.5 216 GLU B CA 1
ATOM 4037 C C . GLU B 1 216 ? -5.625 -30.672 -12.141 1 98.5 216 GLU B C 1
ATOM 4039 O O . GLU B 1 216 ? -4.656 -30.156 -12.711 1 98.5 216 GLU B O 1
ATOM 4044 N N . ASP B 1 217 ? -5.52 -31.609 -11.227 1 97.38 217 ASP B N 1
ATOM 4045 C CA . ASP B 1 217 ? -4.309 -32.344 -10.891 1 97.38 217 ASP B CA 1
ATOM 4046 C C . ASP B 1 217 ? -3.225 -31.406 -10.359 1 97.38 217 ASP B C 1
ATOM 4048 O O . ASP B 1 217 ? -2.037 -31.625 -10.609 1 97.38 217 ASP B O 1
ATOM 4052 N N . SER B 1 218 ? -3.619 -30.328 -9.734 1 98.5 218 SER B N 1
ATOM 4053 C CA . SER B 1 218 ? -2.648 -29.391 -9.172 1 98.5 218 SER B CA 1
ATOM 4054 C C . SER B 1 218 ? -1.98 -29.969 -7.93 1 98.5 218 SER B C 1
ATOM 4056 O O . SER B 1 218 ? -2.639 -30.625 -7.109 1 98.5 218 SER B O 1
ATOM 4058 N N . ASP B 1 219 ? -0.671 -29.828 -7.852 1 98.62 219 ASP B N 1
ATOM 4059 C CA . ASP B 1 219 ? 0.035 -30.172 -6.621 1 98.62 219 ASP B CA 1
ATOM 4060 C C . ASP B 1 219 ? -0.234 -29.141 -5.527 1 98.62 219 ASP B C 1
ATOM 4062 O O . ASP B 1 219 ? -0.4 -29.5 -4.359 1 98.62 219 ASP B O 1
ATOM 4066 N N . LEU B 1 220 ? -0.303 -27.906 -5.871 1 98.94 220 LEU B N 1
ATOM 4067 C CA . LEU B 1 220 ? -0.653 -26.797 -4.988 1 98.94 220 LEU B CA 1
ATOM 4068 C C . LEU B 1 220 ? -1.67 -25.875 -5.656 1 98.94 220 LEU B C 1
ATOM 4070 O O . LEU B 1 220 ? -1.415 -25.344 -6.738 1 98.94 220 LEU B O 1
ATOM 4074 N N . LEU B 1 221 ? -2.777 -25.766 -5.055 1 98.94 221 LEU B N 1
ATOM 4075 C CA . LEU B 1 221 ? -3.83 -24.875 -5.527 1 98.94 221 LEU B CA 1
ATOM 4076 C C . LEU B 1 221 ? -4.055 -23.734 -4.539 1 98.94 221 LEU B C 1
ATOM 4078 O O . LEU B 1 221 ? -4.363 -23.969 -3.367 1 98.94 221 LEU B O 1
ATOM 4082 N N . VAL B 1 222 ? -3.822 -22.531 -4.949 1 99 222 VAL B N 1
ATOM 4083 C CA . VAL B 1 222 ? -4.211 -21.328 -4.219 1 99 222 VAL B CA 1
ATOM 4084 C C . VAL B 1 222 ? -5.531 -20.781 -4.773 1 99 222 VAL B C 1
ATOM 4086 O O . VAL B 1 222 ?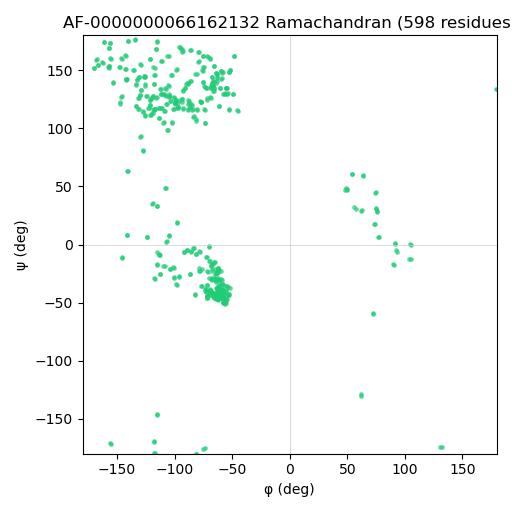 -5.609 -20.406 -5.941 1 99 222 VAL B O 1
ATOM 4089 N N . ILE B 1 223 ? -6.512 -20.734 -3.967 1 98.94 223 ILE B N 1
ATOM 4090 C CA . ILE B 1 223 ? -7.828 -20.406 -4.504 1 98.94 223 ILE B CA 1
ATOM 4091 C C . ILE B 1 223 ? -8.586 -19.516 -3.52 1 98.94 223 ILE B C 1
ATOM 4093 O O . ILE B 1 223 ? -8.484 -19.703 -2.303 1 98.94 223 ILE B O 1
ATOM 4097 N N . GLU B 1 224 ? -9.32 -18.562 -4.059 1 98.81 224 GLU B N 1
ATOM 4098 C CA . GLU B 1 224 ? -10.086 -17.656 -3.211 1 98.81 224 GLU B CA 1
ATOM 4099 C C . GLU B 1 224 ? -11.156 -18.406 -2.424 1 98.81 224 GLU B C 1
ATOM 4101 O O . GLU B 1 224 ? -11.727 -19.375 -2.922 1 98.81 224 GLU B O 1
ATOM 4106 N N . SER B 1 225 ? -11.352 -17.984 -1.306 1 98.5 225 SER B N 1
ATOM 4107 C CA . SER B 1 225 ? -12.422 -18.391 -0.395 1 98.5 225 SER B CA 1
ATOM 4108 C C . SER B 1 225 ? -12.969 -17.188 0.375 1 98.5 225 SER B C 1
ATOM 4110 O O . SER B 1 225 ? -12.953 -17.172 1.608 1 98.5 225 SER B O 1
ATOM 4112 N N . THR B 1 226 ? -13.523 -16.297 -0.365 1 98.75 226 THR B N 1
ATOM 4113 C CA . THR B 1 226 ? -13.938 -15 0.172 1 98.75 226 THR B CA 1
ATOM 4114 C C . THR B 1 226 ? -15.031 -15.18 1.226 1 98.75 226 THR B C 1
ATOM 4116 O O . THR B 1 226 ? -15.016 -14.508 2.26 1 98.75 226 THR B O 1
ATOM 4119 N N . PHE B 1 227 ? -15.961 -16.156 0.982 1 98.81 227 PHE B N 1
ATOM 4120 C CA . PHE B 1 227 ? -17.125 -16.297 1.848 1 98.81 227 PHE B CA 1
ATOM 4121 C C . PHE B 1 227 ? -17.172 -17.688 2.469 1 98.81 227 PHE B C 1
ATOM 4123 O O . PHE B 1 227 ? -16.5 -18.609 1.999 1 98.81 227 PHE B O 1
ATOM 4130 N N . LEU B 1 228 ? -17.891 -17.781 3.535 1 98.81 228 LEU B N 1
ATOM 4131 C CA . LEU B 1 228 ? -18.266 -19.062 4.102 1 98.81 228 LEU B CA 1
ATOM 4132 C C . LEU B 1 228 ? -19.531 -19.594 3.449 1 98.81 228 LEU B C 1
ATOM 4134 O O . LEU B 1 228 ? -20.234 -18.859 2.75 1 98.81 228 LEU B O 1
ATOM 4138 N N . ASP B 1 229 ? -19.812 -20.828 3.686 1 98.75 229 ASP B N 1
ATOM 4139 C CA . ASP B 1 229 ? -20.875 -21.516 2.957 1 98.75 229 ASP B CA 1
ATOM 4140 C C . ASP B 1 229 ? -22.25 -20.922 3.289 1 98.75 229 ASP B C 1
ATOM 4142 O O . ASP B 1 229 ? -23.156 -20.922 2.453 1 98.75 229 ASP B O 1
ATOM 4146 N N . GLU B 1 230 ? -22.438 -20.375 4.473 1 98.5 230 GLU B N 1
ATOM 4147 C CA . GLU B 1 230 ? -23.703 -19.781 4.867 1 98.5 230 GLU B CA 1
ATOM 4148 C C . GLU B 1 230 ? -24.016 -18.547 4.027 1 98.5 230 GLU B C 1
ATOM 4150 O O . GLU B 1 230 ? -25.172 -18.109 3.969 1 98.5 230 GLU B O 1
ATOM 4155 N N . ASP B 1 231 ? -23.047 -18 3.318 1 98.62 231 ASP B N 1
ATOM 4156 C CA . ASP B 1 231 ? -23.219 -16.812 2.496 1 98.62 231 ASP B CA 1
ATOM 4157 C C . ASP B 1 231 ? -23.016 -17.125 1.017 1 98.62 231 ASP B C 1
ATOM 4159 O O . ASP B 1 231 ? -22.484 -16.312 0.269 1 98.62 231 ASP B O 1
ATOM 4163 N N . GLU B 1 232 ? -23.359 -18.266 0.599 1 98.44 232 GLU B N 1
ATOM 4164 C CA . GLU B 1 232 ? -23.141 -18.719 -0.771 1 98.44 232 GLU B CA 1
ATOM 4165 C C . GLU B 1 232 ? -23.844 -17.812 -1.773 1 98.44 232 GLU B C 1
ATOM 4167 O O . GLU B 1 232 ? -23.297 -17.516 -2.842 1 98.44 232 GLU B O 1
ATOM 4172 N N . THR B 1 233 ? -25.062 -17.359 -1.503 1 98.38 233 THR B N 1
ATOM 4173 C CA . THR B 1 233 ? -25.766 -16.453 -2.404 1 98.38 233 THR B CA 1
ATOM 4174 C C . THR B 1 233 ? -25 -15.156 -2.58 1 98.38 233 THR B C 1
ATOM 4176 O O . THR B 1 233 ? -24.859 -14.656 -3.699 1 98.38 233 THR B O 1
ATOM 4179 N N . LEU B 1 234 ? -24.562 -14.625 -1.474 1 97.88 234 LEU B N 1
ATOM 4180 C CA . LEU B 1 234 ? -23.75 -13.414 -1.512 1 97.88 234 LEU B CA 1
ATOM 4181 C C . LEU B 1 234 ? -22.484 -13.641 -2.348 1 97.88 234 LEU B C 1
ATOM 4183 O O . LEU B 1 234 ? -22.094 -12.773 -3.135 1 97.88 234 LEU B O 1
ATOM 4187 N N . ALA B 1 235 ? -21.844 -14.758 -2.131 1 98.25 235 ALA B N 1
ATOM 4188 C CA . ALA B 1 235 ? -20.641 -15.117 -2.887 1 98.25 235 ALA B CA 1
ATOM 4189 C C . ALA B 1 235 ? -20.922 -15.109 -4.387 1 98.25 235 ALA B C 1
ATOM 4191 O O . ALA B 1 235 ? -20.203 -14.477 -5.156 1 98.25 235 ALA B O 1
ATOM 4192 N N . THR B 1 236 ? -21.938 -15.773 -4.758 1 98 236 THR B N 1
ATOM 4193 C CA . THR B 1 236 ? -22.297 -15.883 -6.172 1 98 236 THR B CA 1
ATOM 4194 C C . THR B 1 236 ? -22.625 -14.508 -6.754 1 98 236 THR B C 1
ATOM 4196 O O . THR B 1 236 ? -22.156 -14.164 -7.844 1 98 236 THR B O 1
ATOM 4199 N N . ASP B 1 237 ? -23.391 -13.711 -6.051 1 97.94 237 ASP B N 1
ATOM 4200 C CA . ASP B 1 237 ? -23.812 -12.391 -6.516 1 97.94 237 ASP B CA 1
ATOM 4201 C C . ASP B 1 237 ? -22.625 -11.469 -6.746 1 97.94 237 ASP B C 1
ATOM 4203 O O . ASP B 1 237 ? -22.656 -10.625 -7.637 1 97.94 237 ASP B O 1
ATOM 4207 N N . HIS B 1 238 ? -21.609 -11.672 -6 1 97.31 238 HIS B N 1
ATOM 4208 C CA . HIS B 1 238 ? -20.469 -10.773 -6.078 1 97.31 238 HIS B CA 1
ATOM 4209 C C . HIS B 1 238 ? -19.312 -11.414 -6.824 1 97.31 238 HIS B C 1
ATOM 4211 O O . HIS B 1 238 ? -18.188 -10.883 -6.832 1 97.31 238 HIS B O 1
ATOM 4217 N N . GLY B 1 239 ? -19.547 -12.578 -7.402 1 98.5 239 GLY B N 1
ATOM 4218 C CA . GLY B 1 239 ? -18.531 -13.219 -8.234 1 98.5 239 GLY B CA 1
ATOM 4219 C C . GLY B 1 239 ? -17.406 -13.836 -7.43 1 98.5 239 GLY B C 1
ATOM 4220 O O . GLY B 1 239 ? -16.234 -13.609 -7.734 1 98.5 239 GLY B O 1
ATOM 4221 N N . HIS B 1 240 ? -17.781 -14.547 -6.371 1 98.88 240 HIS B N 1
ATOM 4222 C CA . HIS B 1 240 ? -16.797 -15.172 -5.5 1 98.88 240 HIS B CA 1
ATOM 4223 C C . HIS B 1 240 ? -17.172 -16.609 -5.168 1 98.88 240 HIS B C 1
ATOM 4225 O O . HIS B 1 240 ? -18.25 -17.078 -5.555 1 98.88 240 HIS B O 1
ATOM 4231 N N . LEU B 1 241 ? -16.281 -17.297 -4.438 1 98.88 241 LEU B N 1
ATOM 4232 C CA . LEU B 1 241 ? -16.5 -18.656 -3.953 1 98.88 241 LEU B CA 1
ATOM 4233 C C . LEU B 1 241 ? -16.656 -18.672 -2.438 1 98.88 241 LEU B C 1
ATOM 4235 O O . LEU B 1 241 ? -16.219 -17.734 -1.753 1 98.88 241 LEU B O 1
ATOM 4239 N N . THR B 1 242 ? -17.281 -19.719 -1.997 1 98.88 242 THR B N 1
ATOM 4240 C CA . THR B 1 242 ? -17.234 -20.047 -0.577 1 98.88 242 THR B CA 1
ATOM 4241 C C . THR B 1 242 ? -16.094 -21.031 -0.295 1 98.88 242 THR B C 1
ATOM 4243 O O . THR B 1 242 ? -15.547 -21.641 -1.218 1 98.88 242 THR B O 1
ATOM 4246 N N . ALA B 1 243 ? -15.773 -21.172 1.005 1 98.88 243 ALA B N 1
ATOM 4247 C CA . ALA B 1 243 ? -14.75 -22.125 1.419 1 98.88 243 ALA B CA 1
ATOM 4248 C C . ALA B 1 243 ? -15.109 -23.547 0.982 1 98.88 243 ALA B C 1
ATOM 4250 O O . ALA B 1 243 ? -14.25 -24.281 0.505 1 98.88 243 ALA B O 1
ATOM 4251 N N . GLY B 1 244 ? -16.312 -23.891 1.164 1 98.88 244 GLY B N 1
ATOM 4252 C CA . GLY B 1 244 ? -16.766 -25.203 0.75 1 98.88 244 GLY B CA 1
ATOM 4253 C C . GLY B 1 244 ? -16.672 -25.438 -0.747 1 98.88 244 GLY B C 1
ATOM 4254 O O . GLY B 1 244 ? -16.266 -26.5 -1.193 1 98.88 244 GLY B O 1
ATOM 4255 N N . GLN B 1 245 ? -17.047 -24.453 -1.518 1 98.94 245 GLN B N 1
ATOM 4256 C CA . GLN B 1 245 ? -16.953 -24.562 -2.971 1 98.94 245 GLN B CA 1
ATOM 4257 C C . GLN B 1 245 ? -15.5 -24.734 -3.41 1 98.94 245 GLN B C 1
ATOM 4259 O O . GLN B 1 245 ? -15.195 -25.594 -4.238 1 98.94 245 GLN B O 1
ATOM 4264 N N . ALA B 1 246 ? -14.656 -23.922 -2.871 1 98.94 246 ALA B N 1
ATOM 4265 C CA . ALA B 1 246 ? -13.227 -24.031 -3.182 1 98.94 246 ALA B CA 1
ATOM 4266 C C . ALA B 1 246 ? -12.703 -25.422 -2.855 1 98.94 246 ALA B C 1
ATOM 4268 O O . ALA B 1 246 ? -11.953 -26.016 -3.641 1 98.94 246 ALA B O 1
ATOM 4269 N N . ALA B 1 247 ? -13.125 -25.922 -1.753 1 98.94 247 ALA B N 1
ATOM 4270 C CA . ALA B 1 247 ? -12.664 -27.219 -1.295 1 98.94 247 ALA B CA 1
ATOM 4271 C C . ALA B 1 247 ? -13.203 -28.344 -2.188 1 98.94 247 ALA B C 1
ATOM 4273 O O . ALA B 1 247 ? -12.508 -29.328 -2.455 1 98.94 247 ALA B O 1
ATOM 4274 N N . ARG B 1 248 ? -14.422 -28.219 -2.59 1 98.94 248 ARG B N 1
ATOM 4275 C CA . ARG B 1 248 ? -14.992 -29.203 -3.5 1 98.94 248 ARG B CA 1
ATOM 4276 C C . ARG B 1 248 ? -14.25 -29.219 -4.832 1 98.94 248 ARG B C 1
ATOM 4278 O O . ARG B 1 248 ? -14.008 -30.281 -5.402 1 98.94 248 ARG B O 1
ATOM 4285 N N . VAL B 1 249 ? -13.914 -28.016 -5.324 1 98.94 249 VAL B N 1
ATOM 4286 C CA . VAL B 1 249 ? -13.094 -27.922 -6.531 1 98.94 249 VAL B CA 1
ATOM 4287 C C . VAL B 1 249 ? -11.789 -28.703 -6.332 1 98.94 249 VAL B C 1
ATOM 4289 O O . VAL B 1 249 ? -11.406 -29.5 -7.184 1 98.94 249 VAL B O 1
ATOM 4292 N N . ALA B 1 250 ? -11.141 -28.469 -5.207 1 98.94 250 ALA B N 1
ATOM 4293 C CA . ALA B 1 250 ? -9.859 -29.109 -4.918 1 98.94 250 ALA B CA 1
ATOM 4294 C C . ALA B 1 250 ? -10.008 -30.625 -4.824 1 98.94 250 ALA B C 1
ATOM 4296 O O . ALA B 1 250 ? -9.195 -31.375 -5.387 1 98.94 250 ALA B O 1
ATOM 4297 N N . ARG B 1 251 ? -11.023 -31.047 -4.102 1 98.75 251 ARG B N 1
ATOM 4298 C CA . ARG B 1 251 ? -11.297 -32.469 -3.939 1 98.75 251 ARG B CA 1
ATOM 4299 C C . ARG B 1 251 ? -11.492 -33.156 -5.293 1 98.75 251 ARG B C 1
ATOM 4301 O O . ARG B 1 251 ? -10.828 -34.156 -5.598 1 98.75 251 ARG B O 1
ATOM 4308 N N . ASP B 1 252 ? -12.352 -32.531 -6.078 1 98.75 252 ASP B N 1
ATOM 4309 C CA . ASP B 1 252 ? -12.742 -33.156 -7.352 1 98.75 252 ASP B CA 1
ATOM 4310 C C . ASP B 1 252 ? -11.594 -33.094 -8.352 1 98.75 252 ASP B C 1
ATOM 4312 O O . ASP B 1 252 ? -11.531 -33.906 -9.273 1 98.75 252 ASP B O 1
ATOM 4316 N N . ALA B 1 253 ? -10.664 -32.156 -8.188 1 98.69 253 ALA B N 1
ATOM 4317 C CA . ALA B 1 253 ? -9.562 -31.969 -9.125 1 98.69 253 ALA B CA 1
ATOM 4318 C C . ALA B 1 253 ? -8.336 -32.781 -8.711 1 98.69 253 ALA B C 1
ATOM 4320 O O . ALA B 1 253 ? -7.328 -32.781 -9.414 1 98.69 253 ALA B O 1
ATOM 4321 N N . GLY B 1 254 ? -8.383 -33.406 -7.551 1 97.94 254 GLY B N 1
ATOM 4322 C CA . GLY B 1 254 ? -7.254 -34.188 -7.082 1 97.94 254 GLY B CA 1
ATOM 4323 C C . GLY B 1 254 ? -6.102 -33.344 -6.59 1 97.94 254 GLY B C 1
ATOM 4324 O O . GLY B 1 254 ? -4.938 -33.688 -6.754 1 97.94 254 GLY B O 1
ATOM 4325 N N . VAL B 1 255 ? -6.395 -32.219 -6.062 1 98.81 255 VAL B N 1
ATOM 4326 C CA . VAL B 1 255 ? -5.379 -31.281 -5.562 1 98.81 255 VAL B CA 1
ATOM 4327 C C . VAL B 1 255 ? -4.668 -31.906 -4.363 1 98.81 255 VAL B C 1
ATOM 4329 O O . VAL B 1 255 ? -5.312 -32.469 -3.48 1 98.81 255 VAL B O 1
ATOM 4332 N N . ARG B 1 256 ? -3.357 -31.828 -4.324 1 98.69 256 ARG B N 1
ATOM 4333 C CA . ARG B 1 256 ? -2.602 -32.406 -3.223 1 98.69 256 ARG B CA 1
ATOM 4334 C C . ARG B 1 256 ? -2.561 -31.469 -2.023 1 98.69 256 ARG B C 1
ATOM 4336 O O . ARG B 1 256 ? -2.729 -31.906 -0.881 1 98.69 256 ARG B O 1
ATOM 4343 N N . HIS B 1 257 ? -2.359 -30.203 -2.23 1 98.88 257 HIS B N 1
ATOM 4344 C CA . HIS B 1 257 ? -2.33 -29.203 -1.182 1 98.88 257 HIS B CA 1
ATOM 4345 C C . HIS B 1 257 ? -3.197 -28 -1.549 1 98.88 257 HIS B C 1
ATOM 4347 O O . HIS B 1 257 ? -2.949 -27.328 -2.555 1 98.88 257 HIS B O 1
ATOM 4353 N N . LEU B 1 258 ? -4.211 -27.781 -0.765 1 98.94 258 LEU B N 1
ATOM 4354 C CA . LEU B 1 258 ? -5.148 -26.672 -0.962 1 98.94 258 LEU B CA 1
ATOM 4355 C C . LEU B 1 258 ? -4.805 -25.5 -0.056 1 98.94 258 LEU B C 1
ATOM 4357 O O . LEU B 1 258 ? -4.668 -25.656 1.158 1 98.94 258 LEU B O 1
ATOM 4361 N N . VAL B 1 259 ? -4.602 -24.328 -0.625 1 98.94 259 VAL B N 1
ATOM 4362 C CA . VAL B 1 259 ? -4.426 -23.078 0.117 1 98.94 259 VAL B CA 1
ATOM 4363 C C . VAL B 1 259 ? -5.652 -22.188 -0.069 1 98.94 259 VAL B C 1
ATOM 4365 O O . VAL B 1 259 ? -5.941 -21.75 -1.182 1 98.94 259 VAL B O 1
ATOM 4368 N N . LEU B 1 260 ? -6.371 -21.953 1.015 1 98.94 260 LEU B N 1
ATOM 4369 C CA . LEU B 1 260 ? -7.492 -21.016 1.021 1 98.94 260 LEU B CA 1
ATOM 4370 C C . LEU B 1 260 ? -7.027 -19.609 1.365 1 98.94 260 LEU B C 1
ATOM 4372 O O . LEU B 1 260 ? -6.184 -19.422 2.246 1 98.94 260 LEU B O 1
ATOM 4376 N N . THR B 1 261 ? -7.594 -18.625 0.633 1 98.81 261 THR B N 1
ATOM 4377 C CA . THR B 1 261 ? -7.168 -17.25 0.862 1 98.81 261 THR B CA 1
ATOM 4378 C C . THR B 1 261 ? -8.258 -16.266 0.438 1 98.81 261 THR B C 1
ATOM 4380 O O . THR B 1 261 ? -9.406 -16.672 0.209 1 98.81 261 THR B O 1
ATOM 4383 N N . HIS B 1 262 ? -7.918 -14.875 0.418 1 98.81 262 HIS B N 1
ATOM 4384 C CA . HIS B 1 262 ? -8.797 -13.805 -0.034 1 98.81 262 HIS B CA 1
ATOM 4385 C C . HIS B 1 262 ? -10.031 -13.695 0.846 1 98.81 262 HIS B C 1
ATOM 4387 O O . HIS B 1 262 ? -11.164 -13.742 0.347 1 98.81 262 HIS B O 1
ATOM 4393 N N . PHE B 1 263 ? -9.883 -13.461 2.115 1 98.75 263 PHE B N 1
ATOM 4394 C CA . PHE B 1 263 ? -10.914 -13.617 3.131 1 98.75 263 PHE B CA 1
ATOM 4395 C C . PHE B 1 263 ? -11.68 -12.312 3.324 1 98.75 263 PHE B C 1
ATOM 4397 O O . PHE B 1 263 ? -11.07 -11.242 3.434 1 98.75 263 PHE B O 1
ATOM 4404 N N . SER B 1 264 ? -12.953 -12.438 3.381 1 98.06 264 SER B N 1
ATOM 4405 C CA . SER B 1 264 ? -13.797 -11.305 3.738 1 98.06 264 SER B CA 1
ATOM 4406 C C . SER B 1 264 ? -13.586 -10.898 5.195 1 98.06 264 SER B C 1
ATOM 4408 O O . SER B 1 264 ? -13.445 -11.758 6.07 1 98.06 264 SER B O 1
ATOM 4410 N N . GLN B 1 265 ? -13.656 -9.656 5.43 1 95.5 265 GLN B N 1
ATOM 4411 C CA . GLN B 1 265 ? -13.461 -9.141 6.781 1 95.5 265 GLN B CA 1
ATOM 4412 C C . GLN B 1 265 ? -14.664 -9.469 7.668 1 95.5 265 GLN B C 1
ATOM 4414 O O . GLN B 1 265 ? -14.609 -9.266 8.883 1 95.5 265 GLN B O 1
ATOM 4419 N N . ARG B 1 266 ? -15.688 -9.914 7.07 1 96.25 266 ARG B N 1
ATOM 4420 C CA . ARG B 1 266 ? -16.906 -10.18 7.832 1 96.25 266 ARG B CA 1
ATOM 4421 C C . ARG B 1 266 ? -16.719 -11.352 8.781 1 96.25 266 ARG B C 1
ATOM 4423 O O . ARG B 1 266 ? -17.5 -11.531 9.719 1 96.25 266 ARG B O 1
ATOM 4430 N N . TYR B 1 267 ? -15.688 -12.125 8.492 1 97.12 267 TYR B N 1
ATOM 4431 C CA . TYR B 1 267 ? -15.461 -13.305 9.32 1 97.12 267 TYR B CA 1
ATOM 4432 C C . TYR B 1 267 ? -14.273 -13.086 10.258 1 97.12 267 TYR B C 1
ATOM 4434 O O . TYR B 1 267 ? -13.227 -12.586 9.844 1 97.12 267 TYR B O 1
ATOM 4442 N N . SER B 1 268 ? -14.422 -13.469 11.414 1 93.25 268 SER B N 1
ATOM 4443 C CA . SER B 1 268 ? -13.391 -13.18 12.406 1 93.25 268 SER B CA 1
ATOM 4444 C C . SER B 1 268 ? -12.555 -14.422 12.711 1 93.25 268 SER B C 1
ATOM 4446 O O . SER B 1 268 ? -11.43 -14.32 13.203 1 93.25 268 SER B O 1
ATOM 4448 N N . ASP B 1 269 ? -13.102 -15.602 12.414 1 95.62 269 ASP B N 1
ATOM 4449 C CA . ASP B 1 269 ? -12.414 -16.844 12.758 1 95.62 269 ASP B CA 1
ATOM 4450 C C . ASP B 1 269 ? -11.906 -17.562 11.508 1 95.62 269 ASP B C 1
ATOM 4452 O O . ASP B 1 269 ? -12.664 -18.25 10.82 1 95.62 269 ASP B O 1
ATOM 4456 N N . PRO B 1 270 ? -10.656 -17.5 11.266 1 94.44 270 PRO B N 1
ATOM 4457 C CA . PRO B 1 270 ? -10.109 -18.141 10.062 1 94.44 270 PRO B CA 1
ATOM 4458 C C . PRO B 1 270 ? -10.297 -19.656 10.07 1 94.44 270 PRO B C 1
ATOM 4460 O O . PRO B 1 270 ? -10.312 -20.281 9.008 1 94.44 270 PRO B O 1
ATOM 4463 N N . GLU B 1 271 ? -10.43 -20.25 11.203 1 96.69 271 GLU B N 1
ATOM 4464 C CA . GLU B 1 271 ? -10.547 -21.703 11.312 1 96.69 271 GLU B CA 1
ATOM 4465 C C . GLU B 1 271 ? -11.828 -22.203 10.656 1 96.69 271 GLU B C 1
ATOM 4467 O O . GLU B 1 271 ? -11.906 -23.359 10.242 1 96.69 271 GLU B O 1
ATOM 4472 N N . GLU B 1 272 ? -12.781 -21.297 10.602 1 98.44 272 GLU B N 1
ATOM 4473 C CA . GLU B 1 272 ? -14.047 -21.656 9.977 1 98.44 272 GLU B CA 1
ATOM 4474 C C . GLU B 1 272 ? -13.844 -22.062 8.516 1 98.44 272 GLU B C 1
ATOM 4476 O O . GLU B 1 272 ? -14.531 -22.953 8.008 1 98.44 272 GLU B O 1
ATOM 4481 N N . PHE B 1 273 ? -12.945 -21.469 7.871 1 98.81 273 PHE B N 1
ATOM 4482 C CA . PHE B 1 273 ? -12.672 -21.781 6.473 1 98.81 273 PHE B CA 1
ATOM 4483 C C . PHE B 1 273 ? -12.117 -23.203 6.34 1 98.81 273 PHE B C 1
ATOM 4485 O O . PHE B 1 273 ? -12.523 -23.953 5.445 1 98.81 273 PHE B O 1
ATOM 4492 N N . GLY B 1 274 ? -11.203 -23.531 7.211 1 98.81 274 GLY B N 1
ATOM 4493 C CA . GLY B 1 274 ? -10.664 -24.875 7.215 1 98.81 274 GLY B CA 1
ATOM 4494 C C . GLY B 1 274 ? -11.711 -25.922 7.547 1 98.81 274 GLY B C 1
ATOM 4495 O O . GLY B 1 274 ? -11.758 -26.984 6.914 1 98.81 274 GLY B O 1
ATOM 4496 N N . ARG B 1 275 ? -12.5 -25.578 8.531 1 98.81 275 ARG B N 1
ATOM 4497 C CA . ARG B 1 275 ? -13.562 -26.5 8.922 1 98.81 275 ARG B CA 1
ATOM 4498 C C . ARG B 1 275 ? -14.508 -26.766 7.758 1 98.81 275 ARG B C 1
ATOM 4500 O O . ARG B 1 275 ? -14.891 -27.922 7.52 1 98.81 275 ARG B O 1
ATOM 4507 N N . GLN B 1 276 ? -14.844 -25.797 7.035 1 98.88 276 GLN B N 1
ATOM 4508 C CA . GLN B 1 276 ? -15.766 -25.953 5.918 1 98.88 276 GLN B CA 1
ATOM 4509 C C . GLN B 1 276 ? -15.109 -26.703 4.762 1 98.88 276 GLN B C 1
ATOM 4511 O O . GLN B 1 276 ? -15.773 -27.469 4.055 1 98.88 276 GLN B O 1
ATOM 4516 N N . ALA B 1 277 ? -13.844 -26.453 4.605 1 98.94 277 ALA B N 1
ATOM 4517 C CA . ALA B 1 277 ? -13.133 -27.203 3.58 1 98.94 277 ALA B CA 1
ATOM 4518 C C . ALA B 1 277 ? -13.156 -28.703 3.885 1 98.94 277 ALA B C 1
ATOM 4520 O O . ALA B 1 277 ? -13.414 -29.516 2.998 1 98.94 277 ALA B O 1
ATOM 4521 N N . ARG B 1 278 ? -12.93 -29.031 5.152 1 98.88 278 ARG B N 1
ATOM 4522 C CA . ARG B 1 278 ? -12.969 -30.438 5.574 1 98.88 278 ARG B CA 1
ATOM 4523 C C . ARG B 1 278 ? -14.383 -31 5.465 1 98.88 278 ARG B C 1
ATOM 4525 O O . ARG B 1 278 ? -14.57 -32.125 5.012 1 98.88 278 ARG B O 1
ATOM 4532 N N . ALA B 1 279 ? -15.312 -30.219 5.867 1 98.81 279 ALA B N 1
ATOM 4533 C CA . ALA B 1 279 ? -16.719 -30.641 5.793 1 98.81 279 ALA B CA 1
ATOM 4534 C C . ALA B 1 279 ? -17.141 -30.891 4.352 1 98.81 279 ALA B C 1
ATOM 4536 O O . ALA B 1 279 ? -18 -31.734 4.09 1 98.81 279 ALA B O 1
ATOM 4537 N N . ALA B 1 280 ? -16.516 -30.188 3.459 1 98.75 280 ALA B N 1
ATOM 4538 C CA . ALA B 1 280 ? -16.828 -30.328 2.039 1 98.75 280 ALA B CA 1
ATOM 4539 C C . ALA B 1 280 ? -16.156 -31.578 1.455 1 98.75 280 ALA B C 1
ATOM 4541 O O . ALA B 1 280 ? -16.359 -31.906 0.282 1 98.75 280 ALA B O 1
ATOM 4542 N N . GLY B 1 281 ? -15.336 -32.25 2.25 1 98.69 281 GLY B N 1
ATOM 4543 C CA . GLY B 1 281 ? -14.812 -33.562 1.849 1 98.69 281 GLY B CA 1
ATOM 4544 C C . GLY B 1 281 ? -13.359 -33.5 1.408 1 98.69 281 GLY B C 1
ATOM 4545 O O . GLY B 1 281 ? -12.797 -34.5 0.974 1 98.69 281 GLY B O 1
ATOM 4546 N N . TYR B 1 282 ? -12.781 -32.344 1.443 1 98.81 282 TYR B N 1
ATOM 4547 C CA . TYR B 1 282 ? -11.375 -32.281 1.061 1 98.81 282 TYR B CA 1
ATOM 4548 C C . TYR B 1 282 ? -10.492 -32.906 2.131 1 98.81 282 TYR B C 1
ATOM 4550 O O . TYR B 1 282 ? -10.461 -32.469 3.273 1 98.81 282 TYR B O 1
ATOM 4558 N N . ALA B 1 283 ? -9.664 -33.906 1.701 1 98.44 283 ALA B N 1
ATOM 4559 C CA . ALA B 1 283 ? -8.922 -34.688 2.68 1 98.44 283 ALA B CA 1
ATOM 4560 C C . ALA B 1 283 ? -7.418 -34.438 2.549 1 98.44 283 ALA B C 1
ATOM 4562 O O . ALA B 1 283 ? -6.633 -34.969 3.357 1 98.44 283 ALA B O 1
ATOM 4563 N N . GLY B 1 284 ? -7 -33.719 1.517 1 98.38 284 GLY B N 1
ATOM 4564 C CA . GLY B 1 284 ? -5.582 -33.469 1.308 1 98.38 284 GLY B CA 1
ATOM 4565 C C . GLY B 1 284 ? -5.008 -32.469 2.271 1 98.38 284 GLY B C 1
ATOM 4566 O O . GLY B 1 284 ? -5.656 -32.094 3.248 1 98.38 284 GLY B O 1
ATOM 4567 N N . GLU B 1 285 ? -3.74 -32.094 2.111 1 98.69 285 GLU B N 1
ATOM 4568 C CA . GLU B 1 285 ? -3.121 -31.031 2.908 1 98.69 285 GLU B CA 1
ATOM 4569 C C . GLU B 1 285 ? -3.842 -29.703 2.717 1 98.69 285 GLU B C 1
ATOM 4571 O O . GLU B 1 285 ? -4.23 -29.359 1.598 1 98.69 285 GLU B O 1
ATOM 4576 N N . LEU B 1 286 ? -4.086 -29.047 3.846 1 98.81 286 LEU B N 1
ATOM 4577 C CA . LEU B 1 286 ? -4.891 -27.828 3.824 1 98.81 286 LEU B CA 1
ATOM 4578 C C . LEU B 1 286 ? -4.195 -26.703 4.582 1 98.81 286 LEU B C 1
ATOM 4580 O O . LEU B 1 286 ? -3.73 -26.906 5.707 1 98.81 286 LEU B O 1
ATOM 4584 N N . THR B 1 287 ? -4.059 -25.547 3.943 1 98.88 287 THR B N 1
ATOM 4585 C CA . THR B 1 287 ? -3.574 -24.328 4.59 1 98.88 287 THR B CA 1
ATOM 4586 C C . THR B 1 287 ? -4.605 -23.203 4.48 1 98.88 287 THR B C 1
ATOM 4588 O O . THR B 1 287 ? -5.051 -22.875 3.381 1 98.88 287 THR B O 1
ATOM 4591 N N . VAL B 1 288 ? -5.047 -22.719 5.527 1 98.88 288 VAL B N 1
ATOM 4592 C CA . VAL B 1 288 ? -5.727 -21.438 5.566 1 98.88 288 VAL B CA 1
ATOM 4593 C C . VAL B 1 288 ? -4.695 -20.312 5.652 1 98.88 288 VAL B C 1
ATOM 4595 O O . VAL B 1 288 ? -4.07 -20.109 6.699 1 98.88 288 VAL B O 1
ATOM 4598 N N . ALA B 1 289 ? -4.582 -19.594 4.613 1 98.75 289 ALA B N 1
ATOM 4599 C CA . ALA B 1 289 ? -3.439 -18.703 4.441 1 98.75 289 ALA B CA 1
ATOM 4600 C C . ALA B 1 289 ? -3.42 -17.625 5.523 1 98.75 289 ALA B C 1
ATOM 4602 O O . ALA B 1 289 ? -4.469 -17.109 5.914 1 98.75 289 ALA B O 1
ATOM 4603 N N . ARG B 1 290 ? -2.297 -17.328 5.988 1 98.38 290 ARG B N 1
ATOM 4604 C CA . ARG B 1 290 ? -1.981 -16.203 6.855 1 98.38 290 ARG B CA 1
ATOM 4605 C C . ARG B 1 290 ? -0.841 -15.375 6.277 1 98.38 290 ARG B C 1
ATOM 4607 O O . ARG B 1 290 ? 0.089 -15.914 5.68 1 98.38 290 ARG B O 1
ATOM 4614 N N . ASP B 1 291 ? -0.907 -14.102 6.473 1 98.75 291 ASP B N 1
ATOM 4615 C CA . ASP B 1 291 ? 0.146 -13.234 5.957 1 98.75 291 ASP B CA 1
ATOM 4616 C C . ASP B 1 291 ? 1.521 -13.695 6.438 1 98.75 291 ASP B C 1
ATOM 4618 O O . ASP B 1 291 ? 1.688 -14.047 7.605 1 98.75 291 ASP B O 1
ATOM 4622 N N . LEU B 1 292 ? 2.457 -13.719 5.5 1 98.69 292 LEU B N 1
ATOM 4623 C CA . LEU B 1 292 ? 3.885 -13.945 5.703 1 98.69 292 LEU B CA 1
ATOM 4624 C C . LEU B 1 292 ? 4.176 -15.422 5.938 1 98.69 292 LEU B C 1
ATOM 4626 O O . LEU B 1 292 ? 5.316 -15.797 6.211 1 98.69 292 LEU B O 1
ATOM 4630 N N . THR B 1 293 ? 3.17 -16.266 5.797 1 98.44 293 THR B N 1
ATOM 4631 C CA . THR B 1 293 ? 3.402 -17.703 5.859 1 98.44 293 THR B CA 1
ATOM 4632 C C . THR B 1 293 ? 4.047 -18.203 4.57 1 98.44 293 THR B C 1
ATOM 4634 O O . THR B 1 293 ? 3.824 -17.625 3.5 1 98.44 293 THR B O 1
ATOM 4637 N N . ARG B 1 294 ? 4.832 -19.219 4.723 1 98.62 294 ARG B N 1
ATOM 4638 C CA . ARG B 1 294 ? 5.438 -19.922 3.592 1 98.62 294 ARG B CA 1
ATOM 4639 C C . ARG B 1 294 ? 4.863 -21.328 3.438 1 98.62 294 ARG B C 1
ATOM 4641 O O . ARG B 1 294 ? 4.762 -22.062 4.414 1 98.62 294 ARG B O 1
ATOM 4648 N N . VAL B 1 295 ? 4.441 -21.672 2.279 1 98.75 295 VAL B N 1
ATOM 4649 C CA . VAL B 1 295 ? 3.82 -22.953 1.987 1 98.75 295 VAL B CA 1
ATOM 4650 C C . VAL B 1 295 ? 4.656 -23.703 0.954 1 98.75 295 VAL B C 1
ATOM 4652 O O . VAL B 1 295 ? 4.695 -23.328 -0.218 1 98.75 295 VAL B O 1
ATOM 4655 N N . PRO B 1 296 ? 5.27 -24.812 1.322 1 98.19 296 PRO B N 1
ATOM 4656 C CA . PRO B 1 296 ? 6.039 -25.578 0.338 1 98.19 296 PRO B CA 1
ATOM 4657 C C . PRO B 1 296 ? 5.156 -26.219 -0.726 1 98.19 296 PRO B C 1
ATOM 4659 O O . PRO B 1 296 ? 4.059 -26.703 -0.419 1 98.19 296 PRO B O 1
ATOM 4662 N N . VAL B 1 297 ? 5.586 -26.188 -1.926 1 98.12 297 VAL B N 1
ATOM 4663 C CA . VAL B 1 297 ? 4.957 -27.016 -2.945 1 98.12 297 VAL B CA 1
ATOM 4664 C C . VAL B 1 297 ? 5.207 -28.5 -2.637 1 98.12 297 VAL B C 1
ATOM 4666 O O . VAL B 1 297 ? 6.332 -28.891 -2.322 1 98.12 297 VAL B O 1
ATOM 4669 N N . PRO B 1 298 ? 4.188 -29.281 -2.691 1 97.12 298 PRO B N 1
ATOM 4670 C CA . PRO B 1 298 ? 4.41 -30.703 -2.414 1 97.12 298 PRO B CA 1
ATOM 4671 C C . PRO B 1 298 ? 5.539 -31.297 -3.252 1 97.12 298 PRO B C 1
ATOM 4673 O O . PRO B 1 298 ? 5.75 -30.891 -4.395 1 97.12 298 PRO B O 1
ATOM 4676 N N . LYS B 1 299 ? 6.223 -32.312 -2.711 1 92.75 299 LYS B N 1
ATOM 4677 C CA . LYS B 1 299 ? 7.352 -32.938 -3.391 1 92.75 299 LYS B CA 1
ATOM 4678 C C . LYS B 1 299 ? 6.902 -33.656 -4.66 1 92.75 299 LYS B C 1
ATOM 4680 O O . LYS B 1 299 ? 5.754 -34.094 -4.758 1 92.75 299 LYS B O 1
ATOM 4685 N N . ARG B 1 300 ? 7.879 -33.75 -5.602 1 89.69 300 ARG B N 1
ATOM 4686 C CA . ARG B 1 300 ? 7.617 -34.469 -6.828 1 89.69 300 ARG B CA 1
ATOM 4687 C C . ARG B 1 300 ? 7.262 -35.938 -6.527 1 89.69 300 ARG B C 1
ATOM 4689 O O . ARG B 1 300 ? 7.785 -36.531 -5.578 1 89.69 300 ARG B O 1
ATOM 4696 N N . ARG B 1 301 ? 6.316 -36.438 -7.332 1 80.12 301 ARG B N 1
ATOM 4697 C CA . ARG B 1 301 ? 5.918 -37.844 -7.172 1 80.12 301 ARG B CA 1
ATOM 4698 C C . ARG B 1 301 ? 7.016 -38.781 -7.66 1 80.12 301 ARG B C 1
ATOM 4700 O O . ARG B 1 301 ? 7.773 -38.438 -8.57 1 80.12 301 ARG B O 1
#

pLDDT: mean 97.17, std 3.88, range [49.59, 99.0]

Solvent-accessible surface area (backbone atoms only — not comparable to full-atom values): 29523 Å² total; per-residue (Å²): 129,73,55,44,30,37,38,30,42,14,32,15,33,79,52,51,46,85,80,25,40,16,18,16,35,38,36,33,54,63,84,38,18,38,36,33,20,33,1,41,37,31,57,42,34,28,51,67,60,73,48,56,62,76,48,48,37,33,37,41,34,34,35,55,40,48,26,27,36,51,11,44,33,58,41,53,50,46,31,21,74,66,49,41,85,66,72,32,38,37,31,30,40,44,90,43,48,69,30,52,51,22,28,72,54,29,42,65,75,75,83,68,46,77,70,44,78,51,59,43,84,62,68,40,76,78,46,81,53,92,69,29,36,37,31,35,30,52,48,39,34,94,56,76,28,38,28,39,25,41,35,31,59,65,47,73,39,75,34,65,71,45,24,52,75,68,70,48,55,77,72,48,51,58,45,21,66,73,63,48,42,49,98,89,41,44,37,73,72,28,29,43,81,31,77,40,57,25,37,19,43,38,57,74,16,29,92,45,70,32,54,54,65,43,36,49,60,9,34,30,32,40,34,31,23,37,27,50,63,92,40,42,68,62,19,50,75,68,18,25,25,15,20,27,55,43,20,37,51,35,48,76,25,56,30,46,28,43,32,38,32,34,36,38,79,89,57,86,59,70,62,56,44,50,51,34,16,45,73,46,61,32,80,54,50,75,41,71,66,50,59,62,40,74,45,70,50,65,77,82,125,128,72,54,44,33,37,38,30,42,15,34,15,33,78,51,51,46,84,81,26,39,15,18,17,35,36,37,34,55,62,83,39,18,38,35,34,21,32,0,40,37,31,56,41,34,28,50,67,60,73,47,56,64,76,48,48,36,32,36,41,33,35,35,55,42,48,24,26,36,51,11,45,31,58,43,52,50,45,32,20,74,67,48,41,85,67,72,32,36,37,32,30,38,44,90,43,49,68,31,52,51,23,30,72,54,28,43,65,75,75,83,67,46,77,71,45,77,50,59,43,85,63,65,42,77,79,45,80,52,91,70,31,35,36,30,36,31,54,46,40,34,93,57,76,27,38,28,40,28,41,35,31,58,66,47,73,40,74,35,65,71,45,24,53,74,68,70,48,55,75,73,47,50,57,46,20,68,74,63,46,43,49,98,90,41,44,37,71,72,29,29,45,82,31,76,41,56,23,37,18,42,38,56,73,16,29,94,44,70,31,55,54,66,44,35,49,59,9,33,30,32,39,34,32,22,37,27,49,63,94,41,40,67,60,17,50,76,69,18,25,27,16,20,27,55,42,20,38,51,35,48,76,24,56,31,47,25,43,33,39,33,33,34,38,79,90,58,87,59,70,62,56,46,52,52,34,16,43,73,47,61,32,79,53,50,76,40,71,66,48,58,62,40,72,45,72,51,65,77,84,126

Radius of gyration: 29.82 Å; Cα contacts (8 Å, |Δi|>4): 1533; chains: 2; bounding box: 53×110×66 Å

InterPro domains:
  IPR001279 Metallo-beta-lactamase [PF00753] (20-104)
  IPR001279 Metallo-beta-lactamase [PF12706] (184-263)
  IPR013471 Ribonuclease Z/BN [MF_01818] (4-297)
  IPR013471 Ribonuclease Z/BN [cd07717] (6-296)
  IPR036866 Ribonuclease Z/Hydroxyacylglutathione hydrolase-like [G3DSA:3.60.15.10] (5-296)
  IPR036866 Ribonuclease Z/Hydroxyacylglutathione hydrolase-like [SSF56281] (5-296)